Protein AF-0000000069344481 (afdb_homodimer)

Organism: Musa acuminata subsp. malaccensis (NCBI:txid214687)

Solvent-accessible surface area (backbone atoms only — not comparable to full-atom values): 22718 Å² total; per-residue (Å²): 122,84,74,78,71,64,30,35,37,34,28,37,39,84,36,49,47,24,29,31,45,41,25,51,36,44,65,57,66,55,74,64,43,82,40,79,38,51,63,93,80,44,45,36,68,33,69,73,45,27,74,65,31,58,76,43,58,64,21,32,38,34,50,67,94,41,65,39,40,47,41,69,22,41,46,55,43,47,44,68,75,45,57,61,79,53,41,64,59,85,52,64,68,60,27,36,50,26,39,26,50,28,42,44,42,50,24,60,26,50,46,65,56,30,67,72,52,37,50,48,41,25,70,76,65,33,68,67,55,26,47,52,54,35,39,51,38,44,49,50,42,48,54,20,49,34,65,67,30,59,87,45,41,53,67,27,57,74,22,82,55,77,32,44,28,42,44,43,44,48,36,50,52,48,44,34,47,78,73,49,65,51,69,51,84,82,29,57,61,55,44,52,34,46,56,49,46,65,70,34,66,38,47,48,63,31,34,40,83,63,33,93,72,31,79,72,85,125,123,82,71,77,70,63,30,35,36,34,29,36,38,83,37,48,47,23,29,30,44,42,25,51,36,46,65,58,67,56,73,65,44,82,40,79,38,52,64,92,79,46,45,36,68,33,67,74,44,28,74,67,28,58,73,43,58,67,19,30,37,33,52,66,95,40,67,37,41,48,40,68,23,41,47,56,42,46,46,69,76,46,58,61,79,53,42,65,58,84,51,65,67,60,27,36,50,27,40,26,49,28,43,44,42,51,25,60,25,49,47,66,56,31,68,70,50,37,50,48,43,25,69,77,63,32,67,66,56,27,47,51,53,36,40,52,38,44,49,52,42,48,52,20,48,36,66,68,29,59,86,44,41,53,67,26,56,74,22,82,54,77,33,44,27,43,44,43,45,48,37,51,53,48,45,34,48,78,72,50,66,51,71,51,84,81,30,60,60,55,45,51,33,46,57,48,46,65,69,35,67,38,48,47,62,31,33,40,83,63,33,93,71,31,78,71,86,125

Structure (mmCIF, N/CA/C/O backbone):
data_AF-0000000069344481-model_v1
#
loop_
_entity.id
_entity.type
_entity.pdbx_description
1 polymer 'glutathione transferase'
#
loop_
_atom_site.group_PDB
_atom_site.id
_atom_site.type_symbol
_atom_site.label_atom_id
_atom_site.label_alt_id
_atom_site.label_comp_id
_atom_site.label_asym_id
_atom_site.label_entity_id
_atom_site.label_seq_id
_atom_site.pdbx_PDB_ins_code
_atom_site.Cartn_x
_atom_site.Cartn_y
_atom_site.Cartn_z
_atom_site.occupancy
_atom_site.B_iso_or_equiv
_atom_site.auth_seq_id
_atom_site.auth_comp_id
_atom_site.auth_asym_id
_atom_site.auth_atom_id
_atom_site.pdbx_PDB_model_num
ATOM 1 N N . MET A 1 1 ? -29.812 3.98 22.578 1 29.84 1 MET A N 1
ATOM 2 C CA . MET A 1 1 ? -28.922 4.379 21.5 1 29.84 1 MET A CA 1
ATOM 3 C C . MET A 1 1 ? -27.562 3.695 21.641 1 29.84 1 MET A C 1
ATOM 5 O O . MET A 1 1 ? -27.031 3.598 22.75 1 29.84 1 MET A O 1
ATOM 9 N N . ALA A 1 2 ? -27.25 2.84 20.75 1 39.25 2 ALA A N 1
ATOM 10 C CA . ALA A 1 2 ? -26.031 2.059 21 1 39.25 2 ALA A CA 1
ATOM 11 C C . ALA A 1 2 ? -24.875 2.955 21.438 1 39.25 2 ALA A C 1
ATOM 13 O O . ALA A 1 2 ? -24.672 4.027 20.875 1 39.25 2 ALA A O 1
ATOM 14 N N . GLU A 1 3 ? -24.453 3 22.438 1 45.12 3 GLU A N 1
ATOM 15 C CA . GLU A 1 3 ? -23.359 3.842 22.922 1 45.12 3 GLU A CA 1
ATOM 16 C C . GLU A 1 3 ? -22.234 3.924 21.906 1 45.12 3 GLU A C 1
ATOM 18 O O . GLU A 1 3 ? -21.844 2.912 21.312 1 45.12 3 GLU A O 1
ATOM 23 N N . PRO A 1 4 ? -21.922 5.07 21.219 1 53.16 4 PRO A N 1
ATOM 24 C CA . PRO A 1 4 ? -20.953 5.238 20.141 1 53.16 4 PRO A CA 1
ATOM 25 C C . PRO A 1 4 ? -19.641 4.512 20.391 1 53.16 4 PRO A C 1
ATOM 27 O O . PRO A 1 4 ? -19.188 4.449 21.547 1 53.16 4 PRO A O 1
ATOM 30 N N . ALA A 1 5 ? -19.344 3.512 19.656 1 59.53 5 ALA A N 1
ATOM 31 C CA . ALA A 1 5 ? -18.156 2.695 19.844 1 59.53 5 ALA A CA 1
ATOM 32 C C . ALA A 1 5 ? -16.938 3.566 20.125 1 59.53 5 ALA A C 1
ATOM 34 O O . ALA A 1 5 ? -16.703 4.57 19.438 1 59.53 5 ALA A O 1
ATOM 35 N N . LYS A 1 6 ? -16.281 3.506 21.234 1 83.94 6 LYS A N 1
ATOM 36 C CA . LYS A 1 6 ? -15.102 4.223 21.688 1 83.94 6 LYS A CA 1
ATOM 37 C C . LYS A 1 6 ? -13.891 3.891 20.828 1 83.94 6 LYS A C 1
ATOM 39 O O . LYS A 1 6 ? -13.547 2.721 20.656 1 83.94 6 LYS A O 1
ATOM 44 N N . LEU A 1 7 ? -13.43 4.883 19.953 1 96.94 7 LEU A N 1
ATOM 45 C CA . LEU A 1 7 ? -12.242 4.738 19.125 1 96.94 7 LEU A CA 1
ATOM 46 C C . LEU A 1 7 ? -10.984 5.113 19.906 1 96.94 7 LEU A C 1
ATOM 48 O O . LEU A 1 7 ? -10.984 6.078 20.672 1 96.94 7 LEU A O 1
ATOM 52 N N . THR A 1 8 ? -10.008 4.246 19.828 1 98.38 8 THR A N 1
ATOM 53 C CA . THR A 1 8 ? -8.68 4.562 20.328 1 98.38 8 THR A CA 1
ATOM 54 C C . THR A 1 8 ? -7.633 4.473 19.234 1 98.38 8 THR A C 1
ATOM 56 O O . THR A 1 8 ? -7.539 3.457 18.531 1 98.38 8 THR A O 1
ATOM 59 N N . LEU A 1 9 ? -6.922 5.551 19.031 1 98.62 9 LEU A N 1
ATOM 60 C CA . LEU A 1 9 ? -5.879 5.594 18.016 1 98.62 9 LEU A CA 1
ATOM 61 C C . LEU A 1 9 ? -4.496 5.555 18.656 1 98.62 9 LEU A C 1
ATOM 63 O O . LEU A 1 9 ? -4.137 6.453 19.422 1 98.62 9 LEU A O 1
ATOM 67 N N . TYR A 1 10 ? -3.766 4.516 18.453 1 98.75 10 TYR A N 1
ATOM 68 C CA . TYR A 1 10 ? -2.342 4.473 18.766 1 98.75 10 TYR A CA 1
ATOM 69 C C . TYR A 1 10 ? -1.517 5.137 17.672 1 98.75 10 TYR A C 1
ATOM 71 O O . TYR A 1 10 ? -1.61 4.766 16.5 1 98.75 10 TYR A O 1
ATOM 79 N N . SER A 1 11 ? -0.761 6.094 18.062 1 98.38 11 SER A N 1
ATOM 80 C CA . SER A 1 11 ? -0.172 6.996 17.078 1 98.38 11 SER A CA 1
ATOM 81 C C . SER A 1 11 ? 1.167 7.543 17.562 1 98.38 11 SER A C 1
ATOM 83 O O . SER A 1 11 ? 1.478 7.477 18.75 1 98.38 11 SER A O 1
ATOM 85 N N . ASP A 1 12 ? 1.943 7.945 16.703 1 98.25 12 ASP A N 1
ATOM 86 C CA . ASP A 1 12 ? 3.133 8.758 16.922 1 98.25 12 ASP A CA 1
ATOM 87 C C . ASP A 1 12 ? 3.018 10.102 16.203 1 98.25 12 ASP A C 1
ATOM 89 O O . ASP A 1 12 ? 2.609 10.156 15.039 1 98.25 12 ASP A O 1
ATOM 93 N N . TRP A 1 13 ? 3.484 11.203 16.797 1 97.62 13 TRP A N 1
ATOM 94 C CA . TRP A 1 13 ? 3.252 12.547 16.281 1 97.62 13 TRP A CA 1
ATOM 95 C C . TRP A 1 13 ? 3.916 12.734 14.914 1 97.62 13 TRP A C 1
ATOM 97 O O . TRP A 1 13 ? 3.451 13.523 14.094 1 97.62 13 TRP A O 1
ATOM 107 N N . TRP A 1 14 ? 4.957 11.984 14.695 1 95.94 14 TRP A N 1
ATOM 108 C CA . TRP A 1 14 ? 5.781 12.227 13.516 1 95.94 14 TRP A CA 1
ATOM 109 C C . TRP A 1 14 ? 5.461 11.219 12.414 1 95.94 14 TRP A C 1
ATOM 111 O O . TRP A 1 14 ? 6.094 11.234 11.352 1 95.94 14 TRP A O 1
ATOM 121 N N . SER A 1 15 ? 4.5 10.352 12.633 1 97.12 15 SER A N 1
ATOM 122 C CA . SER A 1 15 ? 4.121 9.32 11.672 1 97.12 15 SER A CA 1
ATOM 123 C C . SER A 1 15 ? 3.193 9.883 10.602 1 97.12 15 SER A C 1
ATOM 125 O O . SER A 1 15 ? 2.078 10.312 10.898 1 97.12 15 SER A O 1
ATOM 127 N N . SER A 1 16 ? 3.646 9.844 9.344 1 98.19 16 SER A N 1
ATOM 128 C CA . SER A 1 16 ? 2.803 10.281 8.234 1 98.19 16 SER A CA 1
ATOM 129 C C . SER A 1 16 ? 1.584 9.383 8.078 1 98.19 16 SER A C 1
ATOM 131 O O . SER A 1 16 ? 0.506 9.844 7.699 1 98.19 16 SER A O 1
ATOM 133 N N . CYS A 1 17 ? 1.715 8.062 8.352 1 98.62 17 CYS A N 1
ATOM 134 C CA . CYS A 1 17 ? 0.606 7.121 8.266 1 98.62 17 CYS A CA 1
ATOM 135 C C . CYS A 1 17 ? -0.45 7.422 9.32 1 98.62 17 CYS A C 1
ATOM 137 O O . CYS A 1 17 ? -1.648 7.344 9.047 1 98.62 17 CYS A O 1
ATOM 139 N N . SER A 1 18 ? 0.014 7.773 10.539 1 98.69 18 SER A N 1
ATOM 140 C CA . SER A 1 18 ? -0.923 8.188 11.578 1 98.69 18 SER A CA 1
ATOM 141 C C . SER A 1 18 ? -1.642 9.477 11.195 1 98.69 18 SER A C 1
ATOM 143 O O . SER A 1 18 ? -2.834 9.633 11.461 1 98.69 18 SER A O 1
ATOM 145 N N . GLN A 1 19 ? -0.918 10.391 10.609 1 98.81 19 GLN A N 1
ATOM 146 C CA . GLN A 1 19 ? -1.492 11.664 10.195 1 98.81 19 GLN A CA 1
ATOM 147 C C . GLN A 1 19 ? -2.652 11.453 9.227 1 98.81 19 GLN A C 1
ATOM 149 O O . GLN A 1 19 ? -3.654 12.172 9.289 1 98.81 19 GLN A O 1
ATOM 154 N N . ARG A 1 20 ? -2.561 10.492 8.289 1 98.94 20 ARG A N 1
ATOM 155 C CA . ARG A 1 20 ? -3.65 10.156 7.383 1 98.94 20 ARG A CA 1
ATOM 156 C C . ARG A 1 20 ? -4.934 9.867 8.148 1 98.94 20 ARG A C 1
ATOM 158 O O . ARG A 1 20 ? -5.996 10.398 7.82 1 98.94 20 ARG A O 1
ATOM 165 N N . VAL A 1 21 ? -4.777 9.023 9.164 1 98.88 21 VAL A N 1
ATOM 166 C CA . VAL A 1 21 ? -5.926 8.57 9.938 1 98.88 21 VAL A CA 1
ATOM 167 C C . VAL A 1 21 ? -6.492 9.734 10.75 1 98.88 21 VAL A C 1
ATOM 169 O O . VAL A 1 21 ? -7.711 9.898 10.844 1 98.88 21 VAL A O 1
ATOM 172 N N . LEU A 1 22 ? -5.613 10.57 11.305 1 98.88 22 LEU A N 1
ATOM 173 C CA . LEU A 1 22 ? -6.039 11.742 12.07 1 98.88 22 LEU A CA 1
ATOM 174 C C . LEU A 1 22 ? -6.879 12.68 11.203 1 98.88 22 LEU A C 1
ATOM 176 O O . LEU A 1 22 ? -7.922 13.164 11.648 1 98.88 22 LEU A O 1
ATOM 180 N N . ILE A 1 23 ? -6.461 12.914 9.984 1 98.88 23 ILE A N 1
ATOM 181 C CA . ILE A 1 23 ? -7.203 13.773 9.062 1 98.88 23 ILE A CA 1
ATOM 182 C C . ILE A 1 23 ? -8.609 13.211 8.859 1 98.88 23 ILE A C 1
ATOM 184 O O . ILE A 1 23 ? -9.594 13.953 8.914 1 98.88 23 ILE A O 1
ATOM 188 N N . VAL A 1 24 ? -8.711 11.898 8.641 1 98.81 24 VAL A N 1
ATOM 189 C CA . VAL A 1 24 ? -9.992 11.266 8.367 1 98.81 24 VAL A CA 1
ATOM 190 C C . VAL A 1 24 ? -10.883 11.359 9.602 1 98.81 24 VAL A C 1
ATOM 192 O O . VAL A 1 24 ? -12.078 11.664 9.5 1 98.81 24 VAL A O 1
ATOM 195 N N . LEU A 1 25 ? -10.32 11.078 10.789 1 98.56 25 LEU A N 1
ATOM 196 C CA . LEU A 1 25 ? -11.094 11.203 12.023 1 98.56 25 LEU A CA 1
ATOM 197 C C . LEU A 1 25 ? -11.633 12.617 12.188 1 98.56 25 LEU A C 1
ATOM 199 O O . LEU A 1 25 ? -12.781 12.805 12.594 1 98.56 25 LEU A O 1
ATOM 203 N N . ASN A 1 26 ? -10.828 13.594 11.844 1 98.5 26 ASN A N 1
ATOM 204 C CA . ASN A 1 26 ? -11.234 14.992 11.922 1 98.5 26 ASN A CA 1
ATOM 205 C C . ASN A 1 26 ? -12.328 15.312 10.914 1 98.5 26 ASN A C 1
ATOM 207 O O . ASN A 1 26 ? -13.328 15.953 11.258 1 98.5 26 ASN A O 1
ATOM 211 N N . ILE A 1 27 ? -12.148 14.906 9.656 1 98.44 27 ILE A N 1
ATOM 212 C CA . ILE A 1 27 ? -13.109 15.18 8.594 1 98.44 27 ILE A CA 1
ATOM 213 C C . ILE A 1 27 ? -14.469 14.594 8.969 1 98.44 27 ILE A C 1
ATOM 215 O O . ILE A 1 27 ? -15.5 15.227 8.758 1 98.44 27 ILE A O 1
ATOM 219 N N . LYS A 1 28 ? -14.453 13.43 9.547 1 97.88 28 LYS A N 1
ATOM 220 C CA . LYS A 1 28 ? -15.703 12.719 9.844 1 97.88 28 LYS A CA 1
ATOM 221 C C . LYS A 1 28 ? -16.234 13.109 11.219 1 97.88 28 LYS A C 1
ATOM 223 O O . LYS A 1 28 ? -17.328 12.688 11.609 1 97.88 28 LYS A O 1
ATOM 228 N N . GLY A 1 29 ? -15.523 13.867 11.945 1 97.31 29 GLY A N 1
ATOM 229 C CA . GLY A 1 29 ? -15.977 14.367 13.234 1 97.31 29 GLY A CA 1
ATOM 230 C C . GLY A 1 29 ? -16.094 13.281 14.281 1 97.31 29 GLY A C 1
ATOM 231 O O . GLY A 1 29 ? -17.031 13.297 15.094 1 97.31 29 GLY A O 1
ATOM 232 N N . LEU A 1 30 ? -15.211 12.344 14.266 1 97.19 30 LEU A N 1
ATOM 233 C CA . LEU A 1 30 ? -15.281 11.211 15.188 1 97.19 30 LEU A CA 1
ATOM 234 C C . LEU A 1 30 ? -14.445 11.469 16.438 1 97.19 30 LEU A C 1
ATOM 236 O O . LEU A 1 30 ? -13.312 11.953 16.344 1 97.19 30 LEU A O 1
ATOM 240 N N . GLU A 1 31 ? -15 11.203 17.516 1 96.5 31 GLU A N 1
ATOM 241 C CA . GLU A 1 31 ? -14.258 11.273 18.766 1 96.5 31 GLU A CA 1
ATOM 242 C C . GLU A 1 31 ? -13.383 10.031 18.969 1 96.5 31 GLU A C 1
ATOM 244 O O . GLU A 1 31 ? -13.797 8.922 18.625 1 96.5 31 GLU A O 1
ATOM 249 N N . TYR A 1 32 ? -12.219 10.266 19.547 1 97.38 32 TYR A N 1
ATOM 250 C CA . TYR A 1 32 ? -11.297 9.156 19.781 1 97.38 32 TYR A CA 1
ATOM 251 C C . TYR A 1 32 ? -10.352 9.461 20.938 1 97.38 32 TYR A C 1
ATOM 253 O O . TYR A 1 32 ? -10.148 10.625 21.297 1 97.38 32 TYR A O 1
ATOM 261 N N . GLU A 1 33 ? -9.875 8.375 21.5 1 97.75 33 GLU A N 1
ATOM 262 C CA . GLU A 1 33 ? -8.766 8.484 22.438 1 97.75 33 GLU A CA 1
ATOM 263 C C . GLU A 1 33 ? -7.426 8.352 21.734 1 97.75 33 GLU A C 1
ATOM 265 O O . GLU A 1 33 ? -7.242 7.461 20.906 1 97.75 33 GLU A O 1
ATOM 270 N N . TYR A 1 34 ? -6.574 9.281 22.016 1 98 34 TYR A N 1
ATOM 271 C CA . TYR A 1 34 ? -5.227 9.266 21.453 1 98 34 TYR A CA 1
ATOM 272 C C . TYR A 1 34 ? -4.242 8.602 22.406 1 98 34 TYR A C 1
ATOM 274 O O . TYR A 1 34 ? -4.125 9.016 23.562 1 98 34 TYR A O 1
ATOM 282 N N . LYS A 1 35 ? -3.604 7.535 21.969 1 98.19 35 LYS A N 1
ATOM 283 C CA . LYS A 1 35 ? -2.547 6.879 22.734 1 98.19 35 LYS A CA 1
ATOM 284 C C . LYS A 1 35 ? -1.207 6.969 22 1 98.19 35 LYS A C 1
ATOM 286 O O . LYS A 1 35 ? -1.037 6.391 20.922 1 98.19 35 LYS A O 1
ATOM 291 N N . ALA A 1 36 ? -0.285 7.617 22.625 1 98.25 36 ALA A N 1
ATOM 292 C CA . ALA A 1 36 ? 1.021 7.859 22.016 1 98.25 36 ALA A CA 1
ATOM 293 C C . ALA A 1 36 ? 1.894 6.609 22.078 1 98.25 36 ALA A C 1
ATOM 295 O O . ALA A 1 36 ? 1.918 5.914 23.094 1 98.25 36 ALA A O 1
ATOM 296 N N . VAL A 1 37 ? 2.467 6.258 21 1 98.25 37 VAL A N 1
ATOM 297 C CA . VAL A 1 37 ? 3.512 5.246 20.891 1 98.25 37 VAL A CA 1
ATOM 298 C C . VAL A 1 37 ? 4.801 5.891 20.375 1 98.25 37 VAL A C 1
ATOM 300 O O . VAL A 1 37 ? 4.918 6.211 19.203 1 98.25 37 VAL A O 1
ATOM 303 N N . ASN A 1 38 ? 5.828 6.086 21.266 1 97.19 38 ASN A N 1
ATOM 304 C CA . ASN A 1 38 ? 7.074 6.746 20.891 1 97.19 38 ASN A CA 1
ATOM 305 C C . ASN A 1 38 ? 7.969 5.824 20.062 1 97.19 38 ASN A C 1
ATOM 307 O O . ASN A 1 38 ? 8.617 4.934 20.609 1 97.19 38 ASN A O 1
ATOM 311 N N . LEU A 1 39 ? 8.086 6.086 18.812 1 94.81 39 LEU A N 1
ATOM 312 C CA . LEU A 1 39 ? 8.844 5.23 17.906 1 94.81 39 LEU A CA 1
ATOM 313 C C . LEU A 1 39 ? 10.336 5.352 18.172 1 94.81 39 LEU A C 1
ATOM 315 O O . LEU A 1 39 ? 11.078 4.379 18.031 1 94.81 39 LEU A O 1
ATOM 319 N N . LEU A 1 40 ? 10.789 6.52 18.5 1 91.25 40 LEU A N 1
ATOM 320 C CA . LEU A 1 40 ? 12.211 6.746 18.734 1 91.25 40 LEU A CA 1
ATOM 321 C C . LEU A 1 40 ? 12.688 5.969 19.969 1 91.25 40 LEU A C 1
ATOM 323 O O . LEU A 1 40 ? 13.836 5.531 20.016 1 91.25 40 LEU A O 1
ATOM 327 N N . LYS A 1 41 ? 11.773 5.773 20.906 1 94.69 41 LYS A N 1
ATOM 328 C CA . LYS A 1 41 ? 12.109 5.016 22.109 1 94.69 41 LYS A CA 1
ATOM 329 C C . LYS A 1 41 ? 11.836 3.527 21.922 1 94.69 41 LYS A C 1
ATOM 331 O O . LYS A 1 41 ? 12.047 2.729 22.828 1 94.69 41 LYS A O 1
ATOM 336 N N . GLY A 1 42 ? 11.266 3.156 20.781 1 95.56 42 GLY A N 1
ATOM 337 C CA . GLY A 1 42 ? 11.031 1.755 20.469 1 95.56 42 GLY A CA 1
ATOM 338 C C . GLY A 1 42 ? 9.781 1.193 21.125 1 95.56 42 GLY A C 1
ATOM 339 O O . GLY A 1 42 ? 9.648 -0.023 21.266 1 95.56 42 GLY A O 1
ATOM 340 N N . GLU A 1 43 ? 8.875 2.031 21.516 1 97.38 43 GLU A N 1
ATOM 341 C CA . GLU A 1 43 ? 7.676 1.583 22.219 1 97.38 43 GLU A CA 1
ATOM 342 C C . GLU A 1 43 ? 6.797 0.716 21.328 1 97.38 43 GLU A C 1
ATOM 344 O O . GLU A 1 43 ? 5.965 -0.051 21.812 1 97.38 43 GLU A O 1
ATOM 349 N N . HIS A 1 44 ? 6.973 0.823 20 1 96.19 44 HIS A N 1
ATOM 350 C CA . HIS A 1 44 ? 6.203 0.012 19.062 1 96.19 44 HIS A CA 1
ATOM 351 C C . HIS A 1 44 ? 6.664 -1.441 19.094 1 96.19 44 HIS A C 1
ATOM 353 O O . HIS A 1 44 ? 6.004 -2.314 18.516 1 96.19 44 HIS A O 1
ATOM 359 N N . PHE A 1 45 ? 7.723 -1.76 19.797 1 96.31 45 PHE A N 1
ATOM 360 C CA . PHE A 1 45 ? 8.188 -3.135 19.938 1 96.31 45 PHE A CA 1
ATOM 361 C C . PHE A 1 45 ? 7.797 -3.711 21.297 1 96.31 45 PHE A C 1
ATOM 363 O O . PHE A 1 45 ? 8.047 -4.887 21.562 1 96.31 45 PHE A O 1
ATOM 370 N N . ASP A 1 46 ? 7.211 -2.875 22.156 1 97 46 ASP A N 1
ATOM 371 C CA . ASP A 1 46 ? 6.727 -3.393 23.438 1 97 46 ASP A CA 1
ATOM 372 C C . ASP A 1 46 ? 5.734 -4.535 23.219 1 97 46 ASP A C 1
ATOM 374 O O . ASP A 1 46 ? 4.883 -4.469 22.328 1 97 46 ASP A O 1
ATOM 378 N N . PRO A 1 47 ? 5.816 -5.559 24.031 1 96.75 47 PRO A N 1
ATOM 379 C CA . PRO A 1 47 ? 4.934 -6.719 23.875 1 96.75 47 PRO A CA 1
ATOM 380 C C . PRO A 1 47 ? 3.455 -6.336 23.891 1 96.75 47 PRO A C 1
ATOM 382 O O . PRO A 1 47 ? 2.652 -6.93 23.172 1 96.75 47 PRO A O 1
ATOM 385 N N . GLU A 1 48 ? 3.127 -5.434 24.719 1 95.88 48 GLU A N 1
ATOM 386 C CA . GLU A 1 48 ? 1.732 -5.012 24.812 1 95.88 48 GLU A CA 1
ATOM 387 C C . GLU A 1 48 ? 1.251 -4.406 23.5 1 95.88 48 GLU A C 1
ATOM 389 O O . GLU A 1 48 ? 0.124 -4.66 23.062 1 95.88 48 GLU A O 1
ATOM 394 N N . PHE A 1 49 ? 2.125 -3.566 22.922 1 97.31 49 PHE A N 1
ATOM 395 C CA . PHE A 1 49 ? 1.741 -2.988 21.641 1 97.31 49 PHE A CA 1
ATOM 396 C C . PHE A 1 49 ? 1.759 -4.047 20.547 1 97.31 49 PHE A C 1
ATOM 398 O O . PHE A 1 49 ? 0.906 -4.039 19.656 1 97.31 49 PHE A O 1
ATOM 405 N N . GLU A 1 50 ? 2.732 -4.902 20.547 1 96.38 50 GLU A N 1
ATOM 406 C CA . GLU A 1 50 ? 2.828 -5.965 19.547 1 96.38 50 GLU A CA 1
ATOM 407 C C . GLU A 1 50 ? 1.572 -6.832 19.547 1 96.38 50 GLU A C 1
ATOM 409 O O . GLU A 1 50 ? 1.15 -7.316 18.5 1 96.38 50 GLU A O 1
ATOM 414 N N . LYS A 1 51 ? 0.963 -7.062 20.703 1 94.69 51 LYS A N 1
ATOM 415 C CA . LYS A 1 51 ? -0.29 -7.809 20.781 1 94.69 51 LYS A CA 1
ATOM 416 C C . LYS A 1 51 ? -1.412 -7.082 20.047 1 94.69 51 LYS A C 1
ATOM 418 O O . LYS A 1 51 ? -2.312 -7.719 19.5 1 94.69 51 LYS A O 1
ATOM 423 N N . LEU A 1 52 ? -1.318 -5.785 20.062 1 95.5 52 LEU A N 1
ATOM 424 C CA . LEU A 1 52 ? -2.322 -4.957 19.406 1 95.5 52 LEU A CA 1
ATOM 425 C C . LEU A 1 52 ? -2.125 -4.961 17.906 1 95.5 52 LEU A C 1
ATOM 427 O O . LEU A 1 52 ? -3.084 -5.137 17.141 1 95.5 52 LEU A O 1
ATOM 431 N N . ASN A 1 53 ? -0.918 -4.758 17.469 1 97.12 53 ASN A N 1
ATOM 432 C CA . ASN A 1 53 ? -0.541 -4.762 16.062 1 97.12 53 ASN A CA 1
ATOM 433 C C . ASN A 1 53 ? 0.772 -5.504 15.836 1 97.12 53 ASN A C 1
ATOM 435 O O . ASN A 1 53 ? 1.851 -4.926 15.984 1 97.12 53 ASN A O 1
ATOM 439 N N . PRO A 1 54 ? 0.688 -6.66 15.289 1 97.25 54 PRO A N 1
ATOM 440 C CA . PRO A 1 54 ? 1.874 -7.508 15.172 1 97.25 54 PRO A CA 1
ATOM 441 C C . PRO A 1 54 ? 2.887 -6.973 14.164 1 97.25 54 PRO A C 1
ATOM 443 O O . PRO A 1 54 ? 4.031 -7.426 14.133 1 97.25 54 PRO A O 1
ATOM 446 N N . MET A 1 55 ? 2.545 -6.008 13.289 1 97 55 MET A N 1
ATOM 447 C CA . MET A 1 55 ? 3.508 -5.387 12.383 1 97 55 MET A CA 1
ATOM 448 C C . MET A 1 55 ? 4.441 -4.449 13.148 1 97 55 MET A C 1
ATOM 450 O O . MET A 1 55 ? 5.465 -4.02 12.617 1 97 55 MET A O 1
ATOM 454 N N . ASN A 1 56 ? 4.035 -4.059 14.383 1 97.69 56 ASN A N 1
ATOM 455 C CA . ASN A 1 56 ? 4.789 -3.117 15.203 1 97.69 56 ASN A CA 1
ATOM 456 C C . ASN A 1 56 ? 4.902 -1.754 14.531 1 97.69 56 ASN A C 1
ATOM 458 O O . ASN A 1 56 ? 5.953 -1.115 14.586 1 97.69 56 ASN A O 1
ATOM 462 N N . TYR A 1 57 ? 3.861 -1.369 13.836 1 97.44 57 TYR A N 1
ATOM 463 C CA . TYR A 1 57 ? 3.775 -0.049 13.219 1 97.44 57 TYR A CA 1
ATOM 464 C C . TYR A 1 57 ? 2.607 0.745 13.789 1 97.44 57 TYR A C 1
ATOM 466 O O . TYR A 1 57 ? 1.673 0.167 14.352 1 97.44 57 TYR A O 1
ATOM 474 N N . VAL A 1 58 ? 2.729 2.006 13.805 1 97.94 58 VAL A N 1
ATOM 475 C CA . VAL A 1 58 ? 1.575 2.885 13.969 1 97.94 58 VAL A CA 1
ATOM 476 C C . VAL A 1 58 ? 1.131 3.408 12.602 1 97.94 58 VAL A C 1
ATOM 478 O O . VAL A 1 58 ? 1.93 3.471 11.664 1 97.94 58 VAL A O 1
ATOM 481 N N . PRO A 1 59 ? -0.153 3.713 12.422 1 98.56 59 PRO A N 1
ATOM 482 C CA . PRO A 1 59 ? -1.225 3.746 13.422 1 98.56 59 PRO A CA 1
ATOM 483 C C . PRO A 1 59 ? -1.85 2.373 13.664 1 98.56 59 PRO A C 1
ATOM 485 O O . PRO A 1 59 ? -1.692 1.467 12.836 1 98.56 59 PRO A O 1
ATOM 488 N N . ALA A 1 60 ? -2.402 2.15 14.734 1 98.69 60 ALA A N 1
ATOM 489 C CA . ALA A 1 60 ? -3.377 1.104 15.039 1 98.69 60 ALA A CA 1
ATOM 490 C C . ALA A 1 60 ? -4.648 1.694 15.633 1 98.69 60 ALA A C 1
ATOM 492 O O . ALA A 1 60 ? -4.59 2.512 16.562 1 98.69 60 ALA A O 1
ATOM 493 N N . LEU A 1 61 ? -5.805 1.351 15.109 1 98.62 61 LEU A N 1
ATOM 494 C CA . LEU A 1 61 ? -7.09 1.863 15.578 1 98.62 61 LEU A CA 1
ATOM 495 C C . LEU A 1 61 ? -7.891 0.771 16.281 1 98.62 61 LEU A C 1
ATOM 497 O O . LEU A 1 61 ? -8.133 -0.292 15.703 1 98.62 61 LEU A O 1
ATOM 501 N N . VAL A 1 62 ? -8.211 0.981 17.516 1 97.69 62 VAL A N 1
ATOM 502 C CA . VAL A 1 62 ? -9.117 0.112 18.25 1 97.69 62 VAL A CA 1
ATOM 503 C C . VAL A 1 62 ? -10.555 0.617 18.094 1 97.69 62 VAL A C 1
ATOM 505 O O . VAL A 1 62 ? -10.852 1.77 18.422 1 97.69 62 VAL A O 1
ATOM 508 N N . ASP A 1 63 ? -11.383 -0.13 17.562 1 94.56 63 ASP A N 1
ATOM 509 C CA . ASP A 1 63 ? -12.805 0.119 17.406 1 94.56 63 ASP A CA 1
ATOM 510 C C . ASP A 1 63 ? -13.641 -0.992 18.031 1 94.56 63 ASP A C 1
ATOM 512 O O . ASP A 1 63 ? -13.977 -1.978 17.375 1 94.56 63 ASP A O 1
ATOM 516 N N . GLY A 1 64 ? -14.07 -0.763 19.234 1 89.88 64 GLY A N 1
ATOM 517 C CA . GLY A 1 64 ? -14.695 -1.846 19.984 1 89.88 64 GLY A CA 1
ATOM 518 C C . GLY A 1 64 ? -13.773 -3.027 20.203 1 89.88 64 GLY A C 1
ATOM 519 O O . GLY A 1 64 ? -12.688 -2.875 20.75 1 89.88 64 GLY A O 1
ATOM 520 N N . ASP A 1 65 ? -14.133 -4.117 19.703 1 88.75 65 ASP A N 1
ATOM 521 C CA . ASP A 1 65 ? -13.352 -5.332 19.906 1 88.75 65 ASP A CA 1
ATOM 522 C C . ASP A 1 65 ? -12.43 -5.594 18.719 1 88.75 65 ASP A C 1
ATOM 524 O O . ASP A 1 65 ? -11.75 -6.621 18.656 1 88.75 65 ASP A O 1
ATOM 528 N N . THR A 1 66 ? -12.367 -4.648 17.891 1 92.06 66 THR A N 1
ATOM 529 C CA . THR A 1 66 ? -11.562 -4.82 16.688 1 92.06 66 THR A CA 1
ATOM 530 C C . THR A 1 66 ? -10.367 -3.875 16.688 1 92.06 66 THR A C 1
ATOM 532 O O . THR A 1 66 ? -10.484 -2.721 17.094 1 92.06 66 THR A O 1
ATOM 535 N N . VAL A 1 67 ? -9.242 -4.406 16.328 1 96.5 67 VAL A N 1
ATOM 536 C CA . VAL A 1 67 ? -8.055 -3.594 16.109 1 96.5 67 VAL A CA 1
ATOM 537 C C . VAL A 1 67 ? -7.648 -3.65 14.641 1 96.5 67 VAL A C 1
ATOM 539 O O . VAL A 1 67 ? -7.609 -4.73 14.039 1 96.5 67 VAL A O 1
ATOM 542 N N . ILE A 1 68 ? -7.477 -2.539 14.07 1 97.81 68 ILE A N 1
ATOM 543 C CA . ILE A 1 68 ? -7.051 -2.471 12.68 1 97.81 68 ILE A CA 1
ATOM 544 C C . ILE A 1 68 ? -5.715 -1.733 12.586 1 97.81 68 ILE A C 1
ATOM 546 O O . ILE A 1 68 ? -5.59 -0.598 13.047 1 97.81 68 ILE A O 1
ATOM 550 N N . GLY A 1 69 ? -4.801 -2.432 12.016 1 97.06 69 GLY A N 1
ATOM 551 C CA . GLY A 1 69 ? -3.543 -1.798 11.656 1 97.06 69 GLY A CA 1
ATOM 552 C C . GLY A 1 69 ? -3.482 -1.364 10.203 1 97.06 69 GLY A C 1
ATOM 553 O O . GLY A 1 69 ? -4.352 -1.723 9.406 1 97.06 69 GLY A O 1
ATOM 554 N N . ASP A 1 70 ? -2.49 -0.555 9.898 1 96.75 70 ASP A N 1
ATOM 555 C CA . ASP A 1 70 ? -2.268 -0.039 8.547 1 96.75 70 ASP A CA 1
ATOM 556 C C . ASP A 1 70 ? -3.227 1.106 8.234 1 96.75 70 ASP A C 1
ATOM 558 O O . ASP A 1 70 ? -4.445 0.941 8.312 1 96.75 70 ASP A O 1
ATOM 562 N N . SER A 1 71 ? -2.713 2.221 7.812 1 98.69 71 SER A N 1
ATOM 563 C CA . SER A 1 71 ? -3.512 3.43 7.645 1 98.69 71 SER A CA 1
ATOM 564 C C . SER A 1 71 ? -4.52 3.271 6.512 1 98.69 71 SER A C 1
ATOM 566 O O . SER A 1 71 ? -5.637 3.785 6.594 1 98.69 71 SER A O 1
ATOM 568 N N . PHE A 1 72 ? -4.164 2.561 5.43 1 98.75 72 PHE A N 1
ATOM 569 C CA . PHE A 1 72 ? -5.082 2.365 4.312 1 98.75 72 PHE A CA 1
ATOM 570 C C . PHE A 1 72 ? -6.289 1.542 4.742 1 98.75 72 PHE A C 1
ATOM 572 O O . PHE A 1 72 ? -7.43 1.912 4.465 1 98.75 72 PHE A O 1
ATOM 579 N N . ALA A 1 73 ? -6.082 0.463 5.461 1 98.44 73 ALA A N 1
ATOM 580 C CA . ALA A 1 73 ? -7.152 -0.397 5.965 1 98.44 73 ALA A CA 1
ATOM 581 C C . ALA A 1 73 ? -8.031 0.348 6.961 1 98.44 73 ALA A C 1
ATOM 583 O O . ALA A 1 73 ? -9.258 0.248 6.906 1 98.44 73 ALA A O 1
ATOM 584 N N . ILE A 1 74 ? -7.43 1.112 7.848 1 98.62 74 ILE A N 1
ATOM 585 C CA . ILE A 1 74 ? -8.172 1.888 8.836 1 98.62 74 ILE A CA 1
ATOM 586 C C . ILE A 1 74 ? -9.109 2.861 8.133 1 98.62 74 ILE A C 1
ATOM 588 O O . ILE A 1 74 ? -10.305 2.924 8.453 1 98.62 74 ILE A O 1
ATOM 592 N N . ILE A 1 75 ? -8.594 3.549 7.168 1 98.75 75 ILE A N 1
ATOM 593 C CA . ILE A 1 75 ? -9.328 4.625 6.516 1 98.75 75 ILE A CA 1
ATOM 594 C C . ILE A 1 75 ? -10.492 4.043 5.711 1 98.75 75 ILE A C 1
ATOM 596 O O . ILE A 1 75 ? -11.609 4.555 5.766 1 98.75 75 ILE A O 1
ATOM 600 N N . LEU A 1 76 ? -10.219 2.936 4.992 1 98.19 76 LEU A N 1
ATOM 601 C CA . LEU A 1 76 ? -11.312 2.318 4.242 1 98.19 76 LEU A CA 1
ATOM 602 C C . LEU A 1 76 ? -12.367 1.753 5.188 1 98.19 76 LEU A C 1
ATOM 604 O O . LEU A 1 76 ? -13.555 1.771 4.875 1 98.19 76 LEU A O 1
ATOM 608 N N . SER A 1 77 ? -11.961 1.264 6.344 1 97.31 77 SER A N 1
ATOM 609 C CA . SER A 1 77 ? -12.906 0.779 7.344 1 97.31 77 SER A CA 1
ATOM 610 C C . SER A 1 77 ? -13.766 1.916 7.887 1 97.31 77 SER A C 1
ATOM 612 O O . SER A 1 77 ? -14.984 1.774 8.016 1 97.31 77 SER A O 1
ATOM 614 N N . LEU A 1 78 ? -13.148 3.041 8.195 1 97.31 78 LEU A N 1
ATOM 615 C CA . LEU A 1 78 ? -13.875 4.203 8.688 1 97.31 78 LEU A CA 1
ATOM 616 C C . LEU A 1 78 ? -14.836 4.734 7.625 1 97.31 78 LEU A C 1
ATOM 618 O O . LEU A 1 78 ? -15.945 5.172 7.945 1 97.31 78 LEU A O 1
ATOM 622 N N . GLU A 1 79 ? -14.344 4.695 6.383 1 96.88 79 GLU A N 1
ATOM 623 C CA . GLU A 1 79 ? -15.188 5.141 5.281 1 96.88 79 GLU A CA 1
ATOM 624 C C . GLU A 1 79 ? -16.469 4.305 5.191 1 96.88 79 GLU A C 1
ATOM 626 O O . GLU A 1 79 ? -17.547 4.836 4.914 1 96.88 79 GLU A O 1
ATOM 631 N N . ASP A 1 80 ? -16.344 3.021 5.383 1 94.56 80 ASP A N 1
ATOM 632 C CA . ASP A 1 80 ? -17.484 2.107 5.328 1 94.56 80 ASP A CA 1
ATOM 633 C C . ASP A 1 80 ? -18.438 2.334 6.504 1 94.56 80 ASP A C 1
ATOM 635 O O . ASP A 1 80 ? -19.656 2.355 6.332 1 94.56 80 ASP A O 1
ATOM 639 N N . LYS A 1 81 ? -17.922 2.502 7.613 1 94.19 81 LYS A N 1
ATOM 640 C CA . LYS A 1 81 ? -18.703 2.572 8.852 1 94.19 81 LYS A CA 1
ATOM 641 C C . LYS A 1 81 ? -19.359 3.939 9.008 1 94.19 81 LYS A C 1
ATOM 643 O O . LYS A 1 81 ? -20.469 4.043 9.547 1 94.19 81 LYS A O 1
ATOM 648 N N . TYR A 1 82 ? -18.656 4.953 8.586 1 94.62 82 TYR A N 1
ATOM 649 C CA . TYR A 1 82 ? -19.125 6.328 8.688 1 94.62 82 TYR A CA 1
ATOM 650 C C . TYR A 1 82 ? -19.172 6.992 7.316 1 94.62 82 TYR A C 1
ATOM 652 O O . TYR A 1 82 ? -18.312 7.805 6.977 1 94.62 82 TYR A O 1
ATOM 660 N N . PRO A 1 83 ? -20.234 6.777 6.59 1 93.5 83 PRO A N 1
ATOM 661 C CA . PRO A 1 83 ? -20.297 7.18 5.184 1 93.5 83 PRO A CA 1
ATOM 662 C C . PRO A 1 83 ? -20.484 8.688 5.008 1 93.5 83 PRO A C 1
ATOM 664 O O . PRO A 1 83 ? -20.344 9.203 3.898 1 93.5 83 PRO A O 1
ATOM 667 N N . GLN A 1 84 ? -20.844 9.352 6.102 1 94.62 84 GLN A N 1
ATOM 668 C CA . GLN A 1 84 ? -20.922 10.805 5.996 1 94.62 84 GLN A CA 1
ATOM 669 C C . GLN A 1 84 ? -19.547 11.414 5.715 1 94.62 84 GLN A C 1
ATOM 671 O O . GLN A 1 84 ? -18.547 10.953 6.254 1 94.62 84 GLN A O 1
ATOM 676 N N . HIS A 1 85 ? -19.562 12.492 4.793 1 94.88 85 HIS A N 1
ATOM 677 C CA . HIS A 1 85 ? -18.312 13.07 4.289 1 94.88 85 HIS A CA 1
ATOM 678 C C . HIS A 1 85 ? -17.484 12.031 3.549 1 94.88 85 HIS A C 1
ATOM 680 O O . HIS A 1 85 ? -16.375 11.688 3.982 1 94.88 85 HIS A O 1
ATOM 686 N N . PRO A 1 86 ? -18 11.625 2.488 1 97.25 86 PRO A N 1
ATOM 687 C CA . PRO A 1 86 ? -17.391 10.5 1.774 1 97.25 86 PRO A CA 1
ATOM 688 C C . PRO A 1 86 ? -15.992 10.82 1.259 1 97.25 86 PRO A C 1
ATOM 690 O O . PRO A 1 86 ? -15.758 11.906 0.718 1 97.25 86 PRO A O 1
ATOM 693 N N . LEU A 1 87 ? -15.133 9.914 1.436 1 98.19 87 LEU A N 1
ATOM 694 C CA . LEU A 1 87 ? -13.758 10.039 0.95 1 98.19 87 LEU A CA 1
ATOM 695 C C . LEU A 1 87 ? -13.625 9.469 -0.457 1 98.19 87 LEU A C 1
ATOM 697 O O . LEU A 1 87 ? -12.648 9.734 -1.152 1 98.19 87 LEU A O 1
ATOM 701 N N . LEU A 1 88 ? -14.531 8.625 -0.847 1 97.81 88 LEU A N 1
ATOM 702 C CA . LEU A 1 88 ? -14.531 8.031 -2.178 1 97.81 88 LEU A CA 1
ATOM 703 C C . LEU A 1 88 ? -15.719 8.523 -2.998 1 97.81 88 LEU A C 1
ATOM 705 O O . LEU A 1 88 ? -16.859 8.398 -2.57 1 97.81 88 LEU A O 1
ATOM 709 N N . PRO A 1 89 ? -15.398 9.117 -4.176 1 96.25 89 PRO A N 1
ATOM 710 C CA . PRO A 1 89 ? -16.484 9.617 -5.02 1 96.25 89 PRO A CA 1
ATOM 711 C C . PRO A 1 89 ? -17.328 8.484 -5.613 1 96.25 89 PRO A C 1
ATOM 713 O O . PRO A 1 89 ? -16.875 7.34 -5.676 1 96.25 89 PRO A O 1
ATOM 716 N N . GLN A 1 90 ? -18.516 8.82 -6.078 1 93.75 90 GLN A N 1
ATOM 717 C CA . GLN A 1 90 ? -19.422 7.848 -6.68 1 93.75 90 GLN A CA 1
ATOM 718 C C . GLN A 1 90 ? -19 7.512 -8.109 1 93.75 90 GLN A C 1
ATOM 720 O O . GLN A 1 90 ? -19.188 6.383 -8.57 1 93.75 90 GLN A O 1
ATOM 725 N N . ASP A 1 91 ? -18.453 8.5 -8.773 1 94.31 91 ASP A N 1
ATOM 726 C CA . ASP A 1 91 ? -17.969 8.273 -10.133 1 94.31 91 ASP A CA 1
ATOM 727 C C . ASP A 1 91 ? -16.844 7.234 -10.148 1 94.31 91 ASP A C 1
ATOM 729 O O . ASP A 1 91 ? -15.82 7.41 -9.492 1 94.31 91 ASP A O 1
ATOM 733 N N . PRO A 1 92 ? -17.016 6.16 -10.883 1 94.06 92 PRO A N 1
ATOM 734 C CA . PRO A 1 92 ? -16.047 5.059 -10.836 1 94.06 92 PRO A CA 1
ATOM 735 C C . PRO A 1 92 ? -14.648 5.477 -11.281 1 94.06 92 PRO A C 1
ATOM 737 O O . PRO A 1 92 ? -13.656 4.992 -10.734 1 94.06 92 PRO A O 1
ATOM 740 N N . LYS A 1 93 ? -14.609 6.309 -12.25 1 94.31 93 LYS A N 1
ATOM 741 C CA . LYS A 1 93 ? -13.312 6.762 -12.742 1 94.31 93 LYS A CA 1
ATOM 742 C C . LYS A 1 93 ? -12.578 7.574 -11.68 1 94.31 93 LYS A C 1
ATOM 744 O O . LYS A 1 93 ? -11.391 7.352 -11.43 1 94.31 93 LYS A O 1
ATOM 749 N N . LYS A 1 94 ? -13.305 8.492 -11.07 1 96.12 94 LYS A N 1
ATOM 750 C CA . LYS A 1 94 ? -12.711 9.312 -10.023 1 96.12 94 LYS A CA 1
ATOM 751 C C . LYS A 1 94 ? -12.367 8.477 -8.797 1 96.12 94 LYS A C 1
ATOM 753 O O . LYS A 1 94 ? -11.367 8.734 -8.125 1 96.12 94 LYS A O 1
ATOM 758 N N . LYS A 1 95 ? -13.258 7.516 -8.555 1 97.31 95 LYS A N 1
ATOM 759 C CA . LYS A 1 95 ? -12.992 6.617 -7.43 1 97.31 95 LYS A CA 1
ATOM 760 C C . LYS A 1 95 ? -11.695 5.844 -7.641 1 97.31 95 LYS A C 1
ATOM 762 O O . LYS A 1 95 ? -10.859 5.773 -6.742 1 97.31 95 LYS A O 1
ATOM 767 N N . ALA A 1 96 ? -11.484 5.312 -8.82 1 97.12 96 ALA A N 1
ATOM 768 C CA . ALA A 1 96 ? -10.273 4.566 -9.156 1 97.12 96 ALA A CA 1
ATOM 769 C C . ALA A 1 96 ? -9.039 5.461 -9.055 1 97.12 96 ALA A C 1
ATOM 771 O O . ALA A 1 96 ? -7.992 5.023 -8.578 1 97.12 96 ALA A O 1
ATOM 772 N N . LEU A 1 97 ? -9.195 6.672 -9.469 1 97.75 97 LEU A N 1
ATOM 773 C CA . LEU A 1 97 ? -8.086 7.621 -9.422 1 97.75 97 LEU A CA 1
ATOM 774 C C . LEU A 1 97 ? -7.684 7.914 -7.98 1 97.75 97 LEU A C 1
ATOM 776 O O . LEU A 1 97 ? -6.492 8 -7.672 1 97.75 97 LEU A O 1
ATOM 780 N N . ASN A 1 98 ? -8.664 8.094 -7.145 1 98.62 98 ASN A N 1
ATOM 781 C CA . ASN A 1 98 ? -8.383 8.305 -5.727 1 98.62 98 ASN A CA 1
ATOM 782 C C . ASN A 1 98 ? -7.676 7.109 -5.102 1 98.62 98 ASN A C 1
ATOM 784 O O . ASN A 1 98 ? -6.691 7.27 -4.379 1 98.62 98 ASN A O 1
ATOM 788 N N . LEU A 1 99 ? -8.148 5.938 -5.426 1 98.5 99 LEU A N 1
ATOM 789 C CA . LEU A 1 99 ? -7.531 4.719 -4.91 1 98.5 99 LEU A CA 1
ATOM 790 C C . LEU A 1 99 ? -6.105 4.57 -5.426 1 98.5 99 LEU A C 1
ATOM 792 O O . LEU A 1 99 ? -5.199 4.207 -4.668 1 98.5 99 LEU A O 1
ATOM 796 N N . GLN A 1 100 ? -5.914 4.883 -6.656 1 98.5 100 GLN A N 1
ATOM 797 C CA . GLN A 1 100 ? -4.59 4.766 -7.262 1 98.5 100 GLN A CA 1
ATOM 798 C C . GLN A 1 100 ? -3.607 5.746 -6.629 1 98.5 100 GLN A C 1
ATOM 800 O O . GLN A 1 100 ? -2.482 5.375 -6.289 1 98.5 100 GLN A O 1
ATOM 805 N N . ALA A 1 101 ? -4.027 7.02 -6.484 1 98.81 101 ALA A N 1
ATOM 806 C CA . ALA A 1 101 ? -3.16 8.031 -5.879 1 98.81 101 ALA A CA 1
ATOM 807 C C . ALA A 1 101 ? -2.785 7.648 -4.453 1 98.81 101 ALA A C 1
ATOM 809 O O . ALA A 1 101 ? -1.617 7.734 -4.066 1 98.81 101 ALA A O 1
ATOM 810 N N . ALA A 1 102 ? -3.781 7.191 -3.719 1 98.81 102 ALA A N 1
ATOM 811 C CA . ALA A 1 102 ? -3.535 6.754 -2.348 1 98.81 102 ALA A CA 1
ATOM 812 C C . ALA A 1 102 ? -2.578 5.566 -2.314 1 98.81 102 ALA A C 1
ATOM 814 O O . ALA A 1 102 ? -1.669 5.516 -1.482 1 98.81 102 ALA A O 1
ATOM 815 N N . SER A 1 103 ? -2.771 4.648 -3.207 1 98.5 103 SER A N 1
ATOM 816 C CA . SER A 1 103 ? -1.945 3.447 -3.252 1 98.5 103 SER A CA 1
ATOM 817 C C . SER A 1 103 ? -0.509 3.777 -3.645 1 98.5 103 SER A C 1
ATOM 819 O O . SER A 1 103 ? 0.435 3.172 -3.133 1 98.5 103 SER A O 1
ATOM 821 N N . ILE A 1 104 ? -0.33 4.734 -4.566 1 98.5 104 ILE A N 1
ATOM 822 C CA . ILE A 1 104 ? 1.014 5.156 -4.945 1 98.5 104 ILE A CA 1
ATOM 823 C C . ILE A 1 104 ? 1.754 5.688 -3.721 1 98.5 104 ILE A C 1
ATOM 825 O O . ILE A 1 104 ? 2.895 5.297 -3.459 1 98.5 104 ILE A O 1
ATOM 829 N N . VAL A 1 105 ? 1.072 6.492 -2.957 1 98.81 105 VAL A N 1
ATOM 830 C CA . VAL A 1 105 ? 1.694 7.039 -1.754 1 98.81 105 VAL A CA 1
ATOM 831 C C . VAL A 1 105 ? 1.995 5.91 -0.77 1 98.81 105 VAL A C 1
ATOM 833 O O . VAL A 1 105 ? 3.109 5.812 -0.252 1 98.81 105 VAL A O 1
ATOM 836 N N . SER A 1 106 ? 1.042 5.008 -0.571 1 98.31 106 SER A N 1
ATOM 837 C CA . SER A 1 106 ? 1.109 4.031 0.514 1 98.31 106 SER A CA 1
ATOM 838 C C . SER A 1 106 ? 2.023 2.867 0.154 1 98.31 106 SER A C 1
ATOM 840 O O . SER A 1 106 ? 2.508 2.154 1.036 1 98.31 106 SER A O 1
ATOM 842 N N . SER A 1 107 ? 2.281 2.654 -1.131 1 97.62 107 SER A N 1
ATOM 843 C CA . SER A 1 107 ? 3.018 1.454 -1.515 1 97.62 107 SER A CA 1
ATOM 844 C C . SER A 1 107 ? 4.305 1.807 -2.25 1 97.62 107 SER A C 1
ATOM 846 O O . SER A 1 107 ? 5.297 1.079 -2.16 1 97.62 107 SER A O 1
ATOM 848 N N . SER A 1 108 ? 4.348 2.928 -2.938 1 97.69 108 SER A N 1
ATOM 849 C CA . SER A 1 108 ? 5.469 3.186 -3.83 1 97.69 108 SER A CA 1
ATOM 850 C C . SER A 1 108 ? 6.336 4.328 -3.311 1 97.69 108 SER A C 1
ATOM 852 O O . SER A 1 108 ? 7.41 4.598 -3.857 1 97.69 108 SER A O 1
ATOM 854 N N . ILE A 1 109 ? 5.887 5.027 -2.262 1 98.62 109 ILE A N 1
ATOM 855 C CA . ILE A 1 109 ? 6.664 6.141 -1.729 1 98.62 109 ILE A CA 1
ATOM 856 C C . ILE A 1 109 ? 6.957 5.902 -0.249 1 98.62 109 ILE A C 1
ATOM 858 O O . ILE A 1 109 ? 8.086 5.57 0.119 1 98.62 109 ILE A O 1
ATOM 862 N N . GLN A 1 110 ? 5.906 5.832 0.551 1 98.56 110 GLN A N 1
ATOM 863 C CA . GLN A 1 110 ? 6.008 5.941 2.004 1 98.56 110 GLN A CA 1
ATOM 864 C C . GLN A 1 110 ? 6.762 4.754 2.594 1 98.56 110 GLN A C 1
ATOM 866 O O . GLN A 1 110 ? 7.586 4.922 3.494 1 98.56 110 GLN A O 1
ATOM 871 N N . PRO A 1 111 ? 6.566 3.488 2.135 1 98.12 111 PRO A N 1
ATOM 872 C CA . PRO A 1 111 ? 7.273 2.363 2.746 1 98.12 111 PRO A CA 1
ATOM 873 C C . PRO A 1 111 ? 8.789 2.48 2.617 1 98.12 111 PRO A C 1
ATOM 875 O O . PRO A 1 111 ? 9.531 1.994 3.479 1 98.12 111 PRO A O 1
ATOM 878 N N . LEU A 1 112 ? 9.227 3.197 1.585 1 98 112 LEU A N 1
ATOM 879 C CA . LEU A 1 112 ? 10.648 3.303 1.293 1 98 112 LEU A CA 1
ATOM 880 C C . LEU A 1 112 ? 11.297 4.395 2.137 1 98 112 LEU A C 1
ATOM 882 O O . LEU A 1 112 ? 12.523 4.531 2.15 1 98 112 LEU A O 1
ATOM 886 N N . GLN A 1 113 ? 10.484 5.121 2.855 1 96.56 113 GLN A N 1
ATOM 887 C CA . GLN A 1 113 ? 11.008 6.145 3.758 1 96.56 113 GLN A CA 1
ATOM 888 C C . GLN A 1 113 ? 10.68 5.812 5.211 1 96.56 113 GLN A C 1
ATOM 890 O O . GLN A 1 113 ? 10.789 6.672 6.09 1 96.56 113 GLN A O 1
ATOM 895 N N . ASN A 1 114 ? 10.164 4.621 5.434 1 94.62 114 ASN A N 1
ATOM 896 C CA . ASN A 1 114 ? 9.898 4.188 6.801 1 94.62 114 ASN A CA 1
ATOM 897 C C . ASN A 1 114 ? 11.172 4.18 7.645 1 94.62 114 ASN A C 1
ATOM 899 O O . ASN A 1 114 ? 12.266 3.982 7.117 1 94.62 114 ASN A O 1
ATOM 903 N N . LEU A 1 115 ? 10.992 4.305 8.914 1 93 115 LEU A N 1
ATOM 904 C CA . LEU A 1 115 ? 12.102 4.473 9.844 1 93 115 LEU A CA 1
ATOM 905 C C . LEU A 1 115 ? 13.078 3.307 9.742 1 93 115 LEU A C 1
ATOM 907 O O . LEU A 1 115 ? 14.297 3.514 9.68 1 93 115 LEU A O 1
ATOM 911 N N . ALA A 1 116 ? 12.555 2.098 9.719 1 92.06 116 ALA A N 1
ATOM 912 C CA . ALA A 1 116 ? 13.414 0.915 9.688 1 92.06 116 ALA A CA 1
ATOM 913 C C . ALA A 1 116 ? 14.258 0.881 8.422 1 92.06 116 ALA A C 1
ATOM 915 O O . ALA A 1 116 ? 15.43 0.496 8.453 1 92.06 116 ALA A O 1
ATOM 916 N N . VAL A 1 117 ? 13.695 1.253 7.305 1 95.94 117 VAL A N 1
ATOM 917 C CA . VAL A 1 117 ? 14.383 1.278 6.023 1 95.94 117 VAL A CA 1
ATOM 918 C C . VAL A 1 117 ? 15.469 2.355 6.043 1 95.94 117 VAL A C 1
ATOM 920 O O . VAL A 1 117 ? 16.625 2.09 5.695 1 95.94 117 VAL A O 1
ATOM 923 N N . LEU A 1 118 ? 15.133 3.541 6.48 1 95.94 118 LEU A N 1
ATOM 924 C CA . LEU A 1 118 ? 16.062 4.668 6.508 1 95.94 118 LEU A CA 1
ATOM 925 C C . LEU A 1 118 ? 17.219 4.391 7.453 1 95.94 118 LEU A C 1
ATOM 927 O O . LEU A 1 118 ? 18.375 4.719 7.145 1 95.94 118 LEU A O 1
ATOM 931 N N . GLN A 1 119 ? 16.859 3.797 8.609 1 94.38 119 GLN A N 1
ATOM 932 C CA . GLN A 1 119 ? 17.906 3.445 9.562 1 94.38 119 GLN A CA 1
ATOM 933 C C . GLN A 1 119 ? 18.859 2.41 8.969 1 94.38 119 GLN A C 1
ATOM 935 O O . GLN A 1 119 ? 20.078 2.48 9.18 1 94.38 119 GLN A O 1
ATOM 940 N N . PHE A 1 120 ? 18.359 1.503 8.258 1 94.56 120 PHE A N 1
ATOM 941 C CA . PHE A 1 120 ? 19.203 0.512 7.586 1 94.56 120 PHE A CA 1
ATOM 942 C C . PHE A 1 120 ? 20.156 1.183 6.605 1 94.56 120 PHE A C 1
ATOM 944 O O . PHE A 1 120 ? 21.359 0.903 6.613 1 94.56 120 PHE A O 1
ATOM 951 N N . ILE A 1 121 ? 19.625 2.051 5.758 1 93.5 121 ILE A N 1
ATOM 952 C CA . ILE A 1 121 ? 20.438 2.736 4.754 1 93.5 121 ILE A CA 1
ATOM 953 C C . ILE A 1 121 ? 21.5 3.59 5.445 1 93.5 121 ILE A C 1
ATOM 955 O O . ILE A 1 121 ? 22.672 3.582 5.047 1 93.5 121 ILE A O 1
ATOM 959 N N . GLU A 1 122 ? 21.047 4.242 6.488 1 94.75 122 GLU A N 1
ATOM 960 C CA . GLU A 1 122 ? 21.984 5.102 7.211 1 94.75 122 GLU A CA 1
ATOM 961 C C . GLU A 1 122 ? 23.109 4.285 7.852 1 94.75 122 GLU A C 1
ATOM 963 O O . GLU A 1 122 ? 24.281 4.66 7.781 1 94.75 122 GLU A O 1
ATOM 968 N N . ASN A 1 123 ? 22.734 3.168 8.469 1 93.69 123 ASN A N 1
ATOM 969 C CA . ASN A 1 123 ? 23.703 2.324 9.164 1 93.69 123 ASN A CA 1
ATOM 970 C C . ASN A 1 123 ? 24.672 1.662 8.188 1 93.69 123 ASN A C 1
ATOM 972 O O . ASN A 1 123 ? 25.844 1.499 8.5 1 93.69 123 ASN A O 1
ATOM 976 N N . LYS A 1 124 ? 24.188 1.3 7.051 1 90 124 LYS A N 1
ATOM 977 C CA . LYS A 1 124 ? 25.016 0.614 6.062 1 90 124 LYS A CA 1
ATOM 978 C C . LYS A 1 124 ? 25.891 1.604 5.289 1 90 124 LYS A C 1
ATOM 980 O O . LYS A 1 124 ? 27 1.268 4.863 1 90 124 LYS A O 1
ATOM 985 N N . PHE A 1 125 ? 25.359 2.838 5.18 1 89.62 125 PHE A N 1
ATOM 986 C CA . PHE A 1 125 ? 26.078 3.857 4.422 1 89.62 125 PHE A CA 1
ATOM 987 C C . PHE A 1 125 ? 26.328 5.086 5.285 1 89.62 125 PHE A C 1
ATOM 989 O O . PHE A 1 125 ? 27.172 5.051 6.191 1 89.62 125 PHE A O 1
ATOM 996 N N . ASN A 1 126 ? 25.562 6.098 5.168 1 93.06 126 ASN A N 1
ATOM 997 C CA . ASN A 1 126 ? 25.641 7.332 5.945 1 93.06 126 ASN A CA 1
ATOM 998 C C . ASN A 1 126 ? 24.375 8.18 5.789 1 93.06 126 ASN A C 1
ATOM 1000 O O . ASN A 1 126 ? 23.453 7.797 5.066 1 93.06 126 ASN A O 1
ATOM 1004 N N . ALA A 1 127 ? 24.328 9.219 6.488 1 94.44 127 ALA A N 1
ATOM 1005 C CA . ALA A 1 127 ? 23.156 10.094 6.535 1 94.44 127 ALA A CA 1
ATOM 1006 C C . ALA A 1 127 ? 22.859 10.703 5.164 1 94.44 127 ALA A C 1
ATOM 1008 O O . ALA A 1 127 ? 21.703 10.914 4.801 1 94.44 127 ALA A O 1
ATOM 1009 N N . ASP A 1 128 ? 23.875 10.977 4.438 1 96.06 128 ASP A N 1
ATOM 1010 C CA . ASP A 1 128 ? 23.688 11.555 3.107 1 96.06 128 ASP A CA 1
ATOM 1011 C C . ASP A 1 128 ? 23.016 10.57 2.162 1 96.06 128 ASP A C 1
ATOM 1013 O O . ASP A 1 128 ? 22.141 10.945 1.382 1 96.06 128 ASP A O 1
ATOM 1017 N N . GLU A 1 129 ? 23.438 9.328 2.205 1 94 129 GLU A N 1
ATOM 1018 C CA . GLU A 1 129 ? 22.828 8.289 1.373 1 94 129 GLU A CA 1
ATOM 1019 C C . GLU A 1 129 ? 21.375 8.039 1.77 1 94 129 GLU A C 1
ATOM 1021 O O . GLU A 1 129 ? 20.531 7.758 0.914 1 94 129 GLU A O 1
ATOM 1026 N N . LYS A 1 130 ? 21.125 8.109 3.053 1 96.25 130 LYS A N 1
ATOM 1027 C CA . LYS A 1 130 ? 19.766 8 3.553 1 96.25 130 LYS A CA 1
ATOM 1028 C C . LYS A 1 130 ? 18.859 9.062 2.932 1 96.25 130 LYS A C 1
ATOM 1030 O O . LYS A 1 130 ? 17.766 8.758 2.469 1 96.25 130 LYS A O 1
ATOM 1035 N N . LEU A 1 131 ? 19.359 10.266 2.953 1 97.38 131 LEU A N 1
ATOM 1036 C CA . LEU A 1 131 ? 18.594 11.367 2.393 1 97.38 131 LEU A CA 1
ATOM 1037 C C . LEU A 1 131 ? 18.391 11.188 0.893 1 97.38 131 LEU A C 1
ATOM 1039 O O . LEU A 1 131 ? 17.281 11.367 0.385 1 97.38 131 LEU A O 1
ATOM 1043 N N . THR A 1 132 ? 19.406 10.836 0.185 1 96.69 132 THR A N 1
ATOM 1044 C CA . THR A 1 132 ? 19.344 10.633 -1.258 1 96.69 132 THR A CA 1
ATOM 1045 C C . THR A 1 132 ? 18.375 9.508 -1.603 1 96.69 132 THR A C 1
ATOM 1047 O O . THR A 1 132 ? 17.609 9.609 -2.559 1 96.69 132 THR A O 1
ATOM 1050 N N . TRP A 1 133 ? 18.438 8.453 -0.812 1 96.69 133 TRP A N 1
ATOM 1051 C CA . TRP A 1 133 ? 17.531 7.32 -0.982 1 96.69 133 TRP A CA 1
ATOM 1052 C C . TRP A 1 133 ? 16.078 7.773 -0.89 1 96.69 133 TRP A C 1
ATOM 1054 O O . TRP A 1 133 ? 15.281 7.508 -1.793 1 96.69 133 TRP A O 1
ATOM 1064 N N . ALA A 1 134 ? 15.789 8.461 0.173 1 97.94 134 ALA A N 1
ATOM 1065 C CA . ALA A 1 134 ? 14.422 8.922 0.395 1 97.94 134 ALA A CA 1
ATOM 1066 C C . ALA A 1 134 ? 13.977 9.875 -0.714 1 97.94 134 ALA A C 1
ATOM 1068 O O . ALA A 1 134 ? 12.875 9.727 -1.257 1 97.94 134 ALA A O 1
ATOM 1069 N N . GLN A 1 135 ? 14.836 10.789 -1.088 1 98.31 135 GLN A N 1
ATOM 1070 C CA . GLN A 1 135 ? 14.508 11.773 -2.111 1 98.31 135 GLN A CA 1
ATOM 1071 C C . GLN A 1 135 ? 14.234 11.109 -3.455 1 98.31 135 GLN A C 1
ATOM 1073 O O . GLN A 1 135 ? 13.328 11.508 -4.184 1 98.31 135 GLN A O 1
ATOM 1078 N N . ASN A 1 136 ? 15.008 10.133 -3.785 1 97.5 136 ASN A N 1
ATOM 1079 C CA . ASN A 1 136 ? 14.828 9.453 -5.062 1 97.5 136 ASN A CA 1
ATOM 1080 C C . ASN A 1 136 ? 13.445 8.82 -5.176 1 97.5 136 ASN A C 1
ATOM 1082 O O . ASN A 1 136 ? 12.766 8.977 -6.191 1 97.5 136 ASN A O 1
ATOM 1086 N N . HIS A 1 137 ? 13.07 8.141 -4.141 1 98.06 137 HIS A N 1
ATOM 1087 C CA . HIS A 1 137 ? 11.781 7.457 -4.184 1 98.06 137 HIS A CA 1
ATOM 1088 C C . HIS A 1 137 ? 10.625 8.453 -4.105 1 98.06 137 HIS A C 1
ATOM 1090 O O . HIS A 1 137 ? 9.602 8.273 -4.762 1 98.06 137 HIS A O 1
ATOM 1096 N N . ILE A 1 138 ? 10.742 9.5 -3.291 1 98.69 138 ILE A N 1
ATOM 1097 C CA . ILE A 1 138 ? 9.711 10.531 -3.205 1 98.69 138 ILE A CA 1
ATOM 1098 C C . ILE A 1 138 ? 9.57 11.234 -4.555 1 98.69 138 ILE A C 1
ATOM 1100 O O . ILE A 1 138 ? 8.461 11.406 -5.059 1 98.69 138 ILE A O 1
ATOM 1104 N N . ASN A 1 139 ? 10.695 11.594 -5.148 1 98.69 139 ASN A N 1
ATOM 1105 C CA . ASN A 1 139 ? 10.672 12.297 -6.426 1 98.69 139 ASN A CA 1
ATOM 1106 C C . ASN A 1 139 ? 10.055 11.438 -7.527 1 98.69 139 ASN A C 1
ATOM 1108 O O . ASN A 1 139 ? 9.289 11.938 -8.352 1 98.69 139 ASN A O 1
ATOM 1112 N N . LYS A 1 140 ? 10.352 10.18 -7.539 1 98.12 140 LYS A N 1
ATOM 1113 C CA . LYS A 1 140 ? 9.734 9.273 -8.508 1 98.12 140 LYS A CA 1
ATOM 1114 C C . LYS A 1 140 ? 8.219 9.242 -8.344 1 98.12 140 LYS A C 1
ATOM 1116 O O . LYS A 1 140 ? 7.484 9.367 -9.328 1 98.12 140 LYS A O 1
ATOM 1121 N N . GLY A 1 141 ? 7.793 9.07 -7.133 1 98.56 141 GLY A N 1
ATOM 1122 C CA . GLY A 1 141 ? 6.367 9.031 -6.855 1 98.56 141 GLY A CA 1
ATOM 1123 C C . GLY A 1 141 ? 5.676 10.352 -7.133 1 98.56 141 GLY A C 1
ATOM 1124 O O . GLY A 1 141 ? 4.594 10.383 -7.723 1 98.56 141 GLY A O 1
ATOM 1125 N N . PHE A 1 142 ? 6.293 11.469 -6.684 1 98.88 142 PHE A N 1
ATOM 1126 C CA . PHE A 1 142 ? 5.703 12.789 -6.887 1 98.88 142 PHE A CA 1
ATOM 1127 C C . PHE A 1 142 ? 5.625 13.125 -8.367 1 98.88 142 PHE A C 1
ATOM 1129 O O . PHE A 1 142 ? 4.656 13.734 -8.82 1 98.88 142 PHE A O 1
ATOM 1136 N N . ALA A 1 143 ? 6.645 12.758 -9.133 1 98.69 143 ALA A N 1
ATOM 1137 C CA . ALA A 1 143 ? 6.598 12.977 -10.57 1 98.69 143 ALA A CA 1
ATOM 1138 C C . ALA A 1 143 ? 5.414 12.242 -11.203 1 98.69 143 ALA A C 1
ATOM 1140 O O . ALA A 1 143 ? 4.703 12.805 -12.039 1 98.69 143 ALA A O 1
ATOM 1141 N N . ALA A 1 144 ? 5.23 11.039 -10.797 1 98.62 144 ALA A N 1
ATOM 1142 C CA . ALA A 1 144 ? 4.113 10.25 -11.312 1 98.62 144 ALA A CA 1
ATOM 1143 C C . ALA A 1 144 ? 2.775 10.859 -10.898 1 98.62 144 ALA A C 1
ATOM 1145 O O . ALA A 1 144 ? 1.865 10.984 -11.719 1 98.62 144 ALA A O 1
ATOM 1146 N N . LEU A 1 145 ? 2.65 11.234 -9.641 1 98.81 145 LEU A N 1
ATOM 1147 C CA . LEU A 1 145 ? 1.409 11.805 -9.133 1 98.81 145 LEU A CA 1
ATOM 1148 C C . LEU A 1 145 ? 1.112 13.141 -9.797 1 98.81 145 LEU A C 1
ATOM 1150 O O . LEU A 1 145 ? -0.049 13.469 -10.055 1 98.81 145 LEU A O 1
ATOM 1154 N N . GLU A 1 146 ? 2.158 13.953 -10.016 1 98.81 146 GLU A N 1
ATOM 1155 C CA . GLU A 1 146 ? 1.998 15.211 -10.734 1 98.81 146 GLU A CA 1
ATOM 1156 C C . GLU A 1 146 ? 1.368 14.992 -12.109 1 98.81 146 GLU A C 1
ATOM 1158 O O . GLU A 1 146 ? 0.416 15.68 -12.477 1 98.81 146 GLU A O 1
ATOM 1163 N N . LYS A 1 147 ? 1.879 14.023 -12.836 1 97.75 147 LYS A N 1
ATOM 1164 C CA . LYS A 1 147 ? 1.365 13.703 -14.164 1 97.75 147 LYS A CA 1
ATOM 1165 C C . LYS A 1 147 ? -0.05 13.133 -14.078 1 97.75 147 LYS A C 1
ATOM 1167 O O . LYS A 1 147 ? -0.91 13.484 -14.891 1 97.75 147 LYS A O 1
ATOM 1172 N N . LEU A 1 148 ? -0.295 12.336 -13.117 1 97.31 148 LEU A N 1
ATOM 1173 C CA . LEU A 1 148 ? -1.565 11.633 -12.969 1 97.31 148 LEU A CA 1
ATOM 1174 C C . LEU A 1 148 ? -2.686 12.602 -12.617 1 97.31 148 LEU A C 1
ATOM 1176 O O . LEU A 1 148 ? -3.811 12.461 -13.102 1 97.31 148 LEU A O 1
ATOM 1180 N N . LEU A 1 149 ? -2.398 13.609 -11.797 1 98.06 149 LEU A N 1
ATOM 1181 C CA . LEU A 1 149 ? -3.461 14.398 -11.188 1 98.06 149 LEU A CA 1
ATOM 1182 C C . LEU A 1 149 ? -3.641 15.727 -11.914 1 98.06 149 LEU A C 1
ATOM 1184 O O . LEU A 1 149 ? -4.656 16.406 -11.734 1 98.06 149 LEU A O 1
ATOM 1188 N N . LYS A 1 150 ? -2.693 16.094 -12.703 1 96.75 150 LYS A N 1
ATOM 1189 C CA . LYS A 1 150 ? -2.643 17.422 -13.32 1 96.75 150 LYS A CA 1
ATOM 1190 C C . LYS A 1 150 ? -3.953 17.734 -14.031 1 96.75 150 LYS A C 1
ATOM 1192 O O . LYS A 1 150 ? -4.484 18.844 -13.898 1 96.75 150 LYS A O 1
ATOM 1197 N N . GLU A 1 151 ? -4.539 16.781 -14.734 1 94.31 151 GLU A N 1
ATOM 1198 C CA . GLU A 1 151 ? -5.715 17.047 -15.547 1 94.31 151 GLU A CA 1
ATOM 1199 C C . GLU A 1 151 ? -7 16.844 -14.758 1 94.31 151 GLU A C 1
ATOM 1201 O O . GLU A 1 151 ? -8.094 17.141 -15.242 1 94.31 151 GLU A O 1
ATOM 1206 N N . HIS A 1 152 ? -6.918 16.375 -13.562 1 96 152 HIS A N 1
ATOM 1207 C CA . HIS A 1 152 ? -8.102 16.047 -12.781 1 96 152 HIS A CA 1
ATOM 1208 C C . HIS A 1 152 ? -8.266 16.984 -11.586 1 96 152 HIS A C 1
ATOM 1210 O O . HIS A 1 152 ? -9.344 17.078 -11.008 1 96 152 HIS A O 1
ATOM 1216 N N . ALA A 1 153 ? -7.156 17.641 -11.258 1 97.06 153 ALA A N 1
ATOM 1217 C CA . ALA A 1 153 ? -7.117 18.422 -10.023 1 97.06 153 ALA A CA 1
ATOM 1218 C C . ALA A 1 153 ? -7.984 19.672 -10.141 1 97.06 153 ALA A C 1
ATOM 1220 O O . ALA A 1 153 ? -7.988 20.328 -11.18 1 97.06 153 ALA A O 1
ATOM 1221 N N . GLY A 1 154 ? -8.836 19.875 -9.242 1 97.44 154 GLY A N 1
ATOM 1222 C CA . GLY A 1 154 ? -9.484 21.156 -8.961 1 97.44 154 GLY A CA 1
ATOM 1223 C C . GLY A 1 154 ? -8.891 21.875 -7.762 1 97.44 154 GLY A C 1
ATOM 1224 O O . GLY A 1 154 ? -7.68 22.078 -7.684 1 97.44 154 GLY A O 1
ATOM 1225 N N . LYS A 1 155 ? -9.766 22.203 -6.84 1 98.25 155 LYS A N 1
ATOM 1226 C CA . LYS A 1 155 ? -9.219 22.734 -5.594 1 98.25 155 LYS A CA 1
ATOM 1227 C C . LYS A 1 155 ? -8.398 21.672 -4.859 1 98.25 155 LYS A C 1
ATOM 1229 O O . LYS A 1 155 ? -7.402 22 -4.211 1 98.25 155 LYS A O 1
ATOM 1234 N N . TYR A 1 156 ? -8.797 20.516 -5.031 1 98.62 156 TYR A N 1
ATOM 1235 C CA . TYR A 1 156 ? -8.086 19.391 -4.434 1 98.62 156 TYR A CA 1
ATOM 1236 C C . TYR A 1 156 ? -7.656 18.391 -5.5 1 98.62 156 TYR A C 1
ATOM 1238 O O . TYR A 1 156 ? -7.609 18.719 -6.688 1 98.62 156 TYR A O 1
ATOM 1246 N N . ALA A 1 157 ? -7.203 17.203 -5.152 1 98.62 157 ALA A N 1
ATOM 1247 C CA . ALA A 1 157 ? -6.473 16.281 -6.023 1 98.62 157 ALA A CA 1
ATOM 1248 C C . ALA A 1 157 ? -7.324 15.852 -7.215 1 98.62 157 ALA A C 1
ATOM 1250 O O . ALA A 1 157 ? -6.812 15.672 -8.32 1 98.62 157 ALA A O 1
ATOM 1251 N N . THR A 1 158 ? -8.664 15.586 -6.973 1 98 158 THR A N 1
ATOM 1252 C CA . THR A 1 158 ? -9.492 15.07 -8.055 1 98 158 THR A CA 1
ATOM 1253 C C . THR A 1 158 ? -10.789 15.875 -8.172 1 98 158 THR A C 1
ATOM 1255 O O . THR A 1 158 ? -11.828 15.336 -8.562 1 98 158 THR A O 1
ATOM 1258 N N . GLY A 1 159 ? -10.797 17.078 -7.805 1 97.25 159 GLY A N 1
ATOM 1259 C CA . GLY A 1 159 ? -11.953 17.953 -7.863 1 97.25 159 GLY A CA 1
ATOM 1260 C C . GLY A 1 159 ? -11.992 18.969 -6.73 1 97.25 159 GLY A C 1
ATOM 1261 O O . GLY A 1 159 ? -10.945 19.422 -6.258 1 97.25 159 GLY A O 1
ATOM 1262 N N . ASP A 1 160 ? -13.227 19.312 -6.359 1 97.5 160 ASP A N 1
ATOM 1263 C CA . ASP A 1 160 ? -13.359 20.438 -5.43 1 97.5 160 ASP A CA 1
ATOM 1264 C C . ASP A 1 160 ? -13.797 19.953 -4.051 1 97.5 160 ASP A C 1
ATOM 1266 O O . ASP A 1 160 ? -14.188 20.75 -3.199 1 97.5 160 ASP A O 1
ATOM 1270 N N . GLU A 1 161 ? -13.75 18.672 -3.887 1 97.44 161 GLU A N 1
ATOM 1271 C CA . GLU A 1 161 ? -14.008 18.078 -2.584 1 97.44 161 GLU A CA 1
ATOM 1272 C C . GLU A 1 161 ? -12.82 17.234 -2.125 1 97.44 161 GLU A C 1
ATOM 1274 O O . GLU A 1 161 ? -12.188 16.547 -2.934 1 97.44 161 GLU A O 1
ATOM 1279 N N . VAL A 1 162 ? -12.562 17.312 -0.814 1 98.44 162 VAL A N 1
ATOM 1280 C CA . VAL A 1 162 ? -11.508 16.469 -0.244 1 98.44 162 VAL A CA 1
ATOM 1281 C C . VAL A 1 162 ? -11.898 15 -0.353 1 98.44 162 VAL A C 1
ATOM 1283 O O . VAL A 1 162 ? -13 14.617 0.037 1 98.44 162 VAL A O 1
ATOM 1286 N N . GLN A 1 163 ? -11.016 14.266 -0.934 1 98.38 163 GLN A N 1
ATOM 1287 C CA . GLN A 1 163 ? -11.242 12.836 -1.072 1 98.38 163 GLN A CA 1
ATOM 1288 C C . GLN A 1 163 ? -10.016 12.039 -0.634 1 98.38 163 GLN A C 1
ATOM 1290 O O . GLN A 1 163 ? -9.133 12.57 0.032 1 98.38 163 GLN A O 1
ATOM 1295 N N . LEU A 1 164 ? -10.016 10.719 -0.863 1 98.81 164 LEU A N 1
ATOM 1296 C CA . LEU A 1 164 ? -9.023 9.781 -0.352 1 98.81 164 LEU A CA 1
ATOM 1297 C C . LEU A 1 164 ? -7.613 10.188 -0.78 1 98.81 164 LEU A C 1
ATOM 1299 O O . LEU A 1 164 ? -6.672 10.109 0.012 1 98.81 164 LEU A O 1
ATOM 1303 N N . ALA A 1 165 ? -7.457 10.562 -2.021 1 98.88 165 ALA A N 1
ATOM 1304 C CA . ALA A 1 165 ? -6.145 10.977 -2.523 1 98.88 165 ALA A CA 1
ATOM 1305 C C . ALA A 1 165 ? -5.551 12.086 -1.661 1 98.88 165 ALA A C 1
ATOM 1307 O O . ALA A 1 165 ? -4.363 12.055 -1.329 1 98.88 165 ALA A O 1
ATOM 1308 N N . ASP A 1 166 ? -6.355 13.023 -1.284 1 98.94 166 ASP A N 1
ATOM 1309 C CA . ASP A 1 166 ? -5.902 14.188 -0.526 1 98.94 166 ASP A CA 1
ATOM 1310 C C . ASP A 1 166 ? -5.395 13.773 0.855 1 98.94 166 ASP A C 1
ATOM 1312 O O . ASP A 1 166 ? -4.395 14.312 1.339 1 98.94 166 ASP A O 1
ATOM 1316 N N . VAL A 1 167 ? -6.074 12.828 1.432 1 98.88 167 VAL A N 1
ATOM 1317 C CA . VAL A 1 167 ? -5.77 12.328 2.768 1 98.88 167 VAL A CA 1
ATOM 1318 C C . VAL A 1 167 ? -4.383 11.688 2.775 1 98.88 167 VAL A C 1
ATOM 1320 O O . VAL A 1 167 ? -3.68 11.727 3.787 1 98.88 167 VAL A O 1
ATOM 1323 N N . PHE A 1 168 ? -3.988 11.125 1.708 1 98.94 168 PHE A N 1
ATOM 1324 C CA . PHE A 1 168 ? -2.691 10.469 1.593 1 98.94 168 PHE A CA 1
ATOM 1325 C C . PHE A 1 168 ? -1.629 11.453 1.114 1 98.94 168 PHE A C 1
ATOM 1327 O O . PHE A 1 168 ? -0.48 11.398 1.557 1 98.94 168 PHE A O 1
ATOM 1334 N N . LEU A 1 169 ? -2.014 12.359 0.241 1 98.94 169 LEU A N 1
ATOM 1335 C CA . LEU A 1 169 ? -1.067 13.297 -0.351 1 98.94 169 LEU A CA 1
ATOM 1336 C C . LEU A 1 169 ? -0.564 14.289 0.692 1 98.94 169 LEU A C 1
ATOM 1338 O O . LEU A 1 169 ? 0.633 14.578 0.756 1 98.94 169 LEU A O 1
ATOM 1342 N N . ALA A 1 170 ? -1.418 14.789 1.525 1 98.94 170 ALA A N 1
ATOM 1343 C CA . ALA A 1 170 ? -1.08 15.883 2.438 1 98.94 170 ALA A CA 1
ATOM 1344 C C . ALA A 1 170 ? 0.065 15.484 3.365 1 98.94 170 ALA A C 1
ATOM 1346 O O . ALA A 1 170 ? 1.11 16.141 3.387 1 98.94 170 ALA A O 1
ATOM 1347 N N . PRO A 1 171 ? -0.086 14.344 4.109 1 98.88 171 PRO A N 1
ATOM 1348 C CA . PRO A 1 171 ? 1.031 13.969 4.977 1 98.88 171 PRO A CA 1
ATOM 1349 C C . PRO A 1 171 ? 2.305 13.648 4.195 1 98.88 171 PRO A C 1
ATOM 1351 O O . PRO A 1 171 ? 3.41 13.906 4.68 1 98.88 171 PRO A O 1
ATOM 1354 N N . GLN A 1 172 ? 2.141 13.078 3.012 1 98.88 172 GLN A N 1
ATOM 1355 C CA . GLN A 1 172 ? 3.316 12.719 2.225 1 98.88 172 GLN A CA 1
ATOM 1356 C C . GLN A 1 172 ? 4.07 13.969 1.768 1 98.88 172 GLN A C 1
ATOM 1358 O O . GLN A 1 172 ? 5.301 14 1.804 1 98.88 172 GLN A O 1
ATOM 1363 N N . ILE A 1 173 ? 3.324 14.977 1.264 1 98.88 173 ILE A N 1
ATOM 1364 C CA . ILE A 1 173 ? 3.951 16.234 0.845 1 98.88 173 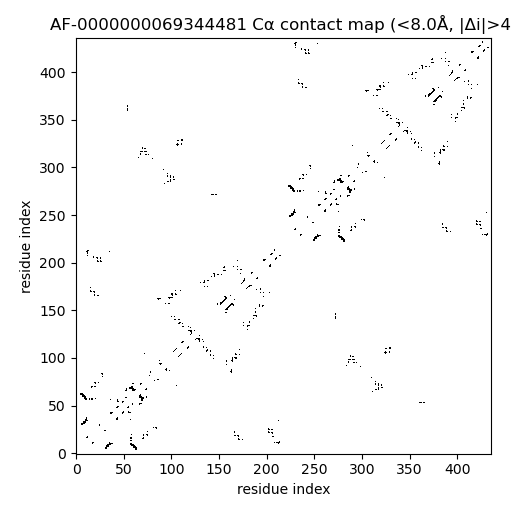ILE A CA 1
ATOM 1365 C C . ILE A 1 173 ? 4.625 16.891 2.043 1 98.88 173 ILE A C 1
ATOM 1367 O O . ILE A 1 173 ? 5.762 17.359 1.943 1 98.88 173 ILE A O 1
ATOM 1371 N N . TYR A 1 174 ? 3.941 16.906 3.16 1 98.38 174 TYR A N 1
ATOM 1372 C CA . TYR A 1 174 ? 4.523 17.469 4.375 1 98.38 174 TYR A CA 1
ATOM 1373 C C . TYR A 1 174 ? 5.848 16.797 4.711 1 98.38 174 TYR A C 1
ATOM 1375 O O . TYR A 1 174 ? 6.84 17.469 4.988 1 98.38 174 TYR A O 1
ATOM 1383 N N . ALA A 1 175 ? 5.863 15.477 4.723 1 97.5 175 ALA A N 1
ATOM 1384 C CA . ALA A 1 175 ? 7.09 14.727 4.996 1 97.5 175 ALA A CA 1
ATOM 1385 C C . ALA A 1 175 ? 8.18 15.078 3.986 1 97.5 175 ALA A C 1
ATOM 1387 O O . ALA A 1 175 ? 9.352 15.234 4.352 1 97.5 175 ALA A O 1
ATOM 1388 N N . GLY A 1 176 ? 7.82 15.125 2.68 1 98.12 176 GLY A N 1
ATOM 1389 C CA . GLY A 1 176 ? 8.773 15.508 1.649 1 98.12 176 GLY A CA 1
ATOM 1390 C C . GLY A 1 176 ? 9.453 16.828 1.928 1 98.12 176 GLY A C 1
ATOM 1391 O O . GLY A 1 176 ? 10.656 16.969 1.734 1 98.12 176 GLY A O 1
ATOM 1392 N N . LEU A 1 177 ? 8.695 17.766 2.408 1 97.44 177 LEU A N 1
ATOM 1393 C CA . LEU A 1 177 ? 9.195 19.109 2.691 1 97.44 177 LEU A CA 1
ATOM 1394 C C . LEU A 1 177 ? 9.977 19.125 4 1 97.44 177 LEU A C 1
ATOM 1396 O O . LEU A 1 177 ? 11.148 19.516 4.023 1 97.44 177 LEU A O 1
ATOM 1400 N N . ALA A 1 178 ? 9.367 18.656 5.035 1 95.56 178 ALA A N 1
ATOM 1401 C CA . ALA A 1 178 ? 9.859 18.859 6.398 1 95.56 178 ALA A CA 1
ATOM 1402 C C . ALA A 1 178 ? 11.023 17.922 6.703 1 95.56 178 ALA A C 1
ATOM 1404 O O . ALA A 1 178 ? 11.914 18.266 7.484 1 95.56 178 ALA A O 1
ATOM 1405 N N . ARG A 1 179 ? 11.031 16.766 6.09 1 95.12 179 ARG A N 1
ATOM 1406 C CA . ARG A 1 179 ? 12 15.758 6.488 1 95.12 179 ARG A CA 1
ATOM 1407 C C . ARG A 1 179 ? 13.039 15.531 5.395 1 95.12 179 ARG A C 1
ATOM 1409 O O . ARG A 1 179 ? 14.188 15.195 5.684 1 95.12 179 ARG A O 1
ATOM 1416 N N . PHE A 1 180 ? 12.656 15.719 4.098 1 97.69 180 PHE A N 1
ATOM 1417 C CA . PHE A 1 180 ? 13.523 15.203 3.049 1 97.69 180 PHE A CA 1
ATOM 1418 C C . PHE A 1 180 ? 13.906 16.297 2.066 1 97.69 180 PHE A C 1
ATOM 1420 O O . PHE A 1 180 ? 14.516 16.031 1.029 1 97.69 180 PHE A O 1
ATOM 1427 N N . GLN A 1 181 ? 13.445 17.547 2.322 1 97.56 181 GLN A N 1
ATOM 1428 C CA . GLN A 1 181 ? 13.875 18.719 1.571 1 97.56 181 GLN A CA 1
ATOM 1429 C C . GLN A 1 181 ? 13.547 18.562 0.088 1 97.56 181 GLN A C 1
ATOM 1431 O O . GLN A 1 181 ? 14.391 18.844 -0.77 1 97.56 181 GLN A O 1
ATOM 1436 N N . ILE A 1 182 ? 12.445 18.078 -0.192 1 98.69 182 ILE A N 1
ATOM 1437 C CA . ILE A 1 182 ? 12 17.922 -1.573 1 98.69 182 ILE A CA 1
ATOM 1438 C C . ILE A 1 182 ? 11.75 19.312 -2.178 1 98.69 182 ILE A C 1
ATOM 1440 O O . ILE A 1 182 ? 11.164 20.172 -1.528 1 98.69 182 ILE A O 1
ATOM 1444 N N . ASP A 1 183 ? 12.227 19.594 -3.387 1 98.5 183 ASP A N 1
ATOM 1445 C CA . ASP A 1 183 ? 11.938 20.812 -4.141 1 98.5 183 ASP A CA 1
ATOM 1446 C C . ASP A 1 183 ? 10.555 20.734 -4.785 1 98.5 183 ASP A C 1
ATOM 1448 O O . ASP A 1 183 ? 10.406 20.219 -5.891 1 98.5 183 ASP A O 1
ATOM 1452 N N . MET A 1 184 ? 9.586 21.359 -4.168 1 98.31 184 MET A N 1
ATOM 1453 C CA . MET A 1 184 ? 8.203 21.234 -4.609 1 98.31 184 MET A CA 1
ATOM 1454 C C . MET A 1 184 ? 7.961 22.078 -5.863 1 98.31 184 MET A C 1
ATOM 1456 O O . MET A 1 184 ? 6.918 21.953 -6.508 1 98.31 184 MET A O 1
ATOM 1460 N N . SER A 1 185 ? 8.867 22.969 -6.258 1 98.44 185 SER A N 1
ATOM 1461 C CA . SER A 1 185 ? 8.719 23.719 -7.5 1 98.44 185 SER A CA 1
ATOM 1462 C C . SER A 1 185 ? 8.672 22.797 -8.711 1 98.44 185 SER A C 1
ATOM 1464 O O . SER A 1 185 ? 8.18 23.172 -9.773 1 98.44 185 SER A O 1
ATOM 1466 N N . LEU A 1 186 ? 9.172 21.547 -8.578 1 98.44 186 LEU A N 1
ATOM 1467 C CA . LEU A 1 186 ? 9.156 20.547 -9.641 1 98.44 186 LEU A CA 1
ATOM 1468 C C . LEU A 1 186 ? 7.762 19.938 -9.797 1 98.44 186 LEU A C 1
ATOM 1470 O O . LEU A 1 186 ? 7.469 19.281 -10.797 1 98.44 186 LEU A O 1
ATOM 1474 N N . TYR A 1 187 ? 6.93 20.203 -8.852 1 98.75 187 TYR A N 1
ATOM 1475 C CA . TYR A 1 187 ? 5.598 19.609 -8.812 1 98.75 187 TYR A CA 1
ATOM 1476 C C . TYR A 1 187 ? 4.547 20.672 -8.484 1 98.75 187 TYR A C 1
ATOM 1478 O O . TYR A 1 187 ? 3.92 20.625 -7.426 1 98.75 187 TYR A O 1
ATOM 1486 N N . PRO A 1 188 ? 4.25 21.516 -9.43 1 98.62 188 PRO A N 1
ATOM 1487 C CA . PRO A 1 188 ? 3.398 22.672 -9.164 1 98.62 188 PRO A CA 1
ATOM 1488 C C . PRO A 1 188 ? 1.984 22.297 -8.75 1 98.62 188 PRO A C 1
ATOM 1490 O O . PRO A 1 188 ? 1.379 22.953 -7.906 1 98.62 188 PRO A O 1
ATOM 1493 N N . THR A 1 189 ? 1.414 21.25 -9.359 1 98.75 189 THR A N 1
ATOM 1494 C CA . THR A 1 189 ? 0.08 20.812 -8.961 1 98.75 189 THR A CA 1
ATOM 1495 C C . THR A 1 189 ? 0.072 20.359 -7.504 1 98.75 189 THR A C 1
ATOM 1497 O O . THR A 1 189 ? -0.793 20.766 -6.727 1 98.75 189 THR A O 1
ATOM 1500 N N . LEU A 1 190 ? 1.013 19.516 -7.121 1 98.88 190 LEU A N 1
ATOM 1501 C CA . LEU A 1 190 ? 1.091 19.016 -5.75 1 98.88 190 LEU A CA 1
ATOM 1502 C C . LEU A 1 190 ? 1.336 20.172 -4.773 1 98.88 190 LEU A C 1
ATOM 1504 O O . LEU A 1 190 ? 0.802 20.172 -3.662 1 98.88 190 LEU A O 1
ATOM 1508 N N . ALA A 1 191 ? 2.182 21.109 -5.156 1 98.69 191 ALA A N 1
ATOM 1509 C CA . ALA A 1 191 ? 2.455 22.281 -4.312 1 98.69 191 ALA A CA 1
ATOM 1510 C C . ALA A 1 191 ? 1.181 23.078 -4.051 1 98.69 191 ALA A C 1
ATOM 1512 O O . ALA A 1 191 ? 0.917 23.484 -2.916 1 98.69 191 ALA A O 1
ATOM 1513 N N . ARG A 1 192 ? 0.452 23.297 -5.09 1 98.56 192 ARG A N 1
ATOM 1514 C CA . ARG A 1 192 ? -0.811 24.016 -4.953 1 98.56 192 ARG A CA 1
ATOM 1515 C C . ARG A 1 192 ? -1.777 23.25 -4.051 1 98.56 192 ARG A C 1
ATOM 1517 O O . ARG A 1 192 ? -2.48 23.859 -3.238 1 98.56 192 ARG A O 1
ATOM 1524 N N . LEU A 1 193 ? -1.885 21.969 -4.234 1 98.81 193 LEU A N 1
ATOM 1525 C CA . LEU A 1 193 ? -2.727 21.141 -3.377 1 98.81 193 LEU A CA 1
ATOM 1526 C C . LEU A 1 193 ? -2.322 21.281 -1.914 1 98.81 193 LEU A C 1
ATOM 1528 O O . LEU A 1 193 ? -3.18 21.375 -1.035 1 98.81 193 LEU A O 1
ATOM 1532 N N . ASN A 1 194 ? -1.04 21.234 -1.693 1 98.69 194 ASN A N 1
ATOM 1533 C CA . ASN A 1 194 ? -0.537 21.375 -0.332 1 98.69 194 ASN A CA 1
ATOM 1534 C C . ASN A 1 194 ? -1.015 22.688 0.301 1 98.69 194 ASN A C 1
ATOM 1536 O O . ASN A 1 194 ? -1.416 22.703 1.466 1 98.69 194 ASN A O 1
ATOM 1540 N N . ASP A 1 195 ? -0.918 23.766 -0.429 1 98.56 195 ASP A N 1
ATOM 1541 C CA . ASP A 1 195 ? -1.398 25.047 0.063 1 98.56 195 ASP A CA 1
ATOM 1542 C C . ASP A 1 195 ? -2.883 24.984 0.417 1 98.56 195 ASP A C 1
ATOM 1544 O O . ASP A 1 195 ? -3.307 25.516 1.444 1 98.56 195 ASP A O 1
ATOM 1548 N N . ALA A 1 196 ? -3.66 24.375 -0.413 1 98.75 196 ALA A N 1
ATOM 1549 C CA . ALA A 1 196 ? -5.094 24.219 -0.173 1 98.75 196 ALA A CA 1
ATOM 1550 C C . ALA A 1 196 ? -5.355 23.391 1.078 1 98.75 196 ALA A C 1
ATOM 1552 O O . ALA A 1 196 ? -6.246 23.703 1.869 1 98.75 196 ALA A O 1
ATOM 1553 N N . TYR A 1 197 ? -4.594 22.281 1.209 1 98.69 197 TYR A N 1
ATOM 1554 C CA . TYR A 1 197 ? -4.75 21.422 2.377 1 98.69 197 TYR A CA 1
ATOM 1555 C C . TYR A 1 197 ? -4.492 22.203 3.664 1 98.69 197 TYR A C 1
ATOM 1557 O O . TYR A 1 197 ? -5.195 22.016 4.656 1 98.69 197 TYR A O 1
ATOM 1565 N N . ASN A 1 198 ? -3.523 23.047 3.652 1 97.69 198 ASN A N 1
ATOM 1566 C CA . ASN A 1 198 ? -3.074 23.781 4.832 1 97.69 198 ASN A CA 1
ATOM 1567 C C . ASN A 1 198 ? -4.117 24.781 5.293 1 97.69 198 ASN A C 1
ATOM 1569 O O . ASN A 1 198 ? -4.031 25.312 6.402 1 97.69 198 ASN A O 1
ATOM 1573 N N . GLU A 1 199 ? -5.082 25.031 4.492 1 98.19 199 GLU A N 1
ATOM 1574 C CA . GLU A 1 199 ? -6.145 25.969 4.852 1 98.19 199 GLU A CA 1
ATOM 1575 C C . GLU A 1 199 ? -7.301 25.25 5.547 1 98.19 199 GLU A C 1
ATOM 1577 O O . GLU A 1 199 ? -8.18 25.891 6.121 1 98.19 199 GLU A O 1
ATOM 1582 N N . LEU A 1 200 ? -7.316 24 5.52 1 98.62 200 LEU A N 1
ATOM 1583 C CA . LEU A 1 200 ? -8.453 23.234 6.023 1 98.62 200 LEU A CA 1
ATOM 1584 C C . LEU A 1 200 ? -8.266 22.891 7.496 1 98.62 200 LEU A C 1
ATOM 1586 O O . LEU A 1 200 ? -7.258 22.281 7.871 1 98.62 200 LEU A O 1
ATOM 1590 N N . PRO A 1 201 ? -9.227 23.109 8.32 1 98.5 201 PRO A N 1
ATOM 1591 C CA . PRO A 1 201 ? -9.102 22.859 9.758 1 98.5 201 PRO A CA 1
ATOM 1592 C C . PRO A 1 201 ? -8.789 21.406 10.078 1 98.5 201 PRO A C 1
ATOM 1594 O O . PRO A 1 201 ? -7.961 21.125 10.938 1 98.5 201 PRO A O 1
ATOM 1597 N N . ALA A 1 202 ? -9.414 20.469 9.414 1 98.62 202 ALA A N 1
ATOM 1598 C CA . ALA A 1 202 ? -9.211 19.047 9.672 1 98.62 202 ALA A CA 1
ATOM 1599 C C . ALA A 1 202 ? -7.766 18.641 9.406 1 98.62 202 ALA A C 1
ATOM 1601 O O . ALA A 1 202 ? -7.223 17.781 10.094 1 98.62 202 ALA A O 1
ATOM 1602 N N . PHE A 1 203 ? -7.145 19.234 8.375 1 98.88 203 PHE A N 1
ATOM 1603 C CA . PHE A 1 203 ? -5.754 18.953 8.031 1 98.88 203 PHE A CA 1
ATOM 1604 C C . PHE A 1 203 ? -4.812 19.656 9 1 98.88 203 PHE A C 1
ATOM 1606 O O . PHE A 1 203 ? -3.805 19.094 9.422 1 98.88 203 PHE A O 1
ATOM 1613 N N . GLN A 1 204 ? -5.148 20.859 9.391 1 98.62 204 GLN A N 1
ATOM 1614 C CA . GLN A 1 204 ? -4.348 21.609 10.359 1 98.62 204 GLN A CA 1
ATOM 1615 C C . GLN A 1 204 ? -4.297 20.891 11.703 1 98.62 204 GLN A C 1
ATOM 1617 O O . GLN A 1 204 ? -3.232 20.781 12.312 1 98.62 204 GLN A O 1
ATOM 1622 N N . ALA A 1 205 ? -5.438 20.406 12.109 1 98.44 205 ALA A N 1
ATOM 1623 C CA . ALA A 1 205 ? -5.535 19.734 13.398 1 98.44 205 ALA A CA 1
ATOM 1624 C C . ALA A 1 205 ? -4.684 18.469 13.422 1 98.44 205 ALA A C 1
ATOM 1626 O O . ALA A 1 205 ? -4.277 18.016 14.492 1 98.44 205 ALA A O 1
ATOM 1627 N N . ALA A 1 206 ? -4.363 17.906 12.242 1 98.69 206 ALA A N 1
ATOM 1628 C CA . ALA A 1 206 ? -3.639 16.641 12.148 1 98.69 206 ALA A CA 1
ATOM 1629 C C . ALA A 1 206 ? -2.141 16.891 11.969 1 98.69 206 ALA A C 1
ATOM 1631 O O . ALA A 1 206 ? -1.361 15.93 11.891 1 98.69 206 ALA A O 1
ATOM 1632 N N . LEU A 1 207 ? -1.703 18.156 11.898 1 98.12 207 LEU A N 1
ATOM 1633 C CA . LEU A 1 207 ? -0.287 18.453 11.719 1 98.12 207 LEU A CA 1
ATOM 1634 C C . LEU A 1 207 ? 0.543 17.875 12.859 1 98.12 207 LEU A C 1
ATOM 1636 O O . LEU A 1 207 ? 0.123 17.906 14.016 1 98.12 207 LEU A O 1
ATOM 1640 N N . PRO A 1 208 ? 1.736 17.328 12.516 1 97.44 208 PRO A N 1
ATOM 1641 C CA . PRO A 1 208 ? 2.578 16.688 13.531 1 97.44 208 PRO A CA 1
ATOM 1642 C C . PRO A 1 208 ? 2.822 17.578 14.75 1 97.44 208 PRO A C 1
ATOM 1644 O O . PRO A 1 208 ? 2.693 17.125 15.891 1 97.44 208 PRO A O 1
ATOM 1647 N N . GLN A 1 209 ? 3.012 18.828 14.594 1 96.06 209 GLN A N 1
ATOM 1648 C CA . GLN A 1 209 ? 3.385 19.734 15.68 1 96.06 209 GLN A CA 1
ATOM 1649 C C . GLN A 1 209 ? 2.197 20 16.609 1 96.06 209 GLN A C 1
ATOM 1651 O O . GLN A 1 209 ? 2.365 20.531 17.703 1 96.06 209 GLN A O 1
ATOM 1656 N N . ARG A 1 210 ? 0.99 19.625 16.172 1 96.94 210 ARG A N 1
ATOM 1657 C CA . ARG A 1 210 ? -0.209 19.906 16.953 1 96.94 210 ARG A CA 1
ATOM 1658 C C . ARG A 1 210 ? -0.656 18.672 17.734 1 96.94 210 ARG A C 1
ATOM 1660 O O . ARG A 1 210 ? -1.663 18.719 18.438 1 96.94 210 ARG A O 1
ATOM 1667 N N . GLN A 1 211 ? 0.046 17.547 17.562 1 98.06 211 GLN A N 1
ATOM 1668 C CA . GLN A 1 211 ? -0.343 16.328 18.266 1 98.06 211 GLN A CA 1
ATOM 1669 C C . GLN A 1 211 ? 0.137 16.344 19.719 1 98.06 211 GLN A C 1
ATOM 1671 O O . GLN A 1 211 ? 1.124 17.016 20.047 1 98.06 211 GLN A O 1
ATOM 1676 N N . PRO A 1 212 ? -0.571 15.68 20.578 1 96.94 212 PRO A N 1
ATOM 1677 C CA . PRO A 1 212 ? -0.311 15.789 22.016 1 96.94 212 PRO A CA 1
ATOM 1678 C C . PRO A 1 212 ? 1.074 15.281 22.406 1 96.94 212 PRO A C 1
ATOM 1680 O O . PRO A 1 212 ? 1.606 15.664 23.453 1 96.94 212 PRO A O 1
ATOM 1683 N N . ASP A 1 213 ? 1.656 14.375 21.609 1 97.69 213 ASP A N 1
ATOM 1684 C CA . ASP A 1 213 ? 2.955 13.805 21.953 1 97.69 213 ASP A CA 1
ATOM 1685 C C . ASP A 1 213 ? 4.074 14.469 21.156 1 97.69 213 ASP A C 1
ATOM 1687 O O . ASP A 1 213 ? 5.203 13.969 21.141 1 97.69 213 ASP A O 1
ATOM 1691 N N . ALA A 1 214 ? 3.723 15.594 20.422 1 96.62 214 ALA A N 1
ATOM 1692 C CA . ALA A 1 214 ? 4.766 16.344 19.734 1 96.62 214 ALA A CA 1
ATOM 1693 C C . ALA A 1 214 ? 5.746 16.969 20.719 1 96.62 214 ALA A C 1
ATOM 1695 O O . ALA A 1 214 ? 5.336 17.484 21.766 1 96.62 214 ALA A O 1
ATOM 1696 N N . PRO A 1 215 ? 7.016 16.859 20.438 1 92.25 215 PRO A N 1
ATOM 1697 C CA . PRO A 1 215 ? 7.965 17.5 21.344 1 92.25 215 PRO A CA 1
ATOM 1698 C C . PRO A 1 215 ? 7.777 19.016 21.406 1 92.25 215 PRO A C 1
ATOM 1700 O O . PRO A 1 215 ? 7.383 19.641 20.422 1 92.25 215 PRO A O 1
ATOM 1703 N N . SER A 1 216 ? 7.875 19.547 22.594 1 83.75 216 SER A N 1
ATOM 1704 C CA . SER A 1 216 ? 7.824 21 22.781 1 83.75 216 SER A CA 1
ATOM 1705 C C . SER A 1 216 ? 9 21.688 22.109 1 83.75 216 SER A C 1
ATOM 1707 O O . SER A 1 216 ? 10.117 21.156 22.078 1 83.75 216 SER A O 1
ATOM 1709 N N . PRO A 1 217 ? 8.594 22.75 21.266 1 69.69 217 PRO A N 1
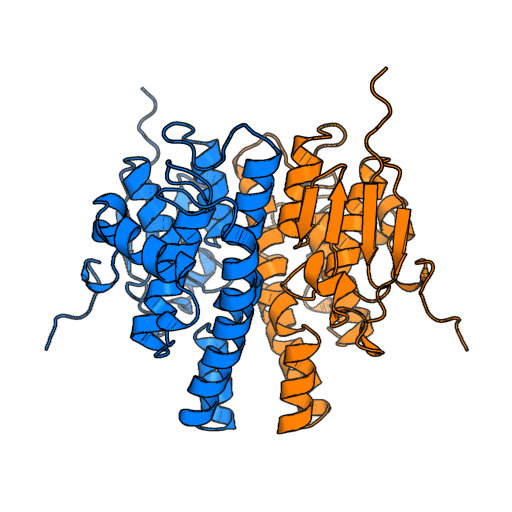ATOM 1710 C CA . PRO A 1 217 ? 9.727 23.5 20.703 1 69.69 217 PRO A CA 1
ATOM 1711 C C . PRO A 1 217 ? 10.742 23.906 21.766 1 69.69 217 PRO A C 1
ATOM 1713 O O . PRO A 1 217 ? 10.367 24.234 22.891 1 69.69 217 PRO A O 1
ATOM 1716 N N . SER A 1 218 ? 11.883 23.219 21.859 1 50.5 218 SER A N 1
ATOM 1717 C CA . SER A 1 218 ? 12.883 23.75 22.781 1 50.5 218 SER A CA 1
ATOM 1718 C C . SER A 1 218 ? 13.117 25.234 22.531 1 50.5 218 SER A C 1
ATOM 1720 O O . SER A 1 218 ? 12.984 25.719 21.406 1 50.5 218 SER A O 1
ATOM 1722 N N . MET B 1 1 ? -27.109 -3.957 -26.281 1 30.11 1 MET B N 1
ATOM 1723 C CA . MET B 1 1 ? -26.375 -4.395 -25.094 1 30.11 1 MET B CA 1
ATOM 1724 C C . MET B 1 1 ? -25 -3.756 -25.047 1 30.11 1 MET B C 1
ATOM 1726 O O . MET B 1 1 ? -24.297 -3.701 -26.062 1 30.11 1 MET B O 1
ATOM 1730 N N . ALA B 1 2 ? -24.781 -2.883 -24.141 1 39.28 2 ALA B N 1
ATOM 1731 C CA . ALA B 1 2 ? -23.531 -2.121 -24.234 1 39.28 2 ALA B CA 1
ATOM 1732 C C . ALA B 1 2 ? -22.344 -3.039 -24.5 1 39.28 2 ALA B C 1
ATOM 1734 O O . ALA B 1 2 ? -22.234 -4.102 -23.875 1 39.28 2 ALA B O 1
ATOM 1735 N N . GLU B 1 3 ? -21.781 -3.113 -25.422 1 44.97 3 GLU B N 1
ATOM 1736 C CA . GLU B 1 3 ? -20.656 -3.975 -25.75 1 44.97 3 GLU B CA 1
ATOM 1737 C C . GLU B 1 3 ? -19.672 -4.062 -24.578 1 44.97 3 GLU B C 1
ATOM 1739 O O . GLU B 1 3 ? -19.344 -3.049 -23.969 1 44.97 3 GLU B O 1
ATOM 1744 N N . PRO B 1 4 ? -19.453 -5.219 -23.875 1 53 4 PRO B N 1
ATOM 1745 C CA . PRO B 1 4 ? -18.656 -5.395 -22.656 1 53 4 PRO B CA 1
ATOM 1746 C C . PRO B 1 4 ? -17.297 -4.676 -22.734 1 53 4 PRO B C 1
ATOM 1748 O O . PRO B 1 4 ? -16.688 -4.613 -23.812 1 53 4 PRO B O 1
ATOM 1751 N N . ALA B 1 5 ? -17.109 -3.68 -21.953 1 59.38 5 ALA B N 1
ATOM 1752 C CA . ALA B 1 5 ? -15.898 -2.867 -21.969 1 59.38 5 ALA B CA 1
ATOM 1753 C C . ALA B 1 5 ? -14.656 -3.744 -22.094 1 59.38 5 ALA B C 1
ATOM 1755 O O . ALA B 1 5 ? -14.523 -4.75 -21.391 1 59.38 5 ALA B O 1
ATOM 1756 N N . LYS B 1 6 ? -13.867 -3.686 -23.125 1 83.88 6 LYS B N 1
ATOM 1757 C CA . LYS B 1 6 ? -12.641 -4.414 -23.438 1 83.88 6 LYS B CA 1
ATOM 1758 C C . LYS B 1 6 ? -11.539 -4.086 -22.438 1 83.88 6 LYS B C 1
ATOM 1760 O O . LYS B 1 6 ? -11.219 -2.912 -22.219 1 83.88 6 LYS B O 1
ATOM 1765 N N . LEU B 1 7 ? -11.18 -5.078 -21.531 1 96.88 7 LEU B N 1
ATOM 1766 C CA . LEU B 1 7 ? -10.094 -4.938 -20.578 1 96.88 7 LEU B CA 1
ATOM 1767 C C . LEU B 1 7 ? -8.758 -5.316 -21.219 1 96.88 7 LEU B C 1
ATOM 1769 O O . LEU B 1 7 ? -8.68 -6.281 -21.969 1 96.88 7 LEU B O 1
ATOM 1773 N N . THR B 1 8 ? -7.785 -4.445 -21.016 1 98.38 8 THR B N 1
ATOM 1774 C CA . THR B 1 8 ? -6.41 -4.766 -21.391 1 98.38 8 THR B CA 1
ATOM 1775 C C . THR B 1 8 ? -5.488 -4.68 -20.188 1 98.38 8 THR B C 1
ATOM 1777 O O . THR B 1 8 ? -5.465 -3.664 -19.484 1 98.38 8 THR B O 1
ATOM 1780 N N . LEU B 1 9 ? -4.812 -5.77 -19.906 1 98.62 9 LEU B N 1
ATOM 1781 C CA . LEU B 1 9 ? -3.885 -5.816 -18.797 1 98.62 9 LEU B CA 1
ATOM 1782 C C . LEU B 1 9 ? -2.439 -5.777 -19.281 1 98.62 9 LEU B C 1
ATOM 1784 O O . LEU B 1 9 ? -2.002 -6.676 -20 1 98.62 9 LEU B O 1
ATOM 1788 N N . TYR B 1 10 ? -1.733 -4.727 -18.984 1 98.75 10 TYR B N 1
ATOM 1789 C CA . TYR B 1 10 ? -0.285 -4.688 -19.156 1 98.75 10 TYR B CA 1
ATOM 1790 C C . TYR B 1 10 ? 0.416 -5.355 -17.969 1 98.75 10 TYR B C 1
ATOM 1792 O O . TYR B 1 10 ? 0.197 -4.977 -16.812 1 98.75 10 TYR B O 1
ATOM 1800 N N . SER B 1 11 ? 1.208 -6.32 -18.281 1 98.38 11 SER B N 1
ATOM 1801 C CA . SER B 1 11 ? 1.691 -7.219 -17.234 1 98.38 11 SER B CA 1
ATOM 1802 C C . SER B 1 11 ? 3.074 -7.766 -17.562 1 98.38 11 SER B C 1
ATOM 1804 O O . SER B 1 11 ? 3.514 -7.688 -18.719 1 98.38 11 SER B O 1
ATOM 1806 N N . ASP B 1 12 ? 3.752 -8.172 -16.641 1 98.25 12 ASP B N 1
ATOM 1807 C CA . ASP B 1 12 ? 4.957 -8.992 -16.719 1 98.25 12 ASP B CA 1
ATOM 1808 C C . ASP B 1 12 ? 4.758 -10.336 -16.016 1 98.25 12 ASP B C 1
ATOM 1810 O O . ASP B 1 12 ? 4.227 -10.391 -14.906 1 98.25 12 ASP B O 1
ATOM 1814 N N . TRP B 1 13 ? 5.285 -11.445 -16.562 1 97.62 13 TRP B N 1
ATOM 1815 C CA . TRP B 1 13 ? 5 -12.789 -16.078 1 97.62 13 TRP B CA 1
ATOM 1816 C C . TRP B 1 13 ? 5.516 -12.977 -14.648 1 97.62 13 TRP B C 1
ATOM 1818 O O . TRP B 1 13 ? 4.961 -13.766 -13.883 1 97.62 13 TRP B O 1
ATOM 1828 N N . TRP B 1 14 ? 6.527 -12.227 -14.32 1 95.94 14 TRP B N 1
ATOM 1829 C CA . TRP B 1 14 ? 7.219 -12.461 -13.055 1 95.94 14 TRP B CA 1
ATOM 1830 C C . TRP B 1 14 ? 6.781 -11.453 -11.992 1 95.94 14 TRP B C 1
ATOM 1832 O O . TRP B 1 14 ? 7.297 -11.461 -10.875 1 95.94 14 TRP B O 1
ATOM 1842 N N . SER B 1 15 ? 5.836 -10.594 -12.32 1 97.12 15 SER B N 1
ATOM 1843 C CA . SER B 1 15 ? 5.355 -9.555 -11.406 1 97.12 15 SER B CA 1
ATOM 1844 C C . SER B 1 15 ? 4.316 -10.117 -10.445 1 97.12 15 SER B C 1
ATOM 1846 O O . SER B 1 15 ? 3.238 -10.539 -10.859 1 97.12 15 SER B O 1
ATOM 1848 N N . SER B 1 16 ? 4.633 -10.078 -9.148 1 98.19 16 SER B N 1
ATOM 1849 C CA . SER B 1 16 ? 3.672 -10.516 -8.141 1 98.19 16 SER B CA 1
ATOM 1850 C C . SER B 1 16 ? 2.447 -9.609 -8.109 1 98.19 16 SER B C 1
ATOM 1852 O O . SER B 1 16 ? 1.332 -10.07 -7.855 1 98.19 16 SER B O 1
ATOM 1854 N N . CYS B 1 17 ? 2.609 -8.289 -8.359 1 98.62 17 CYS B N 1
ATOM 1855 C CA . CYS B 1 17 ? 1.501 -7.34 -8.391 1 98.62 17 CYS B CA 1
ATOM 1856 C C . CYS B 1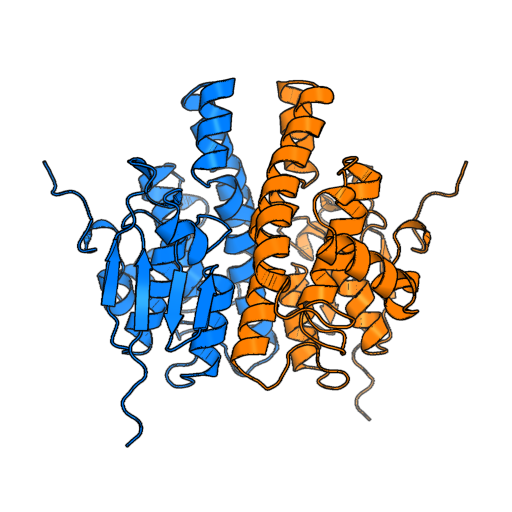 17 ? 0.562 -7.641 -9.555 1 98.62 17 CYS B C 1
ATOM 1858 O O . CYS B 1 17 ? -0.658 -7.555 -9.414 1 98.62 17 CYS B O 1
ATOM 1860 N N . SER B 1 18 ? 1.152 -7.992 -10.711 1 98.62 18 SER B N 1
ATOM 1861 C CA . SER B 1 18 ? 0.332 -8.406 -11.844 1 98.62 18 SER B CA 1
ATOM 1862 C C . SER B 1 18 ? -0.427 -9.688 -11.539 1 98.62 18 SER B C 1
ATOM 1864 O O . SER B 1 18 ? -1.585 -9.844 -11.938 1 98.62 18 SER B O 1
ATOM 1866 N N . GLN B 1 19 ? 0.228 -10.609 -10.891 1 98.81 19 GLN B N 1
ATOM 1867 C CA . GLN B 1 19 ? -0.39 -11.883 -10.539 1 98.81 19 GLN B CA 1
ATOM 1868 C C . GLN B 1 19 ? -1.647 -11.672 -9.703 1 98.81 19 GLN B C 1
ATOM 1870 O O . GLN B 1 19 ? -2.639 -12.383 -9.867 1 98.81 19 GLN B O 1
ATOM 1875 N N . ARG B 1 20 ? -1.661 -10.711 -8.766 1 98.94 20 ARG B N 1
ATOM 1876 C CA . ARG B 1 20 ? -2.844 -10.367 -7.98 1 98.94 20 ARG B CA 1
ATOM 1877 C C . ARG B 1 20 ? -4.035 -10.078 -8.883 1 98.94 20 ARG B C 1
ATOM 1879 O O . ARG B 1 20 ? -5.129 -10.602 -8.672 1 98.94 20 ARG B O 1
ATOM 1886 N N . VAL B 1 21 ? -3.764 -9.227 -9.875 1 98.88 21 VAL B N 1
ATOM 1887 C CA . VAL B 1 21 ? -4.82 -8.773 -10.773 1 98.88 21 VAL B CA 1
ATOM 1888 C C . VAL B 1 21 ? -5.301 -9.938 -11.641 1 98.88 21 VAL B C 1
ATOM 1890 O O . VAL B 1 21 ? -6.5 -10.102 -11.867 1 98.88 21 VAL B O 1
ATOM 1893 N N . LEU B 1 22 ? -4.363 -10.789 -12.094 1 98.88 22 LEU B N 1
ATOM 1894 C CA . LEU B 1 22 ? -4.711 -11.961 -12.898 1 98.88 22 LEU B CA 1
ATOM 1895 C C . LEU B 1 22 ? -5.641 -12.891 -12.125 1 98.88 22 LEU B C 1
ATOM 1897 O O . LEU B 1 22 ? -6.629 -13.375 -12.68 1 98.88 22 LEU B O 1
ATOM 1901 N N . ILE B 1 23 ? -5.359 -13.133 -10.867 1 98.88 23 ILE B N 1
ATOM 1902 C CA . ILE B 1 23 ? -6.199 -13.977 -10.031 1 98.88 23 ILE B CA 1
ATOM 1903 C C . ILE B 1 23 ? -7.617 -13.414 -9.977 1 98.88 23 ILE B C 1
ATOM 1905 O O . ILE B 1 23 ? -8.594 -14.156 -10.141 1 98.88 23 ILE B O 1
ATOM 1909 N N . VAL B 1 24 ? -7.734 -12.102 -9.773 1 98.81 24 VAL B N 1
ATOM 1910 C CA . VAL B 1 24 ? -9.039 -11.469 -9.648 1 98.81 24 VAL B CA 1
ATOM 1911 C C . VAL B 1 24 ? -9.797 -11.562 -10.969 1 98.81 24 VAL B C 1
ATOM 1913 O O . VAL B 1 24 ? -10.992 -11.867 -10.992 1 98.81 24 VAL B O 1
ATOM 1916 N N . LEU B 1 25 ? -9.109 -11.281 -12.086 1 98.56 25 LEU B N 1
ATOM 1917 C CA . LEU B 1 25 ? -9.742 -11.398 -13.391 1 98.56 25 LEU B CA 1
ATOM 1918 C C . LEU B 1 25 ? -10.258 -12.812 -13.617 1 98.56 25 LEU B C 1
ATOM 1920 O O . LEU B 1 25 ? -11.359 -13 -14.141 1 98.56 25 LEU B O 1
ATOM 1924 N N . ASN B 1 26 ? -9.492 -13.797 -13.188 1 98.5 26 ASN B N 1
ATOM 1925 C CA . ASN B 1 26 ? -9.898 -15.195 -13.312 1 98.5 26 ASN B CA 1
ATOM 1926 C C . ASN B 1 26 ? -11.102 -15.516 -12.43 1 98.5 26 ASN B C 1
ATOM 1928 O O . ASN B 1 26 ? -12.055 -16.156 -12.883 1 98.5 26 ASN B O 1
ATOM 1932 N N . ILE B 1 27 ? -11.055 -15.109 -11.164 1 98.44 27 ILE B N 1
ATOM 1933 C CA . ILE B 1 27 ? -12.125 -15.375 -10.211 1 98.44 27 ILE B CA 1
ATOM 1934 C C . ILE B 1 27 ? -13.43 -14.789 -10.727 1 98.44 27 ILE B C 1
ATOM 1936 O O . ILE B 1 27 ? -14.484 -15.422 -10.633 1 98.44 27 ILE B O 1
ATOM 1940 N N . LYS B 1 28 ? -13.352 -13.625 -11.297 1 97.88 28 LYS B N 1
ATOM 1941 C CA . LYS B 1 28 ? -14.555 -12.914 -11.727 1 97.88 28 LYS B CA 1
ATOM 1942 C C . LYS B 1 28 ? -14.945 -13.305 -13.148 1 97.88 28 LYS B C 1
ATOM 1944 O O . LYS B 1 28 ? -15.977 -12.875 -13.656 1 97.88 28 LYS B O 1
ATOM 1949 N N . GLY B 1 29 ? -14.156 -14.062 -13.797 1 97.31 29 GLY B N 1
ATOM 1950 C CA . GLY B 1 29 ? -14.461 -14.562 -15.125 1 97.31 29 GLY B CA 1
ATOM 1951 C C . GLY B 1 29 ? -14.469 -13.477 -16.188 1 97.31 29 GLY B C 1
ATOM 1952 O O . GLY B 1 29 ? -15.305 -13.492 -17.094 1 97.31 29 GLY B O 1
ATOM 1953 N N . LEU B 1 30 ? -13.594 -12.531 -16.062 1 97.19 30 LEU B N 1
ATOM 1954 C CA . LEU B 1 30 ? -13.57 -11.398 -16.984 1 97.19 30 LEU B CA 1
ATOM 1955 C C . LEU B 1 30 ? -12.594 -11.656 -18.141 1 97.19 30 LEU B C 1
ATOM 1957 O O . LEU B 1 30 ? -11.484 -12.133 -17.922 1 97.19 30 LEU B O 1
ATOM 1961 N N . GLU B 1 31 ? -13.031 -11.391 -19.281 1 96.5 31 GLU B N 1
ATOM 1962 C CA . GLU B 1 31 ? -12.148 -11.461 -20.438 1 96.5 31 GLU B CA 1
ATOM 1963 C C . GLU B 1 31 ? -11.258 -10.227 -20.531 1 96.5 31 GLU B C 1
ATOM 1965 O O . GLU B 1 31 ? -11.703 -9.109 -20.25 1 96.5 31 GLU B O 1
ATOM 1970 N N . TYR B 1 32 ? -10.039 -10.453 -21 1 97.31 32 TYR B N 1
ATOM 1971 C CA . TYR B 1 32 ? -9.094 -9.344 -21.141 1 97.31 32 TYR B CA 1
ATOM 1972 C C . TYR B 1 32 ? -8.031 -9.656 -22.188 1 97.31 32 TYR B C 1
ATOM 1974 O O . TYR B 1 32 ? -7.793 -10.82 -22.5 1 97.31 32 TYR B O 1
ATOM 1982 N N . GLU B 1 33 ? -7.492 -8.578 -22.688 1 97.75 33 GLU B N 1
ATOM 1983 C CA . GLU B 1 33 ? -6.285 -8.688 -23.5 1 97.75 33 GLU B CA 1
ATOM 1984 C C . GLU B 1 33 ? -5.027 -8.562 -22.656 1 97.75 33 GLU B C 1
ATOM 1986 O O . GLU B 1 33 ? -4.93 -7.664 -21.812 1 97.75 33 GLU B O 1
ATOM 1991 N N . TYR B 1 34 ? -4.152 -9.5 -22.828 1 98 34 TYR B N 1
ATOM 1992 C CA . TYR B 1 34 ? -2.875 -9.484 -22.125 1 98 34 TYR B CA 1
ATOM 1993 C C . TYR B 1 34 ? -1.791 -8.828 -22.969 1 98 34 TYR B C 1
ATOM 1995 O O . TYR B 1 34 ? -1.546 -9.25 -24.109 1 98 34 TYR B O 1
ATOM 2003 N N . LYS B 1 35 ? -1.199 -7.754 -22.469 1 98.19 35 LYS B N 1
ATOM 2004 C CA . LYS B 1 35 ? -0.064 -7.102 -23.109 1 98.19 35 LYS B CA 1
ATOM 2005 C C . LYS B 1 35 ? 1.189 -7.195 -22.25 1 98.19 35 LYS B C 1
ATOM 2007 O O . LYS B 1 35 ? 1.244 -6.625 -21.156 1 98.19 35 LYS B O 1
ATOM 2012 N N . ALA B 1 36 ? 2.174 -7.852 -22.766 1 98.25 36 ALA B N 1
ATOM 2013 C CA . ALA B 1 36 ? 3.406 -8.094 -22.016 1 98.25 36 ALA B CA 1
ATOM 2014 C C . ALA B 1 36 ? 4.281 -6.844 -21.984 1 98.25 36 ALA B C 1
ATOM 2016 O O . ALA B 1 36 ? 4.414 -6.145 -23 1 98.25 36 ALA B O 1
ATOM 2017 N N . VAL B 1 37 ? 4.73 -6.488 -20.859 1 98.25 37 VAL B N 1
ATOM 2018 C CA . VAL B 1 37 ? 5.762 -5.48 -20.641 1 98.25 37 VAL B CA 1
ATOM 2019 C C . VAL B 1 37 ? 6.988 -6.125 -20 1 98.25 37 VAL B C 1
ATOM 2021 O O . VAL B 1 37 ? 6.977 -6.449 -18.812 1 98.25 37 VAL B O 1
ATOM 2024 N N . ASN B 1 38 ? 8.102 -6.328 -20.75 1 97.12 38 ASN B N 1
ATOM 2025 C CA . ASN B 1 38 ? 9.297 -6.992 -20.25 1 97.12 38 ASN B CA 1
ATOM 2026 C C . ASN B 1 38 ? 10.102 -6.07 -19.344 1 97.12 38 ASN B C 1
ATOM 2028 O O . ASN B 1 38 ? 10.812 -5.18 -19.812 1 97.12 38 ASN B O 1
ATOM 2032 N N . LEU B 1 39 ? 10.086 -6.336 -18.094 1 94.81 39 LEU B N 1
ATOM 2033 C CA . LEU B 1 39 ? 10.75 -5.48 -17.109 1 94.81 39 LEU B CA 1
ATOM 2034 C C . LEU B 1 39 ? 12.266 -5.605 -17.203 1 94.81 39 LEU B C 1
ATOM 2036 O O . LEU B 1 39 ? 12.984 -4.633 -16.984 1 94.81 39 LEU B O 1
ATOM 2040 N N . LEU B 1 40 ? 12.75 -6.77 -17.5 1 91.25 40 LEU B N 1
ATOM 2041 C CA . LEU B 1 40 ? 14.188 -6.996 -17.578 1 91.25 40 LEU B CA 1
ATOM 2042 C C . LEU B 1 40 ? 14.789 -6.219 -18.75 1 91.25 40 LEU B C 1
ATOM 2044 O O . LEU B 1 40 ? 15.945 -5.793 -18.688 1 91.25 40 LEU B O 1
ATOM 2048 N N . LYS B 1 41 ? 13.984 -6.023 -19.781 1 94.75 41 LYS B N 1
ATOM 2049 C CA . LYS B 1 41 ? 14.445 -5.27 -20.938 1 94.75 41 LYS B CA 1
ATOM 2050 C C . LYS B 1 41 ? 14.156 -3.779 -20.781 1 94.75 41 LYS B C 1
ATOM 2052 O O . LYS B 1 41 ? 14.461 -2.98 -21.672 1 94.75 41 LYS B O 1
ATOM 2057 N N . GLY B 1 42 ? 13.453 -3.395 -19.719 1 95.56 42 GLY B N 1
ATOM 2058 C CA . GLY B 1 42 ? 13.195 -1.994 -19.438 1 95.56 42 GLY B CA 1
ATOM 2059 C C . GLY B 1 42 ? 12.023 -1.433 -20.219 1 95.56 42 GLY B C 1
ATOM 2060 O O . GLY B 1 42 ? 11.898 -0.216 -20.375 1 95.56 42 GLY B O 1
ATOM 2061 N N . GLU B 1 43 ? 11.172 -2.275 -20.703 1 97.44 43 GLU B N 1
ATOM 2062 C CA . GLU B 1 43 ? 10.055 -1.829 -21.531 1 97.44 43 GLU B CA 1
ATOM 2063 C C . GLU B 1 43 ? 9.086 -0.961 -20.734 1 97.44 43 GLU B C 1
ATOM 2065 O O . GLU B 1 43 ? 8.312 -0.192 -21.312 1 97.44 43 GLU B O 1
ATOM 2070 N N . HIS B 1 44 ? 9.109 -1.057 -19.406 1 96.25 44 HIS B N 1
ATOM 2071 C CA . HIS B 1 44 ? 8.25 -0.243 -18.562 1 96.25 44 HIS B CA 1
ATOM 2072 C C . HIS B 1 44 ? 8.711 1.21 -18.531 1 96.25 44 HIS B C 1
ATOM 2074 O O . HIS B 1 44 ? 8 2.084 -18.031 1 96.25 44 HIS B O 1
ATOM 2080 N N . PHE B 1 45 ? 9.852 1.516 -19.109 1 96.31 45 PHE B N 1
ATOM 2081 C CA . PHE B 1 45 ? 10.336 2.889 -19.203 1 96.31 45 PHE B CA 1
ATOM 2082 C C . PHE B 1 45 ? 10.086 3.465 -20.594 1 96.31 45 PHE B C 1
ATOM 2084 O O . PHE B 1 45 ? 10.375 4.637 -20.844 1 96.31 45 PHE B O 1
ATOM 2091 N N . ASP B 1 46 ? 9.57 2.631 -21.516 1 97.06 46 ASP B N 1
ATOM 2092 C CA . ASP B 1 46 ? 9.219 3.15 -22.828 1 97.06 46 ASP B CA 1
ATOM 2093 C C . ASP B 1 46 ? 8.219 4.297 -22.719 1 97.06 46 ASP B C 1
ATOM 2095 O O . ASP B 1 46 ? 7.281 4.234 -21.922 1 97.06 46 ASP B O 1
ATOM 2099 N N . PRO B 1 47 ? 8.398 5.324 -23.516 1 96.75 47 PRO B N 1
ATOM 2100 C CA . PRO B 1 47 ? 7.504 6.484 -23.453 1 96.75 47 PRO B CA 1
ATOM 2101 C C . PRO B 1 47 ? 6.035 6.109 -23.641 1 96.75 47 PRO B C 1
ATOM 2103 O O . PRO B 1 47 ? 5.164 6.703 -23 1 96.75 47 PRO B O 1
ATOM 2106 N N . GLU B 1 48 ? 5.797 5.199 -24.484 1 95.88 48 GLU B N 1
ATOM 2107 C CA . GLU B 1 48 ? 4.418 4.781 -24.719 1 95.88 48 GLU B CA 1
ATOM 2108 C C . GLU B 1 48 ? 3.799 4.176 -23.469 1 95.88 48 GLU B C 1
ATOM 2110 O O . GLU B 1 48 ? 2.633 4.43 -23.156 1 95.88 48 GLU B O 1
ATOM 2115 N N . PHE B 1 49 ? 4.605 3.324 -22.812 1 97.19 49 PHE B N 1
ATOM 2116 C CA . PHE B 1 49 ? 4.086 2.746 -21.578 1 97.19 49 PHE B CA 1
ATOM 2117 C C . PHE B 1 49 ? 3.988 3.805 -20.484 1 97.19 49 PHE B C 1
ATOM 2119 O O . PHE B 1 49 ? 3.045 3.799 -19.688 1 97.19 49 PHE B O 1
ATOM 2126 N N . GLU B 1 50 ? 4.961 4.672 -20.375 1 96.44 50 GLU B N 1
ATOM 2127 C CA . GLU B 1 50 ? 4.953 5.734 -19.375 1 96.44 50 GLU B CA 1
ATOM 2128 C C . GLU B 1 50 ? 3.703 6.602 -19.516 1 96.44 50 GLU B C 1
ATOM 2130 O O . GLU B 1 50 ? 3.174 7.086 -18.5 1 96.44 50 GLU B O 1
ATOM 2135 N N . LYS B 1 51 ? 3.205 6.828 -20.719 1 94.75 51 LYS B N 1
ATOM 2136 C CA . LYS B 1 51 ? 1.969 7.57 -20.938 1 94.75 51 LYS B CA 1
ATOM 2137 C C . LYS B 1 51 ? 0.776 6.852 -20.312 1 94.75 51 LYS B C 1
ATOM 2139 O O . LYS B 1 51 ? -0.175 7.488 -19.859 1 94.75 51 LYS B O 1
ATOM 2144 N N . LEU B 1 52 ? 0.868 5.551 -20.328 1 95.5 52 LEU B N 1
ATOM 2145 C CA . LEU B 1 52 ? -0.201 4.727 -19.766 1 95.5 52 LEU B CA 1
ATOM 2146 C C . LEU B 1 52 ? -0.16 4.73 -18.25 1 95.5 52 LEU B C 1
ATOM 2148 O O . LEU B 1 52 ? -1.191 4.91 -17.594 1 95.5 52 LEU B O 1
ATOM 2152 N N . ASN B 1 53 ? 1.003 4.531 -17.703 1 97.12 53 ASN B N 1
ATOM 2153 C CA . ASN B 1 53 ? 1.231 4.527 -16.266 1 97.12 53 ASN B CA 1
ATOM 2154 C C . ASN B 1 53 ? 2.516 5.27 -15.898 1 97.12 53 ASN B C 1
ATOM 2156 O O . ASN B 1 53 ? 3.602 4.688 -15.93 1 97.12 53 ASN B O 1
ATOM 2160 N N . PRO B 1 54 ? 2.373 6.438 -15.375 1 97.25 54 PRO B N 1
ATOM 2161 C CA . PRO B 1 54 ? 3.543 7.289 -15.133 1 97.25 54 PRO B CA 1
ATOM 2162 C C . PRO B 1 54 ? 4.441 6.75 -14.016 1 97.25 54 PRO B C 1
ATOM 2164 O O . PRO B 1 54 ? 5.578 7.207 -13.867 1 97.25 54 PRO B O 1
ATOM 2167 N N . MET B 1 55 ? 4.008 5.777 -13.18 1 97.06 55 MET B N 1
ATOM 2168 C CA . MET B 1 55 ? 4.871 5.152 -12.18 1 97.06 55 MET B CA 1
ATOM 2169 C C . MET B 1 55 ? 5.879 4.219 -12.844 1 97.06 55 MET B C 1
ATOM 2171 O O . MET B 1 55 ? 6.844 3.793 -12.203 1 97.06 55 MET B O 1
ATOM 2175 N N . ASN B 1 56 ? 5.598 3.83 -14.109 1 97.69 56 ASN B N 1
ATOM 2176 C CA . ASN B 1 56 ? 6.434 2.887 -14.844 1 97.69 56 ASN B CA 1
ATOM 2177 C C . ASN B 1 56 ? 6.469 1.521 -14.164 1 97.69 56 ASN B C 1
ATOM 2179 O O . ASN B 1 56 ? 7.516 0.874 -14.117 1 97.69 56 ASN B O 1
ATOM 2183 N N . TYR B 1 57 ? 5.359 1.133 -13.586 1 97.5 57 TYR B N 1
ATOM 2184 C CA . TYR B 1 57 ? 5.207 -0.188 -12.984 1 97.5 57 TYR B CA 1
ATOM 2185 C C . TYR B 1 57 ? 4.105 -0.979 -13.68 1 97.5 57 TYR B C 1
ATOM 2187 O O . TYR B 1 57 ? 3.24 -0.402 -14.336 1 97.5 57 TYR B O 1
ATOM 2195 N N . VAL B 1 58 ? 4.227 -2.242 -13.672 1 97.94 58 VAL B N 1
ATOM 2196 C CA . VAL B 1 58 ? 3.094 -3.119 -13.953 1 97.94 58 VAL B CA 1
ATOM 2197 C C . VAL B 1 58 ? 2.504 -3.641 -12.648 1 97.94 58 VAL B C 1
ATOM 2199 O O . VAL B 1 58 ? 3.195 -3.709 -11.633 1 97.94 58 VAL B O 1
ATOM 2202 N N . PRO B 1 59 ? 1.207 -3.936 -12.617 1 98.56 59 PRO B N 1
ATOM 2203 C CA . PRO B 1 59 ? 0.248 -3.965 -13.727 1 98.56 59 PRO B CA 1
ATOM 2204 C C . PRO B 1 59 ? -0.341 -2.59 -14.031 1 98.56 59 PRO B C 1
ATOM 2206 O O . PRO B 1 59 ? -0.265 -1.682 -13.203 1 98.56 59 PRO B O 1
ATOM 2209 N N . ALA B 1 60 ? -0.771 -2.371 -15.156 1 98.69 60 ALA B N 1
ATOM 2210 C CA . ALA B 1 60 ? -1.706 -1.324 -15.562 1 98.69 60 ALA B CA 1
ATOM 2211 C C . ALA B 1 60 ? -2.91 -1.913 -16.297 1 98.69 60 ALA B C 1
ATOM 2213 O O . ALA B 1 60 ? -2.752 -2.732 -17.203 1 98.69 60 ALA B O 1
ATOM 2214 N N . LEU B 1 61 ? -4.109 -1.562 -15.906 1 98.62 61 LEU B N 1
ATOM 2215 C CA . LEU B 1 61 ? -5.34 -2.072 -16.5 1 98.62 61 LEU B CA 1
ATOM 2216 C C . LEU B 1 61 ? -6.055 -0.978 -17.281 1 98.62 61 LEU B C 1
ATOM 2218 O O . LEU B 1 61 ? -6.363 0.084 -16.734 1 98.62 61 LEU B O 1
ATOM 2222 N N . VAL B 1 62 ? -6.242 -1.192 -18.547 1 97.69 62 VAL B N 1
ATOM 2223 C CA . VAL B 1 62 ? -7.066 -0.32 -19.375 1 97.69 62 VAL B CA 1
ATOM 2224 C C . VAL B 1 62 ? -8.508 -0.821 -19.375 1 97.69 62 VAL B C 1
ATOM 2226 O O . VAL B 1 62 ? -8.773 -1.97 -19.734 1 97.69 62 VAL B O 1
ATOM 2229 N N . ASP B 1 63 ? -9.391 -0.071 -18.938 1 94.62 63 ASP B N 1
ATOM 2230 C CA . ASP B 1 63 ? -10.828 -0.316 -18.922 1 94.62 63 ASP B CA 1
ATOM 2231 C C . ASP B 1 63 ? -11.586 0.796 -19.656 1 94.62 63 ASP B C 1
ATOM 2233 O O . ASP B 1 63 ? -11.984 1.784 -19.031 1 94.62 63 ASP B O 1
ATOM 2237 N N . GLY B 1 64 ? -11.883 0.564 -20.891 1 89.94 64 GLY B N 1
ATOM 2238 C CA . GLY B 1 64 ? -12.422 1.648 -21.703 1 89.94 64 GLY B CA 1
ATOM 2239 C C . GLY B 1 64 ? -11.477 2.828 -21.812 1 89.94 64 GLY B C 1
ATOM 2240 O O . GLY B 1 64 ? -10.336 2.674 -22.25 1 89.94 64 GLY B O 1
ATOM 2241 N N . ASP B 1 65 ? -11.891 3.924 -21.359 1 88.69 65 ASP B N 1
ATOM 2242 C CA . ASP B 1 65 ? -11.094 5.137 -21.484 1 88.69 65 ASP B CA 1
ATOM 2243 C C . ASP B 1 65 ? -10.305 5.398 -20.203 1 88.69 65 ASP B C 1
ATOM 2245 O O . ASP B 1 65 ? -9.648 6.434 -20.062 1 88.69 65 ASP B O 1
ATOM 2249 N N . THR B 1 66 ? -10.328 4.449 -19.359 1 92.12 66 THR B N 1
ATOM 2250 C CA . THR B 1 66 ? -9.656 4.625 -18.078 1 92.12 66 THR B CA 1
ATOM 2251 C C . THR B 1 66 ? -8.469 3.674 -17.953 1 92.12 66 THR B C 1
ATOM 2253 O O . THR B 1 66 ? -8.547 2.516 -18.375 1 92.12 66 THR B O 1
ATOM 2256 N N . VAL B 1 67 ? -7.391 4.203 -17.469 1 96.5 67 VAL B N 1
ATOM 2257 C CA . VAL B 1 67 ? -6.234 3.387 -17.125 1 96.5 67 VAL B CA 1
ATOM 2258 C C . VAL B 1 67 ? -5.996 3.439 -15.617 1 96.5 67 VAL B C 1
ATOM 2260 O O . VAL B 1 67 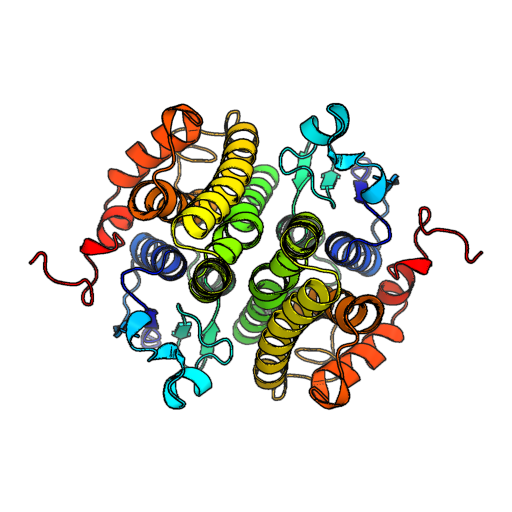? -6.02 4.516 -15.023 1 96.5 67 VAL B O 1
ATOM 2263 N N . ILE B 1 68 ? -5.883 2.324 -15.047 1 97.81 68 ILE B N 1
ATOM 2264 C CA . ILE B 1 68 ? -5.609 2.252 -13.609 1 97.81 68 ILE B CA 1
ATOM 2265 C C . ILE B 1 68 ? -4.297 1.514 -13.375 1 97.81 68 ILE B C 1
ATOM 2267 O O . ILE B 1 68 ? -4.121 0.38 -13.828 1 97.81 68 ILE B O 1
ATOM 2271 N N . GLY B 1 69 ? -3.445 2.211 -12.711 1 97.12 69 GLY B N 1
ATOM 2272 C CA . GLY B 1 69 ? -2.234 1.573 -12.219 1 97.12 69 GLY B CA 1
ATOM 2273 C C . GLY B 1 69 ? -2.336 1.134 -10.773 1 97.12 69 GLY B C 1
ATOM 2274 O O . GLY B 1 69 ? -3.291 1.485 -10.078 1 97.12 69 GLY B O 1
ATOM 2275 N N . ASP B 1 70 ? -1.384 0.339 -10.352 1 96.75 70 ASP B N 1
ATOM 2276 C CA . ASP B 1 70 ? -1.312 -0.176 -8.992 1 96.75 70 ASP B CA 1
ATOM 2277 C C . ASP B 1 70 ? -2.301 -1.321 -8.781 1 96.75 70 ASP B C 1
ATOM 2279 O O . ASP B 1 70 ? -3.504 -1.153 -8.984 1 96.75 70 ASP B O 1
ATOM 2283 N N . SER B 1 71 ? -1.835 -2.436 -8.305 1 98.69 71 SER B N 1
ATOM 2284 C CA . SER B 1 71 ? -2.65 -3.643 -8.227 1 98.69 71 SER B CA 1
ATOM 2285 C C . SER B 1 71 ? -3.775 -3.482 -7.211 1 98.69 71 SER B C 1
ATOM 2287 O O . SER B 1 71 ? -4.879 -3.994 -7.41 1 98.69 71 SER B O 1
ATOM 2289 N N . PHE B 1 72 ? -3.537 -2.773 -6.094 1 98.75 72 PHE B N 1
ATOM 2290 C CA . PHE B 1 72 ? -4.57 -2.576 -5.086 1 98.75 72 PHE B CA 1
ATOM 2291 C C . PHE B 1 72 ? -5.723 -1.751 -5.645 1 98.75 72 PHE B C 1
ATOM 2293 O O . PHE B 1 72 ? -6.891 -2.121 -5.492 1 98.75 72 PHE B O 1
ATOM 2300 N N . ALA B 1 73 ? -5.438 -0.671 -6.332 1 98.44 73 ALA B N 1
ATOM 2301 C CA . ALA B 1 73 ? -6.445 0.191 -6.945 1 98.44 73 ALA B CA 1
ATOM 2302 C C . ALA B 1 73 ? -7.215 -0.552 -8.031 1 98.44 73 ALA B C 1
ATOM 2304 O O . ALA B 1 73 ? -8.445 -0.447 -8.117 1 98.44 73 ALA B O 1
ATOM 2305 N N . ILE B 1 74 ? -6.523 -1.318 -8.844 1 98.62 74 ILE B N 1
ATOM 2306 C CA . ILE B 1 74 ? -7.148 -2.094 -9.914 1 98.62 74 ILE B CA 1
ATOM 2307 C C . ILE B 1 74 ? -8.164 -3.064 -9.312 1 98.62 74 ILE B C 1
ATOM 2309 O O . ILE B 1 74 ? -9.312 -3.123 -9.758 1 98.62 74 ILE B O 1
ATOM 2313 N N . ILE B 1 75 ? -7.762 -3.754 -8.297 1 98.75 75 ILE B N 1
ATOM 2314 C CA . ILE B 1 75 ? -8.57 -4.828 -7.734 1 98.75 75 ILE B CA 1
ATOM 2315 C C . ILE B 1 75 ? -9.805 -4.242 -7.059 1 98.75 75 ILE B C 1
ATOM 2317 O O . ILE B 1 75 ? -10.914 -4.754 -7.23 1 98.75 75 ILE B O 1
ATOM 2321 N N . LEU B 1 76 ? -9.609 -3.139 -6.309 1 98.19 76 LEU B N 1
ATOM 2322 C CA . LEU B 1 76 ? -10.773 -2.52 -5.684 1 98.19 76 LEU B CA 1
ATOM 2323 C C . LEU B 1 76 ? -11.719 -1.95 -6.734 1 98.19 76 LEU B C 1
ATOM 2325 O O . LEU B 1 76 ? -12.938 -1.963 -6.551 1 98.19 76 LEU B O 1
ATOM 2329 N N . SER B 1 77 ? -11.188 -1.459 -7.848 1 97.31 77 SER B N 1
ATOM 2330 C CA . SER B 1 77 ? -12.016 -0.97 -8.938 1 97.31 77 SER B CA 1
ATOM 2331 C C . SER B 1 77 ? -12.812 -2.104 -9.578 1 97.31 77 SER B C 1
ATOM 2333 O O . SER B 1 77 ? -14.008 -1.959 -9.836 1 97.31 77 SER B O 1
ATOM 2335 N N . LEU B 1 78 ? -12.18 -3.232 -9.812 1 97.38 78 LEU B N 1
ATOM 2336 C CA . LEU B 1 78 ? -12.852 -4.395 -10.375 1 97.38 78 LEU B CA 1
ATOM 2337 C C . LEU B 1 78 ? -13.922 -4.922 -9.43 1 97.38 78 LEU B C 1
ATOM 2339 O O . LEU B 1 78 ? -14.984 -5.355 -9.867 1 97.38 78 LEU B O 1
ATOM 2343 N N . GLU B 1 79 ? -13.562 -4.887 -8.141 1 96.88 79 GLU B N 1
ATOM 2344 C CA . GLU B 1 79 ? -14.523 -5.332 -7.133 1 96.88 79 GLU B CA 1
ATOM 2345 C C . GLU B 1 79 ? -15.797 -4.492 -7.18 1 96.88 79 GLU B C 1
ATOM 2347 O O . GLU B 1 79 ? -16.906 -5.016 -7.02 1 96.88 79 GLU B O 1
ATOM 2352 N N . ASP B 1 80 ? -15.656 -3.209 -7.355 1 94.62 80 ASP B N 1
ATOM 2353 C CA . ASP B 1 80 ? -16.781 -2.291 -7.422 1 94.62 80 ASP B CA 1
ATOM 2354 C C . ASP B 1 80 ? -17.594 -2.514 -8.695 1 94.62 80 ASP B C 1
ATOM 2356 O O . ASP B 1 80 ? -18.828 -2.531 -8.648 1 94.62 80 ASP B O 1
ATOM 2360 N N . LYS B 1 81 ? -16.969 -2.686 -9.742 1 94.19 81 LYS B N 1
ATOM 2361 C CA . LYS B 1 81 ? -17.609 -2.752 -11.055 1 94.19 81 LYS B CA 1
ATOM 2362 C C . LYS B 1 81 ? -18.25 -4.117 -11.281 1 94.19 81 LYS B C 1
ATOM 2364 O O . LYS B 1 81 ? -19.297 -4.215 -11.945 1 94.19 81 LYS B O 1
ATOM 2369 N N . TYR B 1 82 ? -17.594 -5.133 -10.789 1 94.62 82 TYR B N 1
ATOM 2370 C CA . TYR B 1 82 ? -18.062 -6.504 -10.945 1 94.62 82 TYR B CA 1
ATOM 2371 C C . TYR B 1 82 ? -18.266 -7.168 -9.594 1 94.62 82 TYR B C 1
ATOM 2373 O O . TYR B 1 82 ? -17.453 -7.988 -9.164 1 94.62 82 TYR B O 1
ATOM 2381 N N . PRO B 1 83 ? -19.406 -6.961 -8.984 1 93.31 83 PRO B N 1
ATOM 2382 C CA . PRO B 1 83 ? -19.609 -7.367 -7.59 1 93.31 83 PRO B CA 1
ATOM 2383 C C . PRO B 1 83 ? -19.828 -8.875 -7.438 1 93.31 83 PRO B C 1
ATOM 2385 O O . PRO B 1 83 ? -19.812 -9.391 -6.32 1 93.31 83 PRO B O 1
ATOM 2388 N N . GLN B 1 84 ? -20.047 -9.531 -8.57 1 94.5 84 GLN B N 1
ATOM 2389 C CA . GLN B 1 84 ? -20.141 -10.984 -8.477 1 94.5 84 GLN B CA 1
ATOM 2390 C C . GLN B 1 84 ? -18.812 -11.594 -8.023 1 94.5 84 GLN B C 1
ATOM 2392 O O . GLN B 1 84 ? -17.75 -11.133 -8.43 1 94.5 84 GLN B O 1
ATOM 2397 N N . HIS B 1 85 ? -18.938 -12.688 -7.113 1 94.81 85 HIS B N 1
ATOM 2398 C CA . HIS B 1 85 ? -17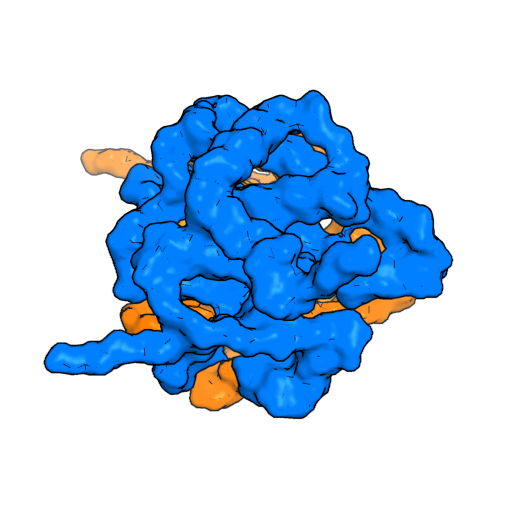.766 -13.273 -6.469 1 94.81 85 HIS B CA 1
ATOM 2399 C C . HIS B 1 85 ? -17.016 -12.234 -5.641 1 94.81 85 HIS B C 1
ATOM 2401 O O . HIS B 1 85 ? -15.867 -11.898 -5.949 1 94.81 85 HIS B O 1
ATOM 2407 N N . PRO B 1 86 ? -17.656 -11.812 -4.66 1 97.25 86 PRO B N 1
ATOM 2408 C CA . PRO B 1 86 ? -17.125 -10.695 -3.887 1 97.25 86 PRO B CA 1
ATOM 2409 C C . PRO B 1 86 ? -15.781 -11.016 -3.227 1 97.25 86 PRO B C 1
ATOM 2411 O O . PRO B 1 86 ? -15.609 -12.102 -2.664 1 97.25 86 PRO B O 1
ATOM 2414 N N . LEU B 1 87 ? -14.898 -10.117 -3.309 1 98.19 87 LEU B N 1
ATOM 2415 C CA . LEU B 1 87 ? -13.586 -10.242 -2.68 1 98.19 87 LEU B CA 1
ATOM 2416 C C . LEU B 1 87 ? -13.609 -9.672 -1.265 1 98.19 87 LEU B C 1
ATOM 2418 O O . LEU B 1 87 ? -12.711 -9.945 -0.468 1 98.19 87 LEU B O 1
ATOM 2422 N N . LEU B 1 88 ? -14.547 -8.828 -0.977 1 97.81 88 LEU B N 1
ATOM 2423 C CA . LEU B 1 88 ? -14.68 -8.234 0.349 1 97.81 88 LEU B CA 1
ATOM 2424 C C . LEU B 1 88 ? -15.953 -8.734 1.037 1 97.81 88 LEU B C 1
ATOM 2426 O O . LEU B 1 88 ? -17.047 -8.609 0.486 1 97.81 88 LEU B O 1
ATOM 2430 N N . PRO B 1 89 ? -15.766 -9.312 2.238 1 96.31 89 PRO B N 1
ATOM 2431 C CA . PRO B 1 89 ? -16.938 -9.805 2.965 1 96.31 89 PRO B CA 1
ATOM 2432 C C . PRO B 1 89 ? -17.844 -8.68 3.463 1 96.31 89 PRO B C 1
ATOM 2434 O O . PRO B 1 89 ? -17.391 -7.535 3.57 1 96.31 89 PRO B O 1
ATOM 2437 N N . GLN B 1 90 ? -19.062 -9.023 3.807 1 93.88 90 GLN B N 1
ATOM 2438 C CA . GLN B 1 90 ? -20.016 -8.055 4.305 1 93.88 90 GLN B CA 1
ATOM 2439 C C . GLN B 1 90 ? -19.75 -7.715 5.77 1 93.88 90 GLN B C 1
ATOM 2441 O O . GLN B 1 90 ? -20 -6.586 6.203 1 93.88 90 GLN B O 1
ATOM 2446 N N . ASP B 1 91 ? -19.297 -8.703 6.484 1 94.38 91 ASP B N 1
ATOM 2447 C CA . ASP B 1 91 ? -18.953 -8.477 7.887 1 94.38 91 ASP B CA 1
ATOM 2448 C C . ASP B 1 91 ? -17.844 -7.438 8.023 1 94.38 91 ASP B C 1
ATOM 2450 O O . ASP B 1 91 ? -16.75 -7.613 7.48 1 94.38 91 ASP B O 1
ATOM 2454 N N . PRO B 1 92 ? -18.078 -6.359 8.742 1 94.12 92 PRO B N 1
ATOM 2455 C CA . PRO B 1 92 ? -17.125 -5.254 8.797 1 94.12 92 PRO B CA 1
ATOM 2456 C C . PRO B 1 92 ? -15.773 -5.676 9.383 1 94.12 92 PRO B C 1
ATOM 2458 O O . PRO B 1 92 ? -14.727 -5.195 8.945 1 94.12 92 PRO B O 1
ATOM 2461 N N . LYS B 1 93 ? -15.844 -6.496 10.367 1 94.31 93 LYS B N 1
ATOM 2462 C CA . LYS B 1 93 ? -14.602 -6.953 10.992 1 94.31 93 LYS B CA 1
ATOM 2463 C C . LYS B 1 93 ? -13.758 -7.766 10.008 1 94.31 93 LYS B C 1
ATOM 2465 O O . LYS B 1 93 ? -12.555 -7.543 9.891 1 94.31 93 LYS B O 1
ATOM 2470 N N . LYS B 1 94 ? -14.406 -8.688 9.328 1 96.19 94 LYS B N 1
ATOM 2471 C CA . LYS B 1 94 ? -13.711 -9.508 8.344 1 96.19 94 LYS B CA 1
ATOM 2472 C C . LYS B 1 94 ? -13.234 -8.672 7.164 1 96.19 94 LYS B C 1
ATOM 2474 O O . LYS B 1 94 ? -12.172 -8.938 6.602 1 96.19 94 LYS B O 1
ATOM 2479 N N . LYS B 1 95 ? -14.094 -7.711 6.824 1 97.31 95 LYS B N 1
ATOM 2480 C CA . LYS B 1 95 ? -13.711 -6.812 5.738 1 97.31 95 LYS B CA 1
ATOM 2481 C C . LYS B 1 95 ? -12.445 -6.039 6.086 1 97.31 95 LYS B C 1
ATOM 2483 O O . LYS B 1 95 ? -11.516 -5.965 5.281 1 97.31 95 LYS B O 1
ATOM 2488 N N . ALA B 1 96 ? -12.367 -5.512 7.289 1 97.12 96 ALA B N 1
ATOM 2489 C CA . ALA B 1 96 ? -11.195 -4.77 7.75 1 97.12 96 ALA B CA 1
ATOM 2490 C C . ALA B 1 96 ? -9.961 -5.664 7.785 1 97.12 96 ALA B C 1
ATOM 2492 O O . ALA B 1 96 ? -8.867 -5.234 7.426 1 97.12 96 ALA B O 1
ATOM 2493 N N . LEU B 1 97 ? -10.164 -6.875 8.18 1 97.75 97 LEU B N 1
ATOM 2494 C CA . LEU B 1 97 ? -9.062 -7.828 8.25 1 97.75 97 LEU B CA 1
ATOM 2495 C C . LEU B 1 97 ? -8.5 -8.117 6.863 1 97.75 97 LEU B C 1
ATOM 2497 O O . LEU B 1 97 ? -7.285 -8.211 6.688 1 97.75 97 LEU B O 1
ATOM 2501 N N . ASN B 1 98 ? -9.375 -8.297 5.926 1 98.62 98 ASN B N 1
ATOM 2502 C CA . ASN B 1 98 ? -8.953 -8.516 4.547 1 98.62 98 ASN B CA 1
ATOM 2503 C C . ASN B 1 98 ? -8.18 -7.316 4 1 98.62 98 ASN B C 1
ATOM 2505 O O . ASN B 1 98 ? -7.121 -7.477 3.391 1 98.62 98 ASN B O 1
ATOM 2509 N N . LEU B 1 99 ? -8.68 -6.148 4.27 1 98.5 99 LEU B N 1
ATOM 2510 C CA . LEU B 1 99 ? -8.008 -4.93 3.824 1 98.5 99 LEU B CA 1
ATOM 2511 C C . LEU B 1 99 ? -6.648 -4.781 4.492 1 98.5 99 LEU B C 1
ATOM 2513 O O . LEU B 1 99 ? -5.668 -4.418 3.836 1 98.5 99 LEU B O 1
ATOM 2517 N N . GLN B 1 100 ? -6.598 -5.094 5.73 1 98.5 100 GLN B N 1
ATOM 2518 C CA . GLN B 1 100 ? -5.348 -4.977 6.473 1 98.5 100 GLN B CA 1
ATOM 2519 C C . GLN B 1 100 ? -4.305 -5.961 5.953 1 98.5 100 GLN B C 1
ATOM 2521 O O . GLN B 1 100 ? -3.148 -5.594 5.734 1 98.5 100 GLN B O 1
ATOM 2526 N N . ALA B 1 101 ? -4.707 -7.23 5.762 1 98.81 101 ALA B N 1
ATOM 2527 C CA . ALA B 1 101 ? -3.779 -8.242 5.258 1 98.81 101 ALA B CA 1
ATOM 2528 C C . ALA B 1 101 ? -3.254 -7.863 3.877 1 98.81 101 ALA B C 1
ATOM 2530 O O . ALA B 1 101 ? -2.051 -7.953 3.617 1 98.81 101 ALA B O 1
ATOM 2531 N N . ALA B 1 102 ? -4.16 -7.406 3.043 1 98.81 102 ALA B N 1
ATOM 2532 C CA . ALA B 1 102 ? -3.77 -6.969 1.706 1 98.81 102 ALA B CA 1
ATOM 2533 C C . ALA B 1 102 ? -2.811 -5.785 1.775 1 98.81 102 ALA B C 1
ATOM 2535 O O . ALA B 1 102 ? -1.816 -5.738 1.047 1 98.81 102 ALA B O 1
ATOM 2536 N N . SER B 1 103 ? -3.096 -4.863 2.643 1 98.5 103 SER B N 1
ATOM 2537 C CA . SER B 1 103 ? -2.275 -3.662 2.777 1 98.5 103 SER B CA 1
ATOM 2538 C C . SER B 1 103 ? -0.892 -3.998 3.322 1 98.5 103 SER B C 1
ATOM 2540 O O . SER B 1 103 ? 0.104 -3.395 2.916 1 98.5 103 SER B O 1
ATOM 2542 N N . ILE B 1 104 ? -0.82 -4.957 4.254 1 98.56 104 ILE B N 1
ATOM 2543 C CA . ILE B 1 104 ? 0.474 -5.387 4.777 1 98.56 104 ILE B CA 1
ATOM 2544 C C . ILE B 1 104 ? 1.342 -5.918 3.637 1 98.56 104 ILE B C 1
ATOM 2546 O O . ILE B 1 104 ? 2.506 -5.531 3.504 1 98.56 104 ILE B O 1
ATOM 2550 N N . VAL B 1 105 ? 0.742 -6.711 2.801 1 98.81 105 VAL B N 1
ATOM 2551 C CA . VAL B 1 105 ? 1.489 -7.258 1.672 1 98.81 105 VAL B CA 1
ATOM 2552 C C . VAL B 1 105 ? 1.893 -6.129 0.725 1 98.81 105 VAL B C 1
ATOM 2554 O O . VAL B 1 105 ? 3.057 -6.031 0.328 1 98.81 105 VAL B O 1
ATOM 2557 N N . SER B 1 106 ? 0.972 -5.227 0.423 1 98.31 106 SER B N 1
ATOM 2558 C CA . SER B 1 106 ? 1.152 -4.254 -0.648 1 98.31 106 SER B CA 1
ATOM 2559 C C . SER B 1 106 ? 2.025 -3.088 -0.194 1 98.31 106 SER B C 1
ATOM 2561 O O . SER B 1 106 ? 2.6 -2.377 -1.021 1 98.31 106 SER B O 1
ATOM 2563 N N . SER B 1 107 ? 2.139 -2.875 1.111 1 97.62 107 SER B N 1
ATOM 2564 C CA . SER B 1 107 ? 2.828 -1.675 1.573 1 97.62 107 SER B CA 1
ATOM 2565 C C . SER B 1 107 ? 4.027 -2.027 2.449 1 97.62 107 SER B C 1
ATOM 2567 O O . SER B 1 107 ? 5.02 -1.296 2.475 1 97.62 107 SER B O 1
ATOM 2569 N N . SER B 1 108 ? 3.994 -3.15 3.133 1 97.69 108 SER B N 1
ATOM 2570 C CA . SER B 1 108 ? 5.012 -3.408 4.145 1 97.69 108 SER B CA 1
ATOM 2571 C C . SER B 1 108 ? 5.93 -4.551 3.729 1 97.69 108 SER B C 1
ATOM 2573 O O . SER B 1 108 ? 6.934 -4.82 4.391 1 97.69 108 SER B O 1
ATOM 2575 N N . ILE B 1 109 ? 5.602 -5.246 2.631 1 98.62 109 ILE B N 1
ATOM 2576 C CA . ILE B 1 109 ? 6.43 -6.363 2.191 1 98.62 109 ILE B CA 1
ATOM 2577 C C . ILE B 1 109 ? 6.887 -6.133 0.752 1 98.62 109 ILE B C 1
ATOM 2579 O O . ILE B 1 109 ? 8.047 -5.805 0.509 1 98.62 109 ILE B O 1
ATOM 2583 N N . GLN B 1 110 ? 5.934 -6.059 -0.158 1 98.56 110 GLN B N 1
ATOM 2584 C CA . GLN B 1 110 ? 6.188 -6.172 -1.59 1 98.56 110 GLN B CA 1
ATOM 2585 C C . GLN B 1 110 ? 7.008 -4.988 -2.096 1 98.56 110 GLN B C 1
ATOM 2587 O O . GLN B 1 110 ? 7.922 -5.156 -2.902 1 98.56 110 GLN B O 1
ATOM 2592 N N . PRO B 1 111 ? 6.758 -3.717 -1.666 1 98.12 111 PRO B N 1
ATOM 2593 C CA . PRO B 1 111 ? 7.531 -2.594 -2.199 1 98.12 111 PRO B CA 1
ATOM 2594 C C . PRO B 1 111 ? 9.023 -2.715 -1.905 1 98.12 111 PRO B C 1
ATOM 2596 O O . PRO B 1 111 ? 9.852 -2.232 -2.684 1 98.12 111 PRO B O 1
ATOM 2599 N N . LEU B 1 112 ? 9.352 -3.434 -0.834 1 98 112 LEU B N 1
ATOM 2600 C CA . LEU B 1 112 ? 10.742 -3.543 -0.39 1 98 112 LEU B CA 1
ATOM 2601 C C . LEU B 1 112 ? 11.469 -4.637 -1.161 1 98 112 LEU B C 1
ATOM 2603 O O . LEU B 1 112 ? 12.695 -4.773 -1.042 1 98 112 LEU B O 1
ATOM 2607 N N . GLN B 1 113 ? 10.719 -5.355 -1.969 1 96.44 113 GLN B N 1
ATOM 2608 C CA . GLN B 1 113 ? 11.32 -6.383 -2.812 1 96.44 113 GLN B CA 1
ATOM 2609 C C . GLN B 1 113 ? 11.188 -6.027 -4.289 1 96.44 113 GLN B C 1
ATOM 2611 O O . GLN B 1 113 ? 11.414 -6.871 -5.16 1 96.44 113 GLN B O 1
ATOM 2616 N N . ASN B 1 114 ? 10.695 -4.836 -4.574 1 94.56 114 ASN B N 1
ATOM 2617 C CA . ASN B 1 114 ? 10.586 -4.398 -5.961 1 94.56 114 ASN B CA 1
ATOM 2618 C C . ASN B 1 114 ? 11.945 -4.402 -6.656 1 94.56 114 ASN B C 1
ATOM 2620 O O . ASN B 1 114 ? 12.977 -4.203 -6.016 1 94.56 114 ASN B O 1
ATOM 2624 N N . LEU B 1 115 ? 11.914 -4.527 -7.93 1 92.81 115 LEU B N 1
ATOM 2625 C CA . LEU B 1 115 ? 13.117 -4.703 -8.734 1 92.81 115 LEU B CA 1
ATOM 2626 C C . LEU B 1 115 ? 14.086 -3.545 -8.531 1 92.81 115 LEU B C 1
ATOM 2628 O O . LEU B 1 115 ? 15.281 -3.758 -8.328 1 92.81 115 LEU B O 1
ATOM 2632 N N . ALA B 1 116 ? 13.562 -2.34 -8.562 1 91.88 116 ALA B N 1
ATOM 2633 C CA . ALA B 1 116 ? 14.414 -1.161 -8.438 1 91.88 116 ALA B CA 1
ATOM 2634 C C . ALA B 1 116 ? 15.117 -1.129 -7.086 1 91.88 116 ALA B C 1
ATOM 2636 O O . ALA B 1 116 ? 16.281 -0.743 -6.992 1 91.88 116 ALA B O 1
ATOM 2637 N N . VAL B 1 117 ? 14.422 -1.495 -6.039 1 95.88 117 VAL B N 1
ATOM 2638 C CA . VAL B 1 117 ? 14.969 -1.521 -4.688 1 95.88 117 VAL B CA 1
ATOM 2639 C C . VAL B 1 117 ? 16.047 -2.6 -4.586 1 95.88 117 VAL B C 1
ATOM 2641 O O . VAL B 1 117 ? 17.156 -2.338 -4.113 1 95.88 117 VAL B O 1
ATOM 2644 N N . LEU B 1 118 ? 15.766 -3.785 -5.059 1 95.94 118 LEU B N 1
ATOM 2645 C CA . LEU B 1 118 ? 16.688 -4.914 -4.984 1 95.94 118 LEU B CA 1
ATOM 2646 C C . LEU B 1 118 ? 17.938 -4.645 -5.797 1 95.94 118 LEU B C 1
ATOM 2648 O O . LEU B 1 118 ? 19.047 -4.977 -5.363 1 95.94 118 LEU B O 1
ATOM 2652 N N . GLN B 1 119 ? 17.719 -4.051 -6.988 1 94.31 119 GLN B N 1
ATOM 2653 C CA . GLN B 1 119 ? 18.859 -3.701 -7.816 1 94.31 119 GLN B CA 1
ATOM 2654 C C . GLN B 1 119 ? 19.75 -2.67 -7.121 1 94.31 119 GLN B C 1
ATOM 2656 O O . GLN B 1 119 ? 20.969 -2.744 -7.199 1 94.31 119 GLN B O 1
ATOM 2661 N N . PHE B 1 120 ? 19.188 -1.765 -6.465 1 94.38 120 PHE B N 1
ATOM 2662 C CA . PHE B 1 120 ? 19.938 -0.775 -5.711 1 94.38 120 PHE B CA 1
ATOM 2663 C C . PHE B 1 120 ? 20.781 -1.447 -4.633 1 94.38 120 PHE B C 1
ATOM 2665 O O . PHE B 1 120 ? 21.984 -1.169 -4.508 1 94.38 120 PHE B O 1
ATOM 2672 N N . ILE B 1 121 ? 20.156 -2.312 -3.85 1 93.44 121 ILE B N 1
ATOM 2673 C CA . ILE B 1 121 ? 20.844 -3 -2.768 1 93.44 121 ILE B CA 1
ATOM 2674 C C . ILE B 1 121 ? 21.984 -3.855 -3.338 1 93.44 121 ILE B C 1
ATOM 2676 O O . ILE B 1 121 ? 23.094 -3.852 -2.814 1 93.44 121 ILE B O 1
ATOM 2680 N N . GLU B 1 122 ? 21.656 -4.504 -4.422 1 94.69 122 GLU B N 1
ATOM 2681 C CA . GLU B 1 122 ? 22.656 -5.367 -5.039 1 94.69 122 GLU B CA 1
ATOM 2682 C C . GLU B 1 122 ? 23.844 -4.555 -5.559 1 94.69 122 GLU B C 1
ATOM 2684 O O . GLU B 1 122 ? 25 -4.938 -5.363 1 94.69 122 GLU B O 1
ATOM 2689 N N . ASN B 1 123 ? 23.531 -3.443 -6.211 1 93.56 123 ASN B N 1
ATOM 2690 C CA . ASN B 1 123 ? 24.578 -2.604 -6.797 1 93.56 123 ASN B CA 1
ATOM 2691 C C . ASN B 1 123 ? 25.438 -1.946 -5.723 1 93.56 123 ASN B C 1
ATOM 2693 O O . ASN B 1 123 ? 26.641 -1.787 -5.902 1 93.56 123 ASN B O 1
ATOM 2697 N N . LYS B 1 124 ? 24.844 -1.581 -4.641 1 90.06 124 LYS B N 1
ATOM 2698 C CA . LYS B 1 124 ? 25.578 -0.899 -3.57 1 90.06 124 LYS B CA 1
ATOM 2699 C C . LYS B 1 124 ? 26.359 -1.893 -2.715 1 90.06 124 LYS B C 1
ATOM 2701 O O . LYS B 1 124 ? 27.406 -1.561 -2.18 1 90.06 124 LYS B O 1
ATOM 2706 N N . PHE B 1 125 ? 25.812 -3.129 -2.66 1 90.06 125 PHE B N 1
ATOM 2707 C CA . PHE B 1 125 ? 26.438 -4.152 -1.839 1 90.06 125 PHE B CA 1
ATOM 2708 C C . PHE B 1 125 ? 26.781 -5.383 -2.672 1 90.06 125 PHE B C 1
ATOM 2710 O O . PHE B 1 125 ? 27.703 -5.348 -3.496 1 90.06 125 PHE B O 1
ATOM 2717 N N . ASN B 1 126 ? 26 -6.395 -2.631 1 93.12 126 ASN B N 1
ATOM 2718 C CA . ASN B 1 126 ? 26.156 -7.629 -3.393 1 93.12 126 ASN B CA 1
ATOM 2719 C C . ASN B 1 126 ? 24.875 -8.469 -3.367 1 93.12 126 ASN B C 1
ATOM 2721 O O . ASN B 1 126 ? 23.875 -8.078 -2.75 1 93.12 126 ASN B O 1
ATOM 2725 N N . ALA B 1 127 ? 24.875 -9.508 -4.066 1 94.5 127 ALA B N 1
ATOM 2726 C CA . ALA B 1 127 ? 23.719 -10.375 -4.238 1 94.5 127 ALA B CA 1
ATOM 2727 C C . ALA B 1 127 ? 23.281 -10.977 -2.908 1 94.5 127 ALA B C 1
ATOM 2729 O O . ALA B 1 127 ? 22.094 -11.18 -2.674 1 94.5 127 ALA B O 1
ATOM 2730 N N . ASP B 1 128 ? 24.203 -11.266 -2.07 1 96 128 ASP B N 1
ATOM 2731 C CA . ASP B 1 128 ? 23.875 -11.844 -0.768 1 96 128 ASP B CA 1
ATOM 2732 C C . ASP B 1 128 ? 23.109 -10.844 0.097 1 96 128 ASP B C 1
ATOM 2734 O O . ASP B 1 128 ? 22.156 -11.219 0.776 1 96 128 ASP B O 1
ATOM 2738 N N . GLU B 1 129 ? 23.531 -9.609 0.097 1 93.94 129 GLU B N 1
ATOM 2739 C CA . GLU B 1 129 ? 22.844 -8.57 0.857 1 93.94 129 GLU B CA 1
ATOM 2740 C C . GLU B 1 129 ? 21.453 -8.312 0.305 1 93.94 129 GLU B C 1
ATOM 2742 O O . GLU B 1 129 ? 20.516 -8.031 1.064 1 93.94 129 GLU B O 1
ATOM 2747 N N . LYS B 1 130 ? 21.344 -8.383 -0.998 1 96.19 130 LYS B N 1
ATOM 2748 C CA . LYS B 1 130 ? 20.031 -8.273 -1.646 1 96.19 130 LYS B CA 1
ATOM 2749 C C . LYS B 1 130 ? 19.078 -9.328 -1.126 1 96.19 130 LYS B C 1
ATOM 2751 O O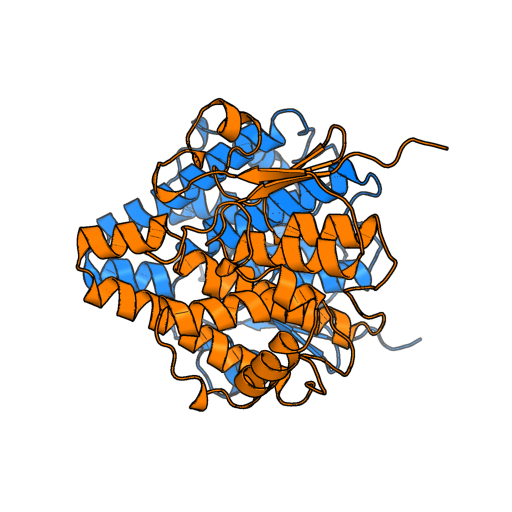 . LYS B 1 130 ? 17.922 -9.023 -0.786 1 96.19 130 LYS B O 1
ATOM 2756 N N . LEU B 1 131 ? 19.562 -10.531 -1.092 1 97.31 131 LEU B N 1
ATOM 2757 C CA . LEU B 1 131 ? 18.734 -11.633 -0.616 1 97.31 131 LEU B CA 1
ATOM 2758 C C . LEU B 1 131 ? 18.375 -11.445 0.852 1 97.31 131 LEU B C 1
ATOM 2760 O O . LEU B 1 131 ? 17.219 -11.625 1.236 1 97.31 131 LEU B O 1
ATOM 2764 N N . THR B 1 132 ? 19.297 -11.102 1.662 1 96.69 132 THR B N 1
ATOM 2765 C CA . THR B 1 132 ? 19.078 -10.906 3.09 1 96.69 132 THR B CA 1
ATOM 2766 C C . THR B 1 132 ? 18.094 -9.766 3.326 1 96.69 132 THR B C 1
ATOM 2768 O O . THR B 1 132 ? 17.219 -9.867 4.195 1 96.69 132 THR B O 1
ATOM 2771 N N . TRP B 1 133 ? 18.234 -8.711 2.549 1 96.69 133 TRP B N 1
ATOM 2772 C CA . TRP B 1 133 ? 17.328 -7.582 2.617 1 96.69 133 TRP B CA 1
ATOM 2773 C C . TRP B 1 133 ? 15.883 -8.031 2.369 1 96.69 133 TRP B C 1
ATOM 2775 O O . TRP B 1 133 ? 15 -7.762 3.18 1 96.69 133 TRP B O 1
ATOM 2785 N N . ALA B 1 134 ? 15.711 -8.719 1.286 1 97.88 134 ALA B N 1
ATOM 2786 C CA . ALA B 1 134 ? 14.375 -9.18 0.919 1 97.88 134 ALA B CA 1
ATOM 2787 C C . ALA B 1 134 ? 13.812 -10.125 1.976 1 97.88 134 ALA B C 1
ATOM 2789 O O . ALA B 1 134 ? 12.664 -9.977 2.396 1 97.88 134 ALA B O 1
ATOM 2790 N N . GLN B 1 135 ? 14.617 -11.039 2.441 1 98.31 135 GLN B N 1
ATOM 2791 C CA . GLN B 1 135 ? 14.188 -12.023 3.426 1 98.31 135 GLN B CA 1
ATOM 2792 C C . GLN B 1 135 ? 13.773 -11.352 4.73 1 98.31 135 GLN B C 1
ATOM 2794 O O . GLN B 1 135 ? 12.789 -11.758 5.359 1 98.31 135 GLN B O 1
ATOM 2799 N N . ASN B 1 136 ? 14.5 -10.383 5.133 1 97.5 136 ASN B N 1
ATOM 2800 C CA . ASN B 1 136 ? 14.188 -9.695 6.387 1 97.5 136 ASN B CA 1
ATOM 2801 C C . ASN B 1 136 ? 12.805 -9.062 6.348 1 97.5 136 ASN B C 1
ATOM 2803 O O . ASN B 1 136 ? 12.016 -9.219 7.285 1 97.5 136 ASN B O 1
ATOM 2807 N N . HIS B 1 137 ? 12.547 -8.375 5.281 1 98.06 137 HIS B N 1
ATOM 2808 C CA . HIS B 1 137 ? 11.258 -7.691 5.188 1 98.06 137 HIS B CA 1
ATOM 2809 C C . HIS B 1 137 ? 10.117 -8.688 4.984 1 98.06 137 HIS B C 1
ATOM 2811 O O . HIS B 1 137 ? 9.031 -8.5 5.527 1 98.06 137 HIS B O 1
ATOM 2817 N N . ILE B 1 138 ? 10.32 -9.742 4.191 1 98.69 138 ILE B N 1
ATOM 2818 C CA . ILE B 1 138 ? 9.305 -10.766 3.994 1 98.69 138 ILE B CA 1
ATOM 2819 C C . ILE B 1 138 ? 9.016 -11.469 5.32 1 98.69 138 ILE B C 1
ATOM 2821 O O . ILE B 1 138 ? 7.852 -11.641 5.699 1 98.69 138 ILE B O 1
ATOM 2825 N N . ASN B 1 139 ? 10.07 -11.828 6.039 1 98.75 139 ASN B N 1
ATOM 2826 C CA . ASN B 1 139 ? 9.898 -12.531 7.309 1 98.75 139 ASN B CA 1
ATOM 2827 C C . ASN B 1 139 ? 9.164 -11.672 8.328 1 98.75 139 ASN B C 1
ATOM 2829 O O . ASN B 1 139 ? 8.32 -12.164 9.07 1 98.75 139 ASN B O 1
ATOM 2833 N N . LYS B 1 140 ? 9.469 -10.414 8.375 1 98.12 140 LYS B N 1
ATOM 2834 C CA . LYS B 1 140 ? 8.75 -9.508 9.266 1 98.12 140 LYS B CA 1
ATOM 2835 C C . LYS B 1 140 ? 7.262 -9.477 8.945 1 98.12 140 LYS B C 1
ATOM 2837 O O . LYS B 1 140 ? 6.422 -9.602 9.836 1 98.12 140 LYS B O 1
ATOM 2842 N N . GLY B 1 141 ? 6.977 -9.297 7.688 1 98.56 141 GLY B N 1
ATOM 2843 C CA . GLY B 1 141 ? 5.586 -9.266 7.258 1 98.56 141 GLY B CA 1
ATOM 2844 C C . GLY B 1 141 ? 4.867 -10.586 7.457 1 98.56 141 GLY B C 1
ATOM 2845 O O . GLY B 1 141 ? 3.729 -10.609 7.926 1 98.56 141 GLY B O 1
ATOM 2846 N N . PHE B 1 142 ? 5.531 -11.703 7.078 1 98.88 142 PHE B N 1
ATOM 2847 C CA . PHE B 1 142 ? 4.918 -13.016 7.215 1 98.88 142 PHE B CA 1
ATOM 2848 C C . PHE B 1 142 ? 4.68 -13.359 8.68 1 98.88 142 PHE B C 1
ATOM 2850 O O . PHE B 1 142 ? 3.66 -13.961 9.023 1 98.88 142 PHE B O 1
ATOM 2857 N N . ALA B 1 143 ? 5.605 -12.992 9.547 1 98.75 143 ALA B N 1
ATOM 2858 C CA . ALA B 1 143 ? 5.398 -13.211 10.977 1 98.75 143 ALA B CA 1
ATOM 2859 C C . ALA B 1 143 ? 4.156 -12.477 11.469 1 98.75 143 ALA B C 1
ATOM 2861 O O . ALA B 1 143 ? 3.355 -13.031 12.219 1 98.75 143 ALA B O 1
ATOM 2862 N N . ALA B 1 144 ? 4.023 -11.266 11.047 1 98.62 144 ALA B N 1
ATOM 2863 C CA . ALA B 1 144 ? 2.859 -10.469 11.438 1 98.62 144 ALA B CA 1
ATOM 2864 C C . ALA B 1 144 ? 1.572 -11.078 10.883 1 98.62 144 ALA B C 1
ATOM 2866 O O . ALA B 1 144 ? 0.576 -11.195 11.602 1 98.62 144 ALA B O 1
ATOM 2867 N N . LEU B 1 145 ? 1.584 -11.453 9.617 1 98.81 145 LEU B N 1
ATOM 2868 C CA . LEU B 1 145 ? 0.405 -12.023 8.977 1 98.81 145 LEU B CA 1
ATOM 2869 C C . LEU B 1 145 ? 0.034 -13.359 9.609 1 98.81 145 LEU B C 1
ATOM 2871 O O . LEU B 1 145 ? -1.149 -13.68 9.75 1 98.81 145 LEU B O 1
ATOM 2875 N N . GLU B 1 146 ? 1.044 -14.164 9.945 1 98.81 146 GLU B N 1
ATOM 2876 C CA . GLU B 1 146 ? 0.804 -15.43 10.641 1 98.81 146 GLU B CA 1
ATOM 2877 C C . GLU B 1 146 ? 0.028 -15.203 11.93 1 98.81 146 GLU B C 1
ATOM 2879 O O . GLU B 1 146 ? -0.962 -15.891 12.195 1 98.81 146 GLU B O 1
ATOM 2884 N N . LYS B 1 147 ? 0.462 -14.234 12.711 1 97.81 147 LYS B N 1
ATOM 2885 C CA . LYS B 1 147 ? -0.193 -13.914 13.977 1 97.81 147 LYS B CA 1
ATOM 2886 C C . LYS B 1 147 ? -1.59 -13.344 13.742 1 97.81 147 LYS B C 1
ATOM 2888 O O . LYS B 1 147 ? -2.533 -13.688 14.453 1 97.81 147 LYS B O 1
ATOM 2893 N N . LEU B 1 148 ? -1.724 -12.547 12.75 1 97.38 148 LEU B N 1
ATOM 2894 C CA . LEU B 1 148 ? -2.967 -11.836 12.461 1 97.38 148 LEU B CA 1
ATOM 2895 C C . LEU B 1 148 ? -4.047 -12.805 11.992 1 97.38 148 LEU B C 1
ATOM 2897 O O . LEU B 1 148 ? -5.219 -12.656 12.344 1 97.38 148 LEU B O 1
ATOM 2901 N N . LEU B 1 149 ? -3.682 -13.812 11.219 1 98.06 149 LEU B N 1
ATOM 2902 C CA . LEU B 1 149 ? -4.676 -14.602 10.492 1 98.06 149 LEU B CA 1
ATOM 2903 C C . LEU B 1 149 ? -4.934 -15.922 11.203 1 98.06 149 LEU B C 1
ATOM 2905 O O . LEU B 1 149 ? -5.926 -16.609 10.922 1 98.06 149 LEU B O 1
ATOM 2909 N N . LYS B 1 150 ? -4.082 -16.297 12.094 1 96.81 150 LYS B N 1
ATOM 2910 C CA . LYS B 1 150 ? -4.102 -17.609 12.719 1 96.81 150 LYS B CA 1
ATOM 2911 C C . LYS B 1 150 ? -5.48 -17.938 13.281 1 96.81 150 LYS B C 1
ATOM 2913 O O . LYS B 1 150 ? -5.996 -19.047 13.094 1 96.81 150 LYS B O 1
ATOM 2918 N N . GLU B 1 151 ? -6.137 -16.984 13.906 1 94.38 151 GLU B N 1
ATOM 2919 C CA . GLU B 1 151 ? -7.395 -17.25 14.594 1 94.38 151 GLU B CA 1
ATOM 2920 C C . GLU B 1 151 ? -8.586 -17.031 13.664 1 94.38 151 GLU B C 1
ATOM 2922 O O . GLU B 1 151 ? -9.727 -17.344 14.023 1 94.38 151 GLU B O 1
ATOM 2927 N N . HIS B 1 152 ? -8.367 -16.562 12.492 1 96.06 152 HIS B N 1
ATOM 2928 C CA . HIS B 1 152 ? -9.461 -16.234 11.586 1 96.06 152 HIS B CA 1
ATOM 2929 C C . HIS B 1 152 ? -9.492 -17.172 10.383 1 96.06 152 HIS B C 1
ATOM 2931 O O . HIS B 1 152 ? -10.5 -17.25 9.68 1 96.06 152 HIS B O 1
ATOM 2937 N N . ALA B 1 153 ? -8.352 -17.828 10.172 1 97.12 153 ALA B N 1
ATOM 2938 C CA . ALA B 1 153 ? -8.18 -18.609 8.953 1 97.12 153 ALA B CA 1
ATOM 2939 C C . ALA B 1 153 ? -9.055 -19.859 8.977 1 97.12 153 ALA B C 1
ATOM 2941 O O . ALA B 1 153 ? -9.18 -20.516 10.016 1 97.12 153 ALA B O 1
ATOM 2942 N N . GLY B 1 154 ? -9.797 -20.078 7.988 1 97.5 154 GLY B N 1
ATOM 2943 C CA . GLY B 1 154 ? -10.406 -21.359 7.641 1 97.5 154 GLY B CA 1
ATOM 2944 C C . GLY B 1 154 ? -9.688 -22.078 6.516 1 97.5 154 GLY B C 1
ATOM 2945 O O . GLY B 1 154 ? -8.477 -22.281 6.574 1 97.5 154 GLY B O 1
ATOM 2946 N N . LYS B 1 155 ? -10.461 -22.406 5.512 1 98.25 155 LYS B N 1
ATOM 2947 C CA . LYS B 1 155 ? -9.781 -22.938 4.328 1 98.25 155 LYS B CA 1
ATOM 2948 C C . LYS B 1 155 ? -8.891 -21.875 3.689 1 98.25 155 LYS B C 1
ATOM 2950 O O . LYS B 1 155 ? -7.824 -22.203 3.152 1 98.25 155 LYS B O 1
ATOM 2955 N N . TYR B 1 156 ? -9.305 -20.719 3.816 1 98.69 156 TYR B N 1
ATOM 2956 C CA . TYR B 1 156 ? -8.539 -19.594 3.297 1 98.69 156 TYR B CA 1
ATOM 2957 C C . TYR B 1 156 ? -8.227 -18.594 4.402 1 98.69 156 TYR B C 1
ATOM 2959 O O . TYR B 1 156 ? -8.32 -18.922 5.586 1 98.69 156 TYR B O 1
ATOM 2967 N N . ALA B 1 157 ? -7.73 -17.406 4.102 1 98.69 157 ALA B N 1
ATOM 2968 C CA . ALA B 1 157 ? -7.094 -16.484 5.047 1 98.69 157 ALA B CA 1
ATOM 2969 C C . ALA B 1 157 ? -8.07 -16.047 6.137 1 98.69 157 ALA B C 1
ATOM 2971 O O . ALA B 1 157 ? -7.684 -15.867 7.293 1 98.69 157 ALA B O 1
ATOM 2972 N N . THR B 1 158 ? -9.383 -15.789 5.746 1 98 158 THR B N 1
ATOM 2973 C CA . THR B 1 158 ? -10.328 -15.273 6.73 1 98 158 THR B CA 1
ATOM 2974 C C . THR B 1 158 ? -11.625 -16.078 6.703 1 98 158 THR B C 1
ATOM 2976 O O . THR B 1 158 ? -12.703 -15.531 6.965 1 98 158 THR B O 1
ATOM 2979 N N . GLY B 1 159 ? -11.586 -17.281 6.355 1 97.25 159 GLY B N 1
ATOM 2980 C CA . GLY B 1 159 ? -12.742 -18.156 6.289 1 97.25 159 GLY B CA 1
ATOM 2981 C C . GLY B 1 159 ? -12.664 -19.172 5.16 1 97.25 159 GLY B C 1
ATOM 2982 O O . GLY B 1 159 ? -11.578 -19.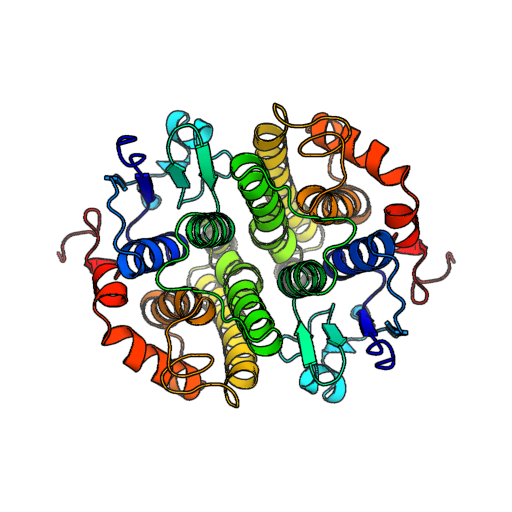625 4.801 1 97.25 159 GLY B O 1
ATOM 2983 N N . ASP B 1 160 ? -13.844 -19.516 4.656 1 97.56 160 ASP B N 1
ATOM 2984 C CA . ASP B 1 160 ? -13.867 -20.625 3.717 1 97.56 160 ASP B CA 1
ATOM 2985 C C . ASP B 1 160 ? -14.164 -20.141 2.299 1 97.56 160 ASP B C 1
ATOM 2987 O O . ASP B 1 160 ? -14.453 -20.953 1.413 1 97.56 160 ASP B O 1
ATOM 2991 N N . GLU B 1 161 ? -14.102 -18.875 2.133 1 97.44 161 GLU B N 1
ATOM 2992 C CA . GLU B 1 161 ? -14.211 -18.266 0.81 1 97.44 161 GLU B CA 1
ATOM 2993 C C . GLU B 1 161 ? -12.984 -17.422 0.48 1 97.44 161 GLU B C 1
ATOM 2995 O O . GLU B 1 161 ? -12.438 -16.75 1.353 1 97.44 161 GLU B O 1
ATOM 3000 N N . VAL B 1 162 ? -12.586 -17.516 -0.797 1 98.44 162 VAL B N 1
ATOM 3001 C CA . VAL B 1 162 ? -11.477 -16.672 -1.251 1 98.44 162 VAL B CA 1
ATOM 3002 C C . VAL B 1 162 ? -11.875 -15.203 -1.184 1 98.44 162 VAL B C 1
ATOM 3004 O O . VAL B 1 162 ? -12.93 -14.812 -1.692 1 98.44 162 VAL B O 1
ATOM 3007 N N . GLN B 1 163 ? -11.062 -14.469 -0.514 1 98.38 163 GLN B N 1
ATOM 3008 C CA . GLN B 1 163 ? -11.305 -13.031 -0.399 1 98.38 163 GLN B CA 1
ATOM 3009 C C . GLN B 1 163 ? -10.039 -12.234 -0.703 1 98.38 163 GLN B C 1
ATOM 3011 O O . GLN B 1 163 ? -9.078 -12.773 -1.264 1 98.38 163 GLN B O 1
ATOM 3016 N N . LEU B 1 164 ? -10.055 -10.93 -0.472 1 98.81 164 LEU B N 1
ATOM 3017 C CA . LEU B 1 164 ? -9.008 -9.992 -0.873 1 98.81 164 LEU B CA 1
ATOM 3018 C C . LEU B 1 164 ? -7.66 -10.398 -0.296 1 98.81 164 LEU B C 1
ATOM 3020 O O . LEU B 1 164 ? -6.641 -10.328 -0.984 1 98.81 164 LEU B O 1
ATOM 3024 N N . ALA B 1 165 ? -7.637 -10.773 0.956 1 98.88 165 ALA B N 1
ATOM 3025 C CA . ALA B 1 165 ? -6.387 -11.188 1.594 1 98.88 165 ALA B CA 1
ATOM 3026 C C . ALA B 1 165 ? -5.703 -12.297 0.802 1 98.88 165 ALA B C 1
ATOM 3028 O O . ALA B 1 165 ? -4.488 -12.266 0.6 1 98.88 165 ALA B O 1
ATOM 3029 N N . ASP B 1 166 ? -6.465 -13.234 0.346 1 98.94 166 ASP B N 1
ATOM 3030 C CA . ASP B 1 166 ? -5.934 -14.398 -0.357 1 98.94 166 ASP B CA 1
ATOM 3031 C C . ASP B 1 166 ? -5.281 -13.992 -1.676 1 98.94 166 ASP B C 1
ATOM 3033 O O . ASP B 1 166 ? -4.234 -14.531 -2.049 1 98.94 166 ASP B O 1
ATOM 3037 N N . VAL B 1 167 ? -5.895 -13.047 -2.32 1 98.88 167 VAL B N 1
ATOM 3038 C CA . VAL B 1 167 ? -5.445 -12.547 -3.617 1 98.88 167 VAL B CA 1
ATOM 3039 C C . VAL B 1 167 ? -4.066 -11.906 -3.475 1 98.88 167 VAL B C 1
ATOM 3041 O O . VAL B 1 167 ? -3.256 -11.953 -4.402 1 98.88 167 VAL B O 1
ATOM 3044 N N . PHE B 1 168 ? -3.789 -11.344 -2.375 1 98.94 168 PHE B N 1
ATOM 3045 C CA . PHE B 1 168 ? -2.51 -10.688 -2.121 1 98.94 168 PHE B CA 1
ATOM 3046 C C . PHE B 1 168 ? -1.508 -11.672 -1.529 1 98.94 168 PHE B C 1
ATOM 3048 O O . PHE B 1 168 ? -0.317 -11.625 -1.845 1 98.94 168 PHE B O 1
ATOM 3055 N N . LEU B 1 169 ? -1.983 -12.586 -0.702 1 98.94 169 LEU B N 1
ATOM 3056 C CA . LEU B 1 169 ? -1.108 -13.523 -0.012 1 98.94 169 LEU B CA 1
ATOM 3057 C C . LEU B 1 169 ? -0.496 -14.523 -0.994 1 98.94 169 LEU B C 1
ATOM 3059 O O . LEU B 1 169 ? 0.701 -14.812 -0.925 1 98.94 169 LEU B O 1
ATOM 3063 N N . ALA B 1 170 ? -1.256 -15.008 -1.916 1 98.94 170 ALA B N 1
ATOM 3064 C CA . ALA B 1 170 ? -0.822 -16.094 -2.787 1 98.94 170 ALA B CA 1
ATOM 3065 C C . ALA B 1 170 ? 0.418 -15.703 -3.582 1 98.94 170 ALA B C 1
ATOM 3067 O O . ALA B 1 170 ? 1.457 -16.359 -3.492 1 98.94 170 ALA B O 1
ATOM 3068 N N . PRO B 1 171 ? 0.353 -14.57 -4.336 1 98.88 171 PRO B N 1
ATOM 3069 C CA . PRO B 1 171 ? 1.559 -14.188 -5.074 1 98.88 171 PRO B CA 1
ATOM 3070 C C . PRO B 1 171 ? 2.74 -13.875 -4.16 1 98.88 171 PRO B C 1
ATOM 3072 O O . PRO B 1 171 ? 3.893 -14.133 -4.523 1 98.88 171 PRO B O 1
ATOM 3075 N N . GLN B 1 172 ? 2.451 -13.305 -3.004 1 98.88 172 GLN B N 1
ATOM 3076 C CA . GLN B 1 172 ? 3.535 -12.953 -2.092 1 98.88 172 GLN B CA 1
ATOM 3077 C C . GLN B 1 172 ? 4.23 -14.203 -1.558 1 98.88 172 GLN B C 1
ATOM 3079 O O . GLN B 1 172 ? 5.457 -14.234 -1.457 1 98.88 172 GLN B O 1
ATOM 3084 N N . ILE B 1 173 ? 3.432 -15.211 -1.145 1 98.88 173 ILE B N 1
ATOM 3085 C CA . ILE B 1 173 ? 4.004 -16.469 -0.661 1 98.88 173 ILE B CA 1
ATOM 3086 C C . ILE B 1 173 ? 4.801 -17.141 -1.778 1 98.88 173 ILE B C 1
ATOM 3088 O O . ILE B 1 173 ? 5.918 -17.609 -1.557 1 98.88 173 ILE B O 1
ATOM 3092 N N . TYR B 1 174 ? 4.246 -17.141 -2.969 1 98.38 174 TYR B N 1
ATOM 3093 C CA . TYR B 1 174 ? 4.953 -17.703 -4.113 1 98.38 174 TYR B CA 1
ATOM 3094 C C . TYR B 1 174 ? 6.309 -17.031 -4.301 1 98.38 174 TYR B C 1
ATOM 3096 O O . TYR B 1 174 ? 7.328 -17.703 -4.469 1 98.38 174 TYR B O 1
ATOM 3104 N N . ALA B 1 175 ? 6.336 -15.711 -4.301 1 97.56 175 ALA B N 1
ATOM 3105 C CA . ALA B 1 175 ? 7.586 -14.969 -4.434 1 97.56 175 ALA B CA 1
ATOM 3106 C C . ALA B 1 175 ? 8.555 -15.328 -3.312 1 97.56 175 ALA B C 1
ATOM 3108 O O . ALA B 1 175 ? 9.758 -15.484 -3.547 1 97.56 175 ALA B O 1
ATOM 3109 N N . GLY B 1 176 ? 8.055 -15.367 -2.051 1 98.12 176 GLY B N 1
ATOM 3110 C CA . GLY B 1 176 ? 8.891 -15.75 -0.924 1 98.12 176 GLY B CA 1
ATOM 3111 C C . GLY B 1 176 ? 9.594 -17.078 -1.127 1 98.12 176 GLY B C 1
ATOM 3112 O O . GLY B 1 176 ? 10.773 -17.219 -0.8 1 98.12 176 GLY B O 1
ATOM 3113 N N . LEU B 1 177 ? 8.883 -18.016 -1.698 1 97.5 177 LEU B N 1
ATOM 3114 C CA . LEU B 1 177 ? 9.406 -19.359 -1.925 1 97.5 177 LEU B CA 1
ATOM 3115 C C . LEU B 1 177 ? 10.328 -19.391 -3.143 1 97.5 177 LEU B C 1
ATOM 3117 O O . LEU B 1 177 ? 11.492 -19.781 -3.039 1 97.5 177 LEU B O 1
ATOM 3121 N N . ALA B 1 178 ? 9.836 -18.906 -4.234 1 95.56 178 ALA B N 1
ATOM 3122 C CA . ALA B 1 178 ? 10.469 -19.109 -5.535 1 95.56 178 ALA B CA 1
ATOM 3123 C C . ALA B 1 178 ? 11.664 -18.172 -5.715 1 95.56 178 ALA B C 1
ATOM 3125 O O . ALA B 1 178 ? 12.633 -18.5 -6.395 1 95.56 178 ALA B O 1
ATOM 3126 N N . ARG B 1 179 ? 11.609 -17.031 -5.098 1 95.12 179 ARG B N 1
ATOM 3127 C CA . ARG B 1 179 ? 12.617 -16.016 -5.391 1 95.12 179 ARG B CA 1
ATOM 3128 C C . ARG B 1 179 ? 13.531 -15.781 -4.191 1 95.12 179 ARG B C 1
ATOM 3130 O O . ARG B 1 179 ? 14.703 -15.453 -4.352 1 95.12 179 ARG B O 1
ATOM 3137 N N . PHE B 1 180 ? 13.008 -15.961 -2.945 1 97.75 180 PHE B N 1
ATOM 3138 C CA . PHE B 1 180 ? 13.758 -15.438 -1.81 1 97.75 180 PHE B CA 1
ATOM 3139 C C . PHE B 1 180 ? 14.023 -16.531 -0.787 1 97.75 180 PHE B C 1
ATOM 3141 O O . PHE B 1 180 ? 14.516 -16.266 0.31 1 97.75 180 PHE B O 1
ATOM 3148 N N . GLN B 1 181 ? 13.586 -17.781 -1.092 1 97.56 181 GLN B N 1
ATOM 3149 C CA . GLN B 1 181 ? 13.945 -18.953 -0.295 1 97.56 181 GLN B CA 1
ATOM 3150 C C . GLN B 1 181 ? 13.453 -18.812 1.144 1 97.56 181 GLN B C 1
ATOM 3152 O O . GLN B 1 181 ? 14.195 -19.078 2.088 1 97.56 181 GLN B O 1
ATOM 3157 N N . ILE B 1 182 ? 12.336 -18.297 1.302 1 98.69 182 ILE B N 1
ATOM 3158 C CA . ILE B 1 182 ? 11.742 -18.156 2.627 1 98.69 182 ILE B CA 1
ATOM 3159 C C . ILE B 1 182 ? 11.422 -19.547 3.197 1 98.69 182 ILE B C 1
ATOM 3161 O O . ILE B 1 182 ? 10.914 -20.406 2.488 1 98.69 182 ILE B O 1
ATOM 3165 N N . ASP B 1 183 ? 11.758 -19.828 4.453 1 98.5 183 ASP B N 1
ATOM 3166 C CA . ASP B 1 183 ? 11.391 -21.047 5.168 1 98.5 183 ASP B CA 1
ATOM 3167 C C . ASP B 1 183 ? 9.945 -20.969 5.656 1 98.5 183 ASP B C 1
ATOM 3169 O O . ASP B 1 183 ? 9.672 -20.453 6.742 1 98.5 183 ASP B O 1
ATOM 3173 N N . MET B 1 184 ? 9.055 -21.594 4.941 1 98.31 184 MET B N 1
ATOM 3174 C CA . MET B 1 184 ? 7.625 -21.469 5.23 1 98.31 184 MET B CA 1
ATOM 3175 C C . MET B 1 184 ? 7.246 -22.312 6.449 1 98.31 184 MET B C 1
ATOM 3177 O O . MET B 1 184 ? 6.141 -22.188 6.977 1 98.31 184 MET B O 1
ATOM 3181 N N . SER B 1 185 ? 8.094 -23.203 6.938 1 98.44 185 SER B N 1
ATOM 3182 C CA . SER B 1 185 ? 7.816 -23.953 8.156 1 98.44 185 SER B CA 1
ATOM 3183 C C . SER B 1 185 ? 7.648 -23.016 9.352 1 98.44 185 SER B C 1
ATOM 3185 O O . SER B 1 185 ? 7.047 -23.406 10.359 1 98.44 185 SER B O 1
ATOM 3187 N N . LEU B 1 186 ? 8.156 -21.781 9.273 1 98.44 186 LEU B N 1
ATOM 3188 C CA . LEU B 1 186 ? 8.023 -20.781 10.32 1 98.44 186 LEU B CA 1
ATOM 3189 C C . LEU B 1 186 ? 6.629 -20.172 10.328 1 98.44 186 LEU B C 1
ATOM 3191 O O . LEU B 1 186 ? 6.234 -19.516 11.289 1 98.44 186 LEU B O 1
ATOM 3195 N N . TYR B 1 187 ? 5.902 -20.422 9.312 1 98.75 187 TYR B N 1
ATOM 3196 C CA . TYR B 1 187 ? 4.582 -19.844 9.125 1 98.75 187 TYR B CA 1
ATOM 3197 C C . TYR B 1 187 ? 3.57 -20.891 8.688 1 98.75 187 TYR B C 1
ATOM 3199 O O . TYR B 1 187 ? 3.068 -20.844 7.562 1 98.75 187 TYR B O 1
ATOM 3207 N N . PRO B 1 188 ? 3.184 -21.75 9.594 1 98.62 188 PRO B N 1
ATOM 3208 C CA . PRO B 1 188 ? 2.363 -22.906 9.234 1 98.62 188 PRO B CA 1
ATOM 3209 C C . PRO B 1 188 ? 1.004 -22.516 8.664 1 98.62 188 PRO B C 1
ATOM 3211 O O . PRO B 1 188 ? 0.494 -23.188 7.762 1 98.62 188 PRO B O 1
ATOM 3214 N N . THR B 1 189 ? 0.363 -21.469 9.211 1 98.75 189 THR B N 1
ATOM 3215 C CA . THR B 1 189 ? -0.917 -21.031 8.672 1 98.75 189 THR B CA 1
ATOM 3216 C C . THR B 1 189 ? -0.765 -20.578 7.219 1 98.75 189 THR B C 1
ATOM 3218 O O . THR B 1 189 ? -1.54 -20.984 6.352 1 98.75 189 THR B O 1
ATOM 3221 N N . LEU B 1 190 ? 0.214 -19.734 6.938 1 98.88 190 LEU B N 1
ATOM 3222 C CA . LEU B 1 190 ? 0.443 -19.25 5.582 1 98.88 190 LEU B CA 1
ATOM 3223 C C . LEU B 1 190 ? 0.791 -20.391 4.641 1 98.88 190 LEU B C 1
ATOM 3225 O O . LEU B 1 190 ? 0.38 -20.391 3.479 1 98.88 190 LEU B O 1
ATOM 3229 N N . ALA B 1 191 ? 1.592 -21.344 5.117 1 98.75 191 ALA B N 1
ATOM 3230 C CA . ALA B 1 191 ? 1.951 -22.5 4.309 1 98.75 191 ALA B CA 1
ATOM 3231 C C . ALA B 1 191 ? 0.712 -23.297 3.91 1 98.75 191 ALA B C 1
ATOM 3233 O O . ALA B 1 191 ? 0.573 -23.703 2.754 1 98.75 191 ALA B O 1
ATOM 3234 N N . ARG B 1 192 ? -0.127 -23.516 4.859 1 98.62 192 ARG B N 1
ATOM 3235 C CA . ARG B 1 192 ? -1.37 -24.234 4.59 1 98.62 192 ARG B CA 1
ATOM 3236 C C . ARG B 1 192 ? -2.229 -23.469 3.584 1 98.62 192 ARG B C 1
ATOM 3238 O O . ARG B 1 192 ? -2.84 -24.078 2.697 1 98.62 192 ARG B O 1
ATOM 3245 N N . LEU B 1 193 ? -2.354 -22.172 3.762 1 98.81 193 LEU B N 1
ATOM 3246 C CA . LEU B 1 193 ? -3.096 -21.344 2.818 1 98.81 193 LEU B CA 1
ATOM 3247 C C . LEU B 1 193 ? -2.535 -21.5 1.408 1 98.81 193 LEU B C 1
ATOM 3249 O O . LEU B 1 193 ? -3.293 -21.594 0.441 1 98.81 193 LEU B O 1
ATOM 3253 N N . ASN B 1 194 ? -1.236 -21.438 1.332 1 98.69 194 ASN B N 1
ATOM 3254 C CA . ASN B 1 194 ? -0.588 -21.594 0.034 1 98.69 194 ASN B CA 1
ATOM 3255 C C . ASN B 1 194 ? -0.998 -22.891 -0.646 1 98.69 194 ASN B C 1
ATOM 3257 O O . ASN B 1 194 ? -1.272 -22.922 -1.848 1 98.69 194 ASN B O 1
ATOM 3261 N N . ASP B 1 195 ? -0.984 -23.984 0.087 1 98.56 195 ASP B N 1
ATOM 3262 C CA . ASP B 1 195 ? -1.411 -25.266 -0.455 1 98.56 195 ASP B CA 1
ATOM 3263 C C . ASP B 1 195 ? -2.848 -25.188 -0.968 1 98.56 195 ASP B C 1
ATOM 3265 O O . ASP B 1 195 ? -3.156 -25.734 -2.037 1 98.56 195 ASP B O 1
ATOM 3269 N N . ALA B 1 196 ? -3.705 -24.578 -0.23 1 98.75 196 ALA B N 1
ATOM 3270 C CA . ALA B 1 196 ? -5.102 -24.422 -0.624 1 98.75 196 ALA B CA 1
ATOM 3271 C C . ALA B 1 196 ? -5.23 -23.594 -1.896 1 98.75 196 ALA B C 1
ATOM 3273 O O . ALA B 1 196 ? -6.027 -23.922 -2.779 1 98.75 196 ALA B O 1
ATOM 3274 N N . TYR B 1 197 ? -4.461 -22.5 -1.947 1 98.69 197 TYR B N 1
ATOM 3275 C CA . TYR B 1 197 ? -4.488 -21.641 -3.127 1 98.69 197 TYR B CA 1
ATOM 3276 C C . TYR B 1 197 ? -4.094 -22.422 -4.375 1 98.69 197 TYR B C 1
ATOM 3278 O O . TYR B 1 197 ? -4.684 -22.234 -5.441 1 98.69 197 TYR B O 1
ATOM 3286 N N . ASN B 1 198 ? -3.137 -23.25 -4.258 1 97.75 198 ASN B N 1
ATOM 3287 C CA . ASN B 1 198 ? -2.564 -23.984 -5.379 1 97.75 198 ASN B CA 1
ATOM 3288 C C . ASN B 1 198 ? -3.553 -25 -5.949 1 97.75 198 ASN B C 1
ATOM 3290 O O . ASN B 1 198 ? -3.346 -25.531 -7.043 1 97.75 198 ASN B O 1
ATOM 3294 N N . GLU B 1 199 ? -4.602 -25.25 -5.258 1 98.19 199 GLU B N 1
ATOM 3295 C CA . GLU B 1 199 ? -5.617 -26.172 -5.73 1 98.19 199 GLU B CA 1
ATOM 3296 C C . GLU B 1 199 ? -6.691 -25.453 -6.547 1 98.19 199 GLU B C 1
ATOM 3298 O O . GLU B 1 199 ? -7.504 -26.094 -7.215 1 98.19 199 GLU B O 1
ATOM 3303 N N . LEU B 1 200 ? -6.707 -24.219 -6.527 1 98.62 200 LEU B N 1
ATOM 3304 C CA . LEU B 1 200 ? -7.781 -23.438 -7.148 1 98.62 200 LEU B CA 1
ATOM 3305 C C . LEU B 1 200 ? -7.434 -23.094 -8.594 1 98.62 200 LEU B C 1
ATOM 3307 O O . LEU B 1 200 ? -6.387 -22.5 -8.859 1 98.62 200 LEU B O 1
ATOM 3311 N N . PRO B 1 201 ? -8.297 -23.328 -9.516 1 98.5 201 PRO B N 1
ATOM 3312 C CA . PRO B 1 201 ? -8.016 -23.062 -10.93 1 98.5 201 PRO B CA 1
ATOM 3313 C C . PRO B 1 201 ? -7.668 -21.609 -11.211 1 98.5 201 PRO B C 1
ATOM 3315 O O . PRO B 1 201 ? -6.746 -21.328 -11.984 1 98.5 201 PRO B O 1
ATOM 3318 N N . ALA B 1 202 ? -8.359 -20.672 -10.609 1 98.62 202 ALA B N 1
ATOM 3319 C CA . ALA B 1 202 ? -8.133 -19.25 -10.836 1 98.62 202 ALA B CA 1
ATOM 3320 C C . ALA B 1 202 ? -6.719 -18.844 -10.422 1 98.62 202 ALA B C 1
ATOM 3322 O O . ALA B 1 202 ? -6.105 -17.984 -11.047 1 98.62 202 ALA B O 1
ATOM 3323 N N . PHE B 1 203 ? -6.211 -19.438 -9.336 1 98.88 203 PHE B N 1
ATOM 3324 C CA . PHE B 1 203 ? -4.863 -19.172 -8.844 1 98.88 203 PHE B CA 1
ATOM 3325 C C . PHE B 1 203 ? -3.82 -19.875 -9.703 1 98.88 203 PHE B C 1
ATOM 3327 O O . PHE B 1 203 ? -2.775 -19.297 -10.016 1 98.88 203 PHE B O 1
ATOM 3334 N N . GLN B 1 204 ? -4.117 -21.062 -10.133 1 98.69 204 GLN B N 1
ATOM 3335 C CA . GLN B 1 204 ? -3.217 -21.812 -11.008 1 98.69 204 GLN B CA 1
ATOM 3336 C C . GLN B 1 204 ? -3.02 -21.094 -12.344 1 98.69 204 GLN B C 1
ATOM 3338 O O . GLN B 1 204 ? -1.896 -21 -12.836 1 98.69 204 GLN B O 1
ATOM 3343 N N . ALA B 1 205 ? -4.105 -20.609 -12.867 1 98.44 205 ALA B N 1
ATOM 3344 C CA . ALA B 1 205 ? -4.062 -19.938 -14.156 1 98.44 205 ALA B CA 1
ATOM 3345 C C . ALA B 1 205 ? -3.209 -18.672 -14.094 1 98.44 205 ALA B C 1
ATOM 3347 O O . ALA B 1 205 ? -2.691 -18.219 -15.109 1 98.44 205 ALA B O 1
ATOM 3348 N N . ALA B 1 206 ? -3.018 -18.125 -12.883 1 98.69 206 ALA B N 1
ATOM 3349 C CA . ALA B 1 206 ? -2.309 -16.859 -12.703 1 98.69 206 ALA B CA 1
ATOM 3350 C C . ALA B 1 206 ? -0.839 -17.109 -12.367 1 98.69 206 ALA B C 1
ATOM 3352 O O . ALA B 1 206 ? -0.071 -16.156 -12.203 1 98.69 206 ALA B O 1
ATOM 3353 N N . LEU B 1 207 ? -0.408 -18.359 -12.258 1 98.12 207 LEU B N 1
ATOM 3354 C CA . LEU B 1 207 ? 0.979 -18.672 -11.922 1 98.12 207 LEU B CA 1
ATOM 3355 C C . LEU B 1 207 ? 1.929 -18.094 -12.969 1 98.12 207 LEU B C 1
ATOM 3357 O O . LEU B 1 207 ? 1.635 -18.125 -14.164 1 98.12 207 LEU B O 1
ATOM 3361 N N . PRO B 1 208 ? 3.07 -17.547 -12.5 1 97.44 208 PRO B N 1
ATOM 3362 C CA . PRO B 1 208 ? 4.02 -16.922 -13.422 1 97.44 208 PRO B CA 1
ATOM 3363 C C . PRO B 1 208 ? 4.391 -17.812 -14.602 1 97.44 208 PRO B C 1
ATOM 3365 O O . PRO B 1 208 ? 4.383 -17.359 -15.75 1 97.44 208 PRO B O 1
ATOM 3368 N N . GLN B 1 209 ? 4.562 -19.062 -14.43 1 96.06 209 GLN B N 1
ATOM 3369 C CA . GLN B 1 209 ? 5.047 -19.969 -15.469 1 96.06 209 GLN B CA 1
ATOM 3370 C C . GLN B 1 209 ? 3.967 -20.234 -16.516 1 96.06 209 GLN B C 1
ATOM 3372 O O . GLN B 1 209 ? 4.25 -20.781 -17.578 1 96.06 209 GLN B O 1
ATOM 3377 N N . ARG B 1 210 ? 2.723 -19.859 -16.203 1 96.94 210 ARG B N 1
ATOM 3378 C CA . ARG B 1 210 ? 1.612 -20.141 -17.109 1 96.94 210 ARG B CA 1
ATOM 3379 C C . ARG B 1 210 ? 1.255 -18.906 -17.938 1 96.94 210 ARG B C 1
ATOM 3381 O O . ARG B 1 210 ? 0.329 -18.953 -18.75 1 96.94 210 ARG B O 1
ATOM 3388 N N . GLN B 1 211 ? 1.938 -17.766 -17.703 1 98 211 GLN B N 1
ATOM 3389 C CA . GLN B 1 211 ? 1.629 -16.547 -18.438 1 98 211 GLN B CA 1
ATOM 3390 C C . GLN B 1 211 ? 2.26 -16.578 -19.828 1 98 211 GLN B C 1
ATOM 3392 O O . GLN B 1 211 ? 3.275 -17.234 -20.047 1 98 211 GLN B O 1
ATOM 3397 N N . PRO B 1 212 ? 1.658 -15.906 -20.781 1 96.94 212 PRO B N 1
ATOM 3398 C CA . PRO B 1 212 ? 2.07 -16.016 -22.172 1 96.94 212 PRO B CA 1
ATOM 3399 C C . PRO B 1 212 ? 3.492 -15.516 -22.422 1 96.94 212 PRO B C 1
ATOM 3401 O O . PRO B 1 212 ? 4.133 -15.898 -23.391 1 96.94 212 PRO B O 1
ATOM 3404 N N . ASP B 1 213 ? 3.992 -14.617 -21.547 1 97.69 213 ASP B N 1
ATOM 3405 C CA . ASP B 1 213 ? 5.32 -14.047 -21.766 1 97.69 213 ASP B CA 1
ATOM 3406 C C . ASP B 1 213 ? 6.348 -14.703 -20.844 1 97.69 213 ASP B C 1
ATOM 3408 O O . ASP B 1 213 ? 7.465 -14.211 -20.688 1 97.69 213 ASP B O 1
ATOM 3412 N N . ALA B 1 214 ? 5.918 -15.836 -20.141 1 96.62 214 ALA B N 1
ATOM 3413 C CA . ALA B 1 214 ? 6.883 -16.594 -19.344 1 96.62 214 ALA B CA 1
ATOM 3414 C C . ALA B 1 214 ? 7.961 -17.203 -20.219 1 96.62 214 ALA B C 1
ATOM 3416 O O . ALA B 1 214 ? 7.668 -17.719 -21.297 1 96.62 214 ALA B O 1
ATOM 3417 N N . PRO B 1 215 ? 9.195 -17.094 -19.797 1 92.31 215 PRO B N 1
ATOM 3418 C CA . PRO B 1 215 ? 10.234 -17.75 -20.609 1 92.31 215 PRO B CA 1
ATOM 3419 C C . PRO B 1 215 ? 10.055 -19.266 -20.688 1 92.31 215 PRO B C 1
ATOM 3421 O O . PRO B 1 215 ? 9.547 -19.891 -19.75 1 92.31 215 PRO B O 1
ATOM 3424 N N . SER B 1 216 ? 10.289 -19.797 -21.844 1 83.88 216 SER B N 1
ATOM 3425 C CA . SER B 1 216 ? 10.258 -21.234 -22.047 1 83.88 216 SER B CA 1
ATOM 3426 C C . SER B 1 216 ? 11.352 -21.938 -21.234 1 83.88 216 SER B C 1
ATOM 3428 O O . SER B 1 216 ? 12.453 -21.406 -21.094 1 83.88 216 SER B O 1
ATOM 3430 N N . PRO B 1 217 ? 10.844 -23 -20.453 1 70.06 217 PRO B N 1
ATOM 3431 C CA . PRO B 1 217 ? 11.906 -23.734 -19.766 1 70.06 217 PRO B CA 1
ATOM 3432 C C . PRO B 1 217 ? 13.039 -24.156 -20.688 1 70.06 217 PRO B C 1
ATOM 3434 O O . PRO B 1 217 ? 12.805 -24.484 -21.859 1 70.06 217 PRO B O 1
ATOM 3437 N N . SER B 1 218 ? 14.203 -23.453 -20.656 1 50.56 218 SER B N 1
ATOM 3438 C CA . SER B 1 218 ? 15.305 -23.984 -21.453 1 50.56 218 SER B CA 1
ATOM 3439 C C . SER B 1 218 ? 15.531 -25.469 -21.172 1 50.56 218 SER B C 1
ATOM 3441 O O . SER B 1 218 ? 15.266 -25.938 -20.078 1 50.56 218 SER B O 1
#

Secondary structure (DSSP, 8-state):
------EEEEE-TT-HHHHHHHHHHHHHT--EEEEE--TTTTGGGSHHHHHH-TT--S-EEEETTEEEESHHHHHHHHHHH--SS-SS-SSHHHHHHHHHHHHIIIIIIGGGGSHHHHHHHHHHS-HHHHHHHHHHHHHHHHHHHHHHHTTT-SSBTTBSS--HHHHHHHHHHHHHHHTT---GGG-HHHHHHHHHHTT-HHHHHT-GGGSTTSPP--/------EEEEE-TT-HHHHHHHHHHHHHT--EEEEE--TTTTGGGSHHHHHH-TT--S-EEEETTEEEESHHHHHHHHHHH--SS-SS-SSHHHHHHHHHHHHIIIIIIGGGGSHHHHHHHHHHS-HHHHHHHHHHHHHHHHHHHHHHHTTT-SSBTTBSS--HHHHHHHHHHHHHHHTT---GGG-HHHHHHHHHHTT-HHHHTT-GGGSTTSPP--

Radius of gyration: 20.55 Å; Cα contacts (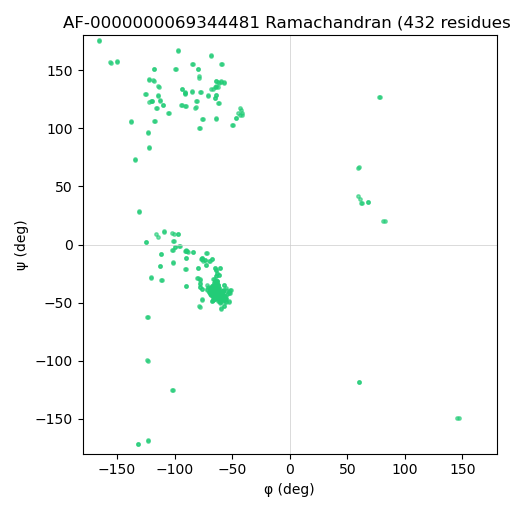8 Å, |Δi|>4): 694; chains: 2; bounding box: 55×52×51 Å

Sequence (436 aa):
MAEPAKLTLYSDWWSSCSQRVLIVLNIKGLEYEYKAVNLLKGEHFDPEFEKLNPMNYVPALVDGDTVIGDSFAIILSLEDKYPQHPLLPQDPKKKALNLQAASIVSSSIQPLQNLAVLQFIENKFNADEKLTWAQNHINKGFAALEKLLKEHAGKYATGDEVQLADVFLAPQIYAGLARFQIDMSLYPTLARLNDAYNELPAFQAALPQRQPDAPSPSMAEPAKLTLYSDWWSSCSQRVLIVLNIKGLEYEYKAVNLLKGEHFDPEFEKLNPMNYVPALVDGDTVIGDSFAIILSLEDKYPQHPLLPQDPKKKALNLQAASIVSSSIQPLQNLAVLQFIENKFNADEKLTWAQNHINKGFAALEKLLKEHAGKYATGDEVQLADVFLAPQIYAGLARFQIDMSLYPTLARLNDAYNELPAFQAALPQRQPDAPSPS

Nearest PDB structures (foldseek):
  2jl4-assembly1_B  TM=9.723E-01  e=4.677E-18  Ralstonia sp. U2
  6t2t-assembly1_A-2  TM=8.839E-01  e=3.319E-11  Drosophila melanogaster
  6keq-assembly1_BA  TM=8.613E-01  e=3.319E-11  Drosophila melanogaster
  7day-assembly1_A  TM=8.597E-01  e=3.671E-11  Drosophila melanogaster
  3qav-assembly1_A  TM=7.868E-01  e=3.491E-11  Laternula elliptica

InterPro domains:
  IPR004045 Glutathione S-transferase, N-terminal [PF13409] (14-80)
  IPR004045 Glutathione S-transferase, N-terminal [PS50404] (5-86)
  IPR004046 Glutathione S-transferase, C-terminal [PF14497] (127-205)
  IPR005955 Glutathione S-transferases, class Zeta [TIGR01262] (8-214)
  IPR010987 Glutathione S-transferase, C-terminal-like [PS50405] (91-216)
  IPR034330 Glutathione S-transferases, class Zeta , C-terminal [cd03191] (92-211)
  IPR036249 Thioredoxin-like superfamily [SSF52833] (4-90)
  IPR036282 Glutathione S-transferase, C-terminal domain superfamily [SSF47616] (86-215)
  IPR040079 Glutathione transferase family [SFLDS00019] (7-193)

pLDDT: mean 95.53, std 8.94, range [29.84, 98.94]

Foldseek 3Di:
DPDQFEKEKEDALLDLLSLLQLLLCLLLVHDYHYDYQHVVVPSLVPPVNCVLPVVSDDTWMDGHPDIDDTSVVSNVVCCVVRVPQHQADPPPVLRVLLVVLLCLLRPQQRVCLDPVNLVVQCVVPHNVSSLVSNQVSLVVSLVVLLVSQVVQDDQARRHDGHHNNLSRLQSSVVCCVVPRNHDCVVRVRSVSNNVSLCVDPSSVCSNSCNDPPRDDDD/DPDQFEKEKEDALLDLLSLLQLLLCLLLVHDYHYHYQDVVVPSLVPPVNCVLPVVSDDTWMDGHPDIDDTSVRSNVVCCVVRVPQHQADPPPVLNVLLVVLLCLLRPQQVVCLDPVNLVVQCVVPHNVSSLVSNQVSLVVSLVVLLVSQVVQDDQARRHDGHHNNLSRLQSSVVCCVVPRNHDCVVRVRSVSNNVSLCVDPSSVCSNSCNDPPRDDDD